Protein AF-0000000066093159 (afdb_homodimer)

Solvent-accessible surface area (backbone atoms only — not comparable to full-atom values): 24533 Å² total; per-residue (Å²): 103,56,66,52,71,70,40,64,21,16,40,75,38,43,63,70,31,40,90,59,84,56,47,62,34,70,77,19,52,54,54,19,49,53,30,40,52,53,13,51,54,26,43,74,68,66,36,53,83,54,13,52,59,28,42,52,46,18,52,49,39,37,59,37,27,32,49,61,74,30,28,20,68,64,50,94,47,46,30,28,24,30,41,22,26,34,25,46,46,36,46,76,40,54,59,59,63,86,52,30,48,83,78,82,79,82,61,83,43,48,74,65,60,65,24,39,31,42,30,29,33,24,52,72,87,30,50,36,56,26,21,31,36,46,47,28,33,26,66,39,64,48,78,40,88,53,47,45,42,59,34,83,42,77,65,24,83,76,46,16,23,31,35,38,37,30,36,33,30,95,86,66,53,54,40,40,36,32,46,26,31,2,60,72,28,86,47,77,46,70,70,66,49,60,71,40,75,44,51,54,34,34,76,38,27,38,53,39,62,30,29,22,38,39,37,39,40,45,81,63,26,32,39,72,51,38,46,41,24,75,44,39,37,15,47,36,60,37,24,39,68,70,36,62,65,87,50,42,26,38,23,75,105,54,67,52,74,71,40,63,23,16,40,76,37,43,63,69,32,40,90,60,85,56,48,62,34,71,78,22,50,55,56,20,48,54,29,40,52,54,14,51,54,28,43,75,69,66,35,53,84,54,13,51,59,28,44,53,47,18,53,50,39,37,60,37,27,31,48,62,73,32,29,19,68,64,52,95,47,46,31,28,25,31,39,20,26,34,26,46,46,36,45,76,39,53,58,60,63,87,53,29,49,80,77,82,78,81,60,86,42,48,74,65,61,65,24,42,32,44,31,29,34,24,54,73,85,31,50,37,55,26,20,30,35,45,48,28,32,28,66,40,64,48,78,39,87,52,47,46,42,58,34,84,41,77,64,23,83,75,45,16,22,32,36,39,36,32,37,32,29,94,86,64,53,55,42,41,36,31,45,26,33,3,61,73,28,85,48,76,45,70,70,67,50,61,72,41,76,42,52,54,34,35,76,38,28,37,50,40,62,29,30,22,36,37,37,38,41,46,79,64,27,32,40,72,51,38,45,42,24,74,45,39,39,17,48,36,60,35,25,39,68,70,36,62,65,88,51,43,25,37,23,76

Nearest PDB structures (foldseek):
  8x4q-assembly1_A  TM=7.074E-01  e=5.458E-06  Psilocybe cubensis
  8x4q-assembly3_E  TM=7.262E-01  e=1.870E-04  Psilocybe cubensis
  6kcw-assembly1_A  TM=1.589E-01  e=1.869E-01  Chitinophaga sp. MD30
  6u5f-assembly1_M  TM=2.096E-01  e=4.645E-01  Pseudomonas aeruginosa PAO1
  5xfm-assembly2_B  TM=2.780E-01  e=7.128E+00  Bacteroides thetaiotaomicron

Foldseek 3Di:
DDDDPPADDDPPPPDDHDDDFFDFDPVLVVVLVVLQVVLVVCVVVVVPVRNVVSNVVSVLSRQQRGDHDDDFDDDQQFFAFFFWAAFADWDWAFDDPVQQDDPVPPDHGDDRGTFIKTKGKDASNTHFFTWGRAWAFWAAKDWDDFDAAAQSDPCQVPGFTKIKIWGAHPVGDIKIKMKTHHNVWPDKAFPDHGGDTHHHLHTTTGTPHIIMMMIGADPQKDFPDDHGDTHHHNYHGGIGHNHDDDDDDDDD/DDDDPPADDDPPPPDDHDDDFFDFDPVLVVVLVVLQVVLVVCVVVVVPVPNVVSNVVSVLSRQLRGDHDDDFDDDQQFFAFFFWAAFADWDWAFDDPVQQDDPVPPDHGDDRGTFIKTKGKDASNTHFFTWGRAWAFWAAKDWDDFAAAAQSDPCQVPGFTKIKIWGAHPVGDIKIKMKTHHNVWPDKAFPDHGGDTHHHLHTTTGTPHIIMMMIGADPQKDFPDDHGDTHHHNYHGGIGHNHDDDDDDDDD

Secondary structure (DSSP, 8-state):
----TT-EEETTS-S-----PPEEPHHHHHHHHHHHHHHHHHHHTT-HHHHHHHHHHHHHHHHHTEE---EEEE-TTEEE-SS-EEEEEEEEEPPPHHHHS--SSS------S-EEEEEEEE-TTS--EEE-SS-EEEEEEEEE--B---TTSTTHHHHB-EEEEEEE-TTS-EEEEEEEE-SS---EEES--TT-EE-TT-EEEEE-SSEEEEEEPPTT--BSS-TT-EE-TTTSEEEETT-----EEEE-/----TT-EEETTS-S-----PPEE-HHHHHHHHHHHHHHHHHHHTT-HHHHHHHHHHHHHHHHHTEE---EEEE-TTEEE-SS-EEEEEEEEEPPPHHHHS--SSS------S-EEEEEEEE-TTS--EEE-SS-EEEEEEEEE--B---TTSTTHHHHB-EEEEEEE-TTS-EEEEEEEE-SS---EEES--TT-EE-TT-EEEEE-SSEEEEEEPPTT--BSS-TT-EE-TTTSEEEETT-----EEEE-

pLDDT: mean 90.72, std 9.27, range [46.81, 98.88]

Organism: Novosphingobium aromaticivorans (strain ATCC 700278 / DSM 12444 / CCUG 56034 / CIP 105152 / NBRC 16084 / F199) (NCBI:txid279238)

Sequence (504 aa):
MGRMSGEILDNRGRGTAGWSWPSIHPEGRKFGLIAAVASLGAALMAWETIAWPLAFLTLGVLAFFRDPVRVTPRDDRFVVSPADGLITLIQKVPPPRELCADDGSGVRGMNDAPVTRVSIFMSVFDVHINRSPIAGTIRRVVYIPGKFLNADLDKASEENERQHFLVERADGVQIGFTQIAGLIARRIVPFVKGGDIVAVGQRVGLIRFGSRVDVYLPAGTEPKVLMGQKVIAGETVLAEIGEAPMIEGIGQMGRMSGEILDNRGRGTAGWSWPSIHPEGRKFGLIAAVASLGAALMAWETIAWPLAFLTLGVLAFFRDPVRVTPRDDRFVVSPADGLITLIQKVPPPRELCADDGSGVRGMNDAPVTRVSIFMSVFDVHINRSPIAGTIRRVVYIPGKFLNADLDKASEENERQHFLVERADGVQIGFTQIAGLIARRIVPFVKGGDIVAVGQRVGLIRFGSRVDVYLPAGTEPKVLMGQKVIAGETVLAEIGEAPMIEGIGQ

InterPro domains:
  IPR003817 Phosphatidylserine decarboxylase-related [PF02666] (61-238)
  IPR033175 Phosphatidylserine decarboxylase, prokaryotes [MF_00664] (23-242)
  IPR033175 Phosphatidylserine decarboxylase, prokaryotes [PTHR35809] (24-241)

Structure (mmCIF, N/CA/C/O backbone):
data_AF-0000000066093159-model_v1
#
loop_
_entity.id
_entity.type
_entity.pdbx_description
1 polymer 'Phosphatidylserine decarboxylase proenzyme'
#
loop_
_atom_site.group_PDB
_atom_site.id
_atom_site.type_symbol
_atom_site.label_atom_id
_atom_site.label_alt_id
_atom_site.label_comp_id
_atom_site.label_asym_id
_atom_site.label_entity_id
_atom_site.label_seq_id
_atom_site.pdbx_PDB_ins_code
_atom_site.Cartn_x
_atom_site.Cartn_y
_atom_site.Cartn_z
_atom_site.occupancy
_atom_site.B_iso_or_equiv
_atom_site.auth_seq_id
_atom_site.auth_comp_id
_atom_site.auth_asym_id
_atom_site.auth_atom_id
_atom_site.pdbx_PDB_model_num
ATOM 1 N N . MET A 1 1 ? 0.057 -15.43 14.625 1 47.06 1 MET A N 1
ATOM 2 C CA . MET A 1 1 ? 0.142 -14.406 15.672 1 47.06 1 MET A CA 1
ATOM 3 C C . MET A 1 1 ? 0.28 -13.016 15.062 1 47.06 1 MET A C 1
ATOM 5 O O . MET A 1 1 ? 0.967 -12.844 14.055 1 47.06 1 MET A O 1
ATOM 9 N N . GLY A 1 2 ? -0.635 -12.125 15.508 1 57.69 2 GLY A N 1
ATOM 10 C CA . GLY A 1 2 ? -0.706 -10.773 14.992 1 57.69 2 GLY A CA 1
ATOM 11 C C . GLY A 1 2 ? 0.573 -9.984 15.203 1 57.69 2 GLY A C 1
ATOM 12 O O . GLY A 1 2 ? 1.464 -10.422 15.93 1 57.69 2 GLY A O 1
ATOM 13 N N . ARG A 1 3 ? 0.855 -9.016 14.555 1 65.75 3 ARG A N 1
ATOM 14 C CA . ARG A 1 3 ? 1.979 -8.102 14.711 1 65.75 3 ARG A CA 1
ATOM 15 C C . ARG A 1 3 ? 1.979 -7.461 16.094 1 65.75 3 ARG A C 1
ATOM 17 O O . ARG A 1 3 ? 0.922 -7.094 16.609 1 65.75 3 ARG A O 1
ATOM 24 N N . MET A 1 4 ? 3.227 -7.605 16.703 1 67.81 4 MET A N 1
ATOM 25 C CA . MET A 1 4 ? 3.287 -6.961 18 1 67.81 4 MET A CA 1
ATOM 26 C C . MET A 1 4 ? 4.098 -5.668 17.938 1 67.81 4 MET A C 1
ATOM 28 O O . MET A 1 4 ? 5.133 -5.617 17.266 1 67.81 4 MET A O 1
ATOM 32 N N . SER A 1 5 ? 3.652 -4.688 18.578 1 78.06 5 SER A N 1
ATOM 33 C CA . SER A 1 5 ? 4.387 -3.436 18.719 1 78.06 5 SER A CA 1
ATOM 34 C C . SER A 1 5 ? 5.734 -3.658 19.391 1 78.06 5 SER A C 1
ATOM 36 O O . SER A 1 5 ? 5.832 -4.434 20.344 1 78.06 5 SER A O 1
ATOM 38 N N . GLY A 1 6 ? 6.781 -3.064 18.797 1 84.94 6 GLY A N 1
ATOM 39 C CA . GLY A 1 6 ? 8.109 -3.123 19.391 1 84.94 6 GLY A CA 1
ATOM 40 C C . GLY A 1 6 ? 8.961 -4.254 18.828 1 84.94 6 GLY A C 1
ATOM 41 O O . GLY A 1 6 ? 10.172 -4.301 19.062 1 84.94 6 GLY A O 1
ATOM 42 N N . GLU A 1 7 ? 8.359 -5.09 18.094 1 90.19 7 GLU A N 1
ATOM 43 C CA . GLU A 1 7 ? 9.094 -6.219 17.516 1 90.19 7 GLU A CA 1
ATOM 44 C C . GLU A 1 7 ? 10.039 -5.758 16.406 1 90.19 7 GLU A C 1
ATOM 46 O O . GLU A 1 7 ? 9.68 -4.91 15.594 1 90.19 7 GLU A O 1
ATOM 51 N N . ILE A 1 8 ? 11.289 -6.301 16.484 1 93.44 8 ILE A N 1
ATOM 52 C CA . ILE A 1 8 ? 12.242 -6.047 15.414 1 93.44 8 ILE A CA 1
ATOM 53 C C . ILE A 1 8 ? 12.047 -7.074 14.305 1 93.44 8 ILE A C 1
ATOM 55 O O . ILE A 1 8 ? 12.023 -8.281 14.562 1 93.44 8 ILE A O 1
ATOM 59 N N . LEU A 1 9 ? 11.859 -6.57 13.141 1 95.75 9 LEU A N 1
ATOM 60 C CA . LEU A 1 9 ? 11.688 -7.398 11.953 1 95.75 9 LEU A CA 1
ATOM 61 C C . LEU A 1 9 ? 12.711 -7.031 10.883 1 95.75 9 LEU A C 1
ATOM 63 O O . LEU A 1 9 ? 13.312 -5.953 10.938 1 95.75 9 LEU A O 1
ATOM 67 N N . ASP A 1 10 ? 12.992 -8 9.953 1 96.38 10 ASP A N 1
ATOM 68 C CA . ASP A 1 10 ? 13.945 -7.676 8.891 1 96.38 10 ASP A CA 1
ATOM 69 C C . ASP A 1 10 ? 13.555 -8.344 7.578 1 96.38 10 ASP A C 1
ATOM 71 O O . ASP A 1 10 ? 12.453 -8.891 7.453 1 96.38 10 ASP A O 1
ATOM 75 N N . ASN A 1 11 ? 14.297 -8.141 6.531 1 97.56 11 ASN A N 1
ATOM 76 C CA . ASN A 1 11 ? 14 -8.672 5.203 1 97.56 11 ASN A CA 1
ATOM 77 C C . ASN A 1 11 ? 14.68 -10.023 4.98 1 97.56 11 ASN A C 1
ATOM 79 O O . ASN A 1 11 ? 14.938 -10.414 3.842 1 97.56 11 ASN A O 1
ATOM 83 N N . ARG A 1 12 ? 15.109 -10.703 6.125 1 96 12 ARG A N 1
ATOM 84 C CA . ARG A 1 12 ? 15.719 -12.023 6.047 1 96 12 ARG A CA 1
ATOM 85 C C . ARG A 1 12 ? 14.891 -13.055 6.816 1 96 12 ARG A C 1
ATOM 87 O O . ARG A 1 12 ? 15.383 -14.141 7.125 1 96 12 ARG A O 1
ATOM 94 N N . GLY A 1 13 ? 13.719 -12.672 7.215 1 93.75 13 GLY A N 1
ATOM 95 C CA . GLY A 1 13 ? 12.812 -13.633 7.824 1 93.75 13 GLY A CA 1
ATOM 96 C C . GLY A 1 13 ? 12.719 -13.492 9.336 1 93.75 13 GLY A C 1
ATOM 97 O O . GLY A 1 13 ? 12.055 -14.289 10 1 93.75 13 GLY A O 1
ATOM 98 N N . ARG A 1 14 ? 13.438 -12.547 9.844 1 92.81 14 ARG A N 1
ATOM 99 C CA . ARG A 1 14 ? 13.312 -12.305 11.273 1 92.81 14 ARG A CA 1
ATOM 100 C C . ARG A 1 14 ? 11.961 -11.672 11.609 1 92.81 14 ARG A C 1
ATOM 102 O O . ARG A 1 14 ? 11.539 -10.727 10.945 1 92.81 14 ARG A O 1
ATOM 109 N N . GLY A 1 15 ? 11.312 -12.25 12.656 1 89.38 15 GLY A N 1
ATOM 110 C CA . GLY A 1 15 ? 10.031 -11.734 13.117 1 89.38 15 GLY A CA 1
ATOM 111 C C . GLY A 1 15 ? 8.859 -12.602 12.711 1 89.38 15 GLY A C 1
ATOM 112 O O . GLY A 1 15 ? 9.023 -13.586 11.984 1 89.38 15 GLY A O 1
ATOM 113 N N . THR A 1 16 ? 7.77 -12.312 13.297 1 86.12 16 THR A N 1
ATOM 114 C CA . THR A 1 16 ? 6.531 -13.008 12.961 1 86.12 16 THR A CA 1
ATOM 115 C C . THR A 1 16 ? 5.48 -12.031 12.445 1 86.12 16 THR A C 1
ATOM 117 O O . THR A 1 16 ? 5.402 -10.891 12.906 1 86.12 16 THR A O 1
ATOM 120 N N . ALA A 1 17 ? 4.848 -12.5 11.367 1 89.06 17 ALA A N 1
ATOM 121 C CA . ALA A 1 17 ? 3.795 -11.656 10.805 1 89.06 17 ALA A CA 1
ATOM 122 C C . ALA A 1 17 ? 2.604 -12.492 10.352 1 89.06 17 ALA A C 1
ATOM 124 O O . ALA A 1 17 ? 2.775 -13.578 9.781 1 89.06 17 ALA A O 1
ATOM 125 N N . GLY A 1 18 ? 1.479 -12.086 10.695 1 86.69 18 GLY A N 1
ATOM 126 C CA . GLY A 1 18 ? 0.205 -12.656 10.289 1 86.69 18 GLY A CA 1
ATOM 127 C C . GLY A 1 18 ? -0.916 -11.633 10.227 1 86.69 18 GLY A C 1
ATOM 128 O O . GLY A 1 18 ? -0.813 -10.562 10.82 1 86.69 18 GLY A O 1
ATOM 129 N N . TRP A 1 19 ? -1.868 -11.969 9.469 1 84.81 19 TRP A N 1
ATOM 130 C CA . TRP A 1 19 ? -2.988 -11.039 9.336 1 84.81 19 TRP A CA 1
ATOM 131 C C . TRP A 1 19 ? -3.859 -11.062 10.586 1 84.81 19 TRP A C 1
ATOM 133 O O . TRP A 1 19 ? -4.121 -12.125 11.148 1 84.81 19 TRP A O 1
ATOM 143 N N . SER A 1 20 ? -4.188 -9.953 11.148 1 83.44 20 SER A N 1
ATOM 144 C CA . SER A 1 20 ? -5.117 -9.797 12.258 1 83.44 20 SER A CA 1
ATOM 145 C C . SER A 1 20 ? -5.984 -8.555 12.086 1 83.44 20 SER A C 1
ATOM 147 O O . SER A 1 20 ? -5.613 -7.629 11.367 1 83.44 20 SER A O 1
ATOM 149 N N . TRP A 1 21 ? -7.133 -8.57 12.688 1 83.31 21 TRP A N 1
ATOM 150 C CA . TRP A 1 21 ? -7.984 -7.383 12.672 1 83.31 21 TRP A CA 1
ATOM 151 C C . TRP A 1 21 ? -7.293 -6.207 13.344 1 83.31 21 TRP A C 1
ATOM 153 O O . TRP A 1 21 ? -6.77 -6.34 14.453 1 83.31 21 TRP A O 1
ATOM 163 N N . PRO A 1 22 ? -7.324 -5.141 12.695 1 83 22 PRO A N 1
ATOM 164 C CA . PRO A 1 22 ? -6.68 -3.977 13.312 1 83 22 PRO A CA 1
ATOM 165 C C . PRO A 1 22 ? -7.434 -3.467 14.539 1 83 22 PRO A C 1
ATOM 167 O O . PRO A 1 22 ? -8.648 -3.66 14.648 1 83 22 PRO A O 1
ATOM 170 N N . SER A 1 23 ? -6.605 -2.883 15.445 1 80.38 23 SER A N 1
ATOM 171 C CA . SER A 1 23 ? -7.242 -2.184 16.562 1 80.38 23 SER A CA 1
ATOM 172 C C . SER A 1 23 ? -7.996 -0.95 16.078 1 80.38 23 SER A C 1
ATOM 174 O O . SER A 1 23 ? -7.781 -0.484 14.953 1 80.38 23 SER A O 1
ATOM 176 N N . ILE A 1 24 ? -8.953 -0.529 16.875 1 80.12 24 ILE A N 1
ATOM 177 C CA . ILE A 1 24 ? -9.719 0.668 16.562 1 80.12 24 ILE A CA 1
ATOM 178 C C . ILE A 1 24 ? -9.258 1.829 17.438 1 80.12 24 ILE A C 1
ATOM 180 O O . ILE A 1 24 ? -9.133 1.684 18.656 1 80.12 24 ILE A O 1
ATOM 184 N N . HIS A 1 25 ? -8.977 2.908 16.828 1 82.62 25 HIS A N 1
ATOM 185 C CA . HIS A 1 25 ? -8.586 4.098 17.594 1 82.62 25 HIS A CA 1
ATOM 186 C C . HIS A 1 25 ? -9.688 4.523 18.547 1 82.62 25 HIS A C 1
ATOM 188 O O . HIS A 1 25 ? -10.875 4.414 18.234 1 82.62 25 HIS A O 1
ATOM 194 N N . PRO A 1 26 ? -9.305 5.074 19.656 1 77.12 26 PRO A N 1
ATOM 195 C CA . PRO A 1 26 ? -10.305 5.457 20.656 1 77.12 26 PRO A CA 1
ATOM 196 C C . PRO A 1 26 ? -11.344 6.434 20.109 1 77.12 26 PRO A C 1
ATOM 198 O O . PRO A 1 26 ? -12.516 6.375 20.5 1 77.12 26 PRO A O 1
ATOM 201 N N . GLU A 1 27 ? -10.945 7.328 19.25 1 72.81 27 GLU A N 1
ATOM 202 C CA . GLU A 1 27 ? -11.891 8.266 18.656 1 72.81 27 GLU A CA 1
ATOM 203 C C . GLU A 1 27 ? -13 7.539 17.891 1 72.81 27 GLU A C 1
ATOM 205 O O . GLU A 1 27 ? -14.141 8.008 17.859 1 72.81 27 GLU A O 1
ATOM 210 N N . GLY A 1 28 ? -12.68 6.441 17.359 1 75.12 28 GLY A N 1
ATOM 211 C CA . GLY A 1 28 ? -13.641 5.66 16.594 1 75.12 28 GLY A CA 1
ATOM 212 C C . GLY A 1 28 ? -14.539 4.809 17.469 1 75.12 28 GLY A C 1
ATOM 213 O O . GLY A 1 28 ? -15.68 4.523 17.094 1 75.12 28 GLY A O 1
ATOM 214 N N . ARG A 1 29 ? -14.062 4.391 18.594 1 74.38 29 ARG A N 1
ATOM 215 C CA . ARG A 1 29 ? -14.859 3.572 19.5 1 74.38 29 ARG A CA 1
ATOM 216 C C . ARG A 1 29 ? -16.094 4.332 19.984 1 74.38 29 ARG A C 1
ATOM 218 O O . ARG A 1 29 ? -17.172 3.752 20.109 1 74.38 29 ARG A O 1
ATOM 225 N N . LYS A 1 30 ? -15.844 5.637 20.125 1 73.19 30 LYS A N 1
ATOM 226 C CA . LYS A 1 30 ? -16.969 6.457 20.562 1 73.19 30 LYS A CA 1
ATOM 227 C C . LYS A 1 30 ? -18.047 6.547 19.5 1 73.19 30 LYS A C 1
ATOM 229 O O . LYS A 1 30 ? -19.219 6.281 19.766 1 73.19 30 LYS A O 1
ATOM 234 N N . PHE A 1 31 ? -17.641 6.82 18.312 1 71.69 31 PHE A N 1
ATOM 235 C CA . PHE A 1 31 ? -18.578 6.957 17.219 1 71.69 31 PHE A CA 1
ATOM 236 C C . PHE A 1 31 ? -19.219 5.617 16.875 1 71.69 31 PHE A C 1
ATOM 238 O O . PHE A 1 31 ? -20.422 5.543 16.578 1 71.69 31 PHE A O 1
ATOM 245 N N . GLY A 1 32 ? -18.422 4.586 16.938 1 74.56 32 GLY A N 1
ATOM 246 C CA . GLY A 1 32 ? -18.922 3.25 16.688 1 74.56 32 GLY A CA 1
ATOM 247 C C . GLY A 1 32 ? -19.969 2.812 17.703 1 74.56 32 GLY A C 1
ATOM 248 O O . GLY A 1 32 ? -20.984 2.217 17.328 1 74.56 32 GLY A O 1
ATOM 249 N N . LEU A 1 33 ? -19.719 3.102 18.922 1 73.69 33 LEU A N 1
ATOM 250 C CA . LEU A 1 33 ? -20.641 2.74 19.984 1 73.69 33 LEU A CA 1
ATOM 251 C C . LEU A 1 33 ? -21.984 3.457 19.797 1 73.69 33 LEU A C 1
ATOM 253 O O . LEU A 1 33 ? -23.047 2.846 19.938 1 73.69 33 LEU A O 1
ATOM 257 N N . ILE A 1 34 ? -21.906 4.699 19.469 1 75.38 34 ILE A N 1
ATOM 258 C CA . ILE A 1 34 ? -23.125 5.488 19.281 1 75.38 34 ILE A CA 1
ATOM 259 C C . ILE A 1 34 ? -23.938 4.887 18.141 1 75.38 34 ILE A C 1
ATOM 261 O O . ILE A 1 34 ? -25.156 4.684 18.281 1 75.38 34 ILE A O 1
ATOM 265 N N . ALA A 1 35 ? -23.312 4.59 17.109 1 76 35 ALA A N 1
ATOM 266 C CA . ALA A 1 35 ? -24 4.012 15.953 1 76 35 ALA A CA 1
ATOM 267 C C . ALA A 1 35 ? -24.547 2.623 16.281 1 76 35 ALA A C 1
ATOM 269 O O . ALA A 1 35 ? -25.641 2.27 15.859 1 76 35 ALA A O 1
ATOM 270 N N . ALA A 1 36 ? -23.891 1.907 16.984 1 77.06 36 ALA A N 1
ATOM 271 C CA . ALA A 1 36 ? -24.312 0.559 17.359 1 77.06 36 ALA A CA 1
ATOM 272 C C . ALA A 1 36 ? -25.547 0.595 18.25 1 77.06 36 ALA A C 1
ATOM 274 O O . ALA A 1 36 ? -26.484 -0.188 18.062 1 77.06 36 ALA A O 1
ATOM 275 N N . VAL A 1 37 ? -25.516 1.458 19.203 1 77.44 37 VAL A N 1
ATOM 276 C CA . VAL A 1 37 ? -26.656 1.591 20.109 1 77.44 37 VAL A CA 1
ATOM 277 C C . VAL A 1 37 ? -27.891 2.016 19.328 1 77.44 37 VAL A C 1
ATOM 279 O O . VAL A 1 37 ? -28.984 1.471 19.531 1 77.44 37 VAL A O 1
ATOM 282 N N . ALA A 1 38 ? -27.703 2.947 18.438 1 75.62 38 ALA A N 1
ATOM 283 C CA . ALA A 1 38 ? -28.812 3.389 17.594 1 75.62 38 ALA A CA 1
ATOM 284 C C . ALA A 1 38 ? -29.359 2.24 16.766 1 75.62 38 ALA A C 1
ATOM 286 O O . ALA A 1 38 ? -30.578 2.08 16.625 1 75.62 38 ALA A O 1
ATOM 287 N N . SER A 1 39 ? -28.531 1.476 16.219 1 76.06 39 SER A N 1
ATOM 288 C CA . SER A 1 39 ? -28.906 0.323 15.414 1 76.06 39 SER A CA 1
ATOM 289 C C . SER A 1 39 ? -29.672 -0.708 16.25 1 76.06 39 SER A C 1
ATOM 291 O O . SER A 1 39 ? -30.719 -1.202 15.828 1 76.06 39 SER A O 1
ATOM 293 N N . LEU A 1 40 ? -29.156 -1.038 17.359 1 76.38 40 LEU A N 1
ATOM 294 C CA . LEU A 1 40 ? -29.812 -1.989 18.25 1 76.38 40 LEU A CA 1
ATOM 295 C C . LEU A 1 40 ? -31.188 -1.491 18.672 1 76.38 40 LEU A C 1
ATOM 297 O O . LEU A 1 40 ? -32.156 -2.268 18.703 1 76.38 40 LEU A O 1
ATOM 301 N N . GLY A 1 41 ? -31.234 -0.166 19.016 1 76.25 41 GLY A N 1
ATOM 302 C CA . GLY A 1 41 ? -32.531 0.411 19.344 1 76.25 41 GLY A CA 1
ATOM 303 C C . GLY A 1 41 ? -33.562 0.251 18.234 1 76.25 41 GLY A C 1
ATOM 304 O O . GLY A 1 41 ? -34.688 -0.148 18.5 1 76.25 41 GLY A O 1
ATOM 305 N N . ALA A 1 42 ? -33.156 0.5 17.062 1 75 42 ALA A N 1
ATOM 306 C CA . ALA A 1 42 ? -34.031 0.344 15.906 1 75 42 ALA A CA 1
ATOM 307 C C . ALA A 1 42 ? -34.406 -1.121 15.695 1 75 42 ALA A C 1
ATOM 309 O O . ALA A 1 42 ? -35.562 -1.436 15.359 1 75 42 ALA A O 1
ATOM 310 N N . ALA A 1 43 ? -33.531 -1.966 15.844 1 73.81 43 ALA A N 1
ATOM 311 C CA . ALA A 1 43 ? -33.781 -3.395 15.688 1 73.81 43 ALA A CA 1
ATOM 312 C C . ALA A 1 43 ? -34.781 -3.889 16.719 1 73.81 43 ALA A C 1
ATOM 314 O O . ALA A 1 43 ? -35.688 -4.656 16.391 1 73.81 43 ALA A O 1
ATOM 315 N N . LEU A 1 44 ? -34.594 -3.414 17.891 1 78.12 44 LEU A N 1
ATOM 316 C CA . LEU A 1 44 ? -35.5 -3.828 18.953 1 78.12 44 LEU A CA 1
ATOM 317 C C . LEU A 1 44 ? -36.906 -3.316 18.703 1 78.12 44 LEU A C 1
ATOM 319 O O . LEU A 1 44 ? -37.906 -3.945 19.109 1 78.12 44 LEU A O 1
ATOM 323 N N . MET A 1 45 ? -37.031 -2.244 17.984 1 79 45 MET A N 1
ATOM 324 C CA . MET A 1 45 ? -38.344 -1.699 17.641 1 79 45 MET A CA 1
ATOM 325 C C . MET A 1 45 ? -38.844 -2.324 16.344 1 79 45 MET A C 1
ATOM 327 O O . MET A 1 45 ? -39.875 -1.91 15.82 1 79 45 MET A O 1
ATOM 331 N N . ALA A 1 46 ? -38.062 -3.236 15.805 1 71.19 46 ALA A N 1
ATOM 332 C CA . ALA A 1 46 ? -38.375 -3.971 14.578 1 71.19 46 ALA A CA 1
ATOM 333 C C . ALA A 1 46 ? -38.406 -3.039 13.375 1 71.19 46 ALA A C 1
ATOM 335 O O . ALA A 1 46 ? -39.219 -3.227 12.461 1 71.19 46 ALA A O 1
ATOM 336 N N . TRP A 1 47 ? -37.75 -1.947 13.57 1 76.69 47 TRP A N 1
ATOM 337 C CA . TRP A 1 47 ? -37.594 -1.053 12.438 1 76.69 47 TRP A CA 1
ATOM 338 C C . TRP A 1 47 ? -36.375 -1.473 11.586 1 76.69 47 TRP A C 1
ATOM 340 O O . TRP A 1 47 ? -35.375 -0.771 11.531 1 76.69 47 TRP A O 1
ATOM 350 N N . GLU A 1 48 ? -36.5 -2.531 10.859 1 77.5 48 GLU A N 1
ATOM 351 C CA . GLU A 1 48 ? -35.438 -3.145 10.102 1 77.5 48 GLU A CA 1
ATOM 352 C C . GLU A 1 48 ? -34.875 -2.188 9.039 1 77.5 48 GLU A C 1
ATOM 354 O O . GLU A 1 48 ? -33.688 -2.188 8.75 1 77.5 48 GLU A O 1
ATOM 359 N N . THR A 1 49 ? -35.781 -1.32 8.594 1 78 49 THR A N 1
ATOM 360 C CA . THR A 1 49 ? -35.406 -0.367 7.555 1 78 49 THR A CA 1
ATOM 361 C C . THR A 1 49 ? -34.344 0.616 8.062 1 78 49 THR A C 1
ATOM 363 O O . THR A 1 49 ? -33.531 1.089 7.293 1 78 49 THR A O 1
ATOM 366 N N . ILE A 1 50 ? -34.406 0.797 9.328 1 75.94 50 ILE A N 1
ATOM 367 C CA . ILE A 1 50 ? -33.469 1.754 9.922 1 75.94 50 ILE A CA 1
ATOM 368 C C . ILE A 1 50 ? -32.312 1.01 10.578 1 75.94 50 ILE A C 1
ATOM 370 O O . ILE A 1 50 ? -31.172 1.466 10.523 1 75.94 50 ILE A O 1
ATOM 374 N N . ALA A 1 51 ? -32.531 -0.134 11.07 1 77.75 51 ALA A N 1
ATOM 375 C CA . ALA A 1 51 ? -31.562 -0.883 11.852 1 77.75 51 ALA A CA 1
ATOM 376 C C . ALA A 1 51 ? -30.391 -1.333 10.984 1 77.75 51 ALA A C 1
ATOM 378 O O . ALA A 1 51 ? -29.219 -1.234 11.391 1 77.75 51 ALA A O 1
ATOM 379 N N . TRP A 1 52 ? -30.688 -1.756 9.844 1 82.06 52 TRP A N 1
ATOM 380 C CA . TRP A 1 52 ? -29.641 -2.316 9 1 82.06 52 TRP A CA 1
ATOM 381 C C . TRP A 1 52 ? -28.688 -1.227 8.508 1 82.06 52 TRP A C 1
ATOM 383 O O . TRP A 1 52 ? -27.469 -1.349 8.641 1 82.06 52 TRP A O 1
ATOM 393 N N . PRO A 1 53 ? -29.203 -0.117 8.023 1 80.44 53 PRO A N 1
ATOM 394 C CA . PRO A 1 53 ? -28.281 0.958 7.629 1 80.44 53 PRO A CA 1
ATOM 395 C C . PRO A 1 53 ? -27.438 1.473 8.789 1 80.44 53 PRO A C 1
ATOM 397 O O . PRO A 1 53 ? -26.266 1.797 8.602 1 80.44 53 PRO A O 1
ATOM 400 N N . LEU A 1 54 ? -27.953 1.481 9.93 1 80.38 54 LEU A N 1
ATOM 401 C CA . LEU A 1 54 ? -27.219 1.947 11.094 1 80.38 54 LEU A CA 1
ATOM 402 C C . LEU A 1 54 ? -26.125 0.953 11.477 1 80.38 54 LEU A C 1
ATOM 404 O O . LEU A 1 54 ? -25.047 1.35 11.93 1 80.38 54 LEU A O 1
ATOM 408 N N . ALA A 1 55 ? -26.469 -0.277 11.344 1 82.56 55 ALA A N 1
ATOM 409 C CA . ALA A 1 55 ? -25.453 -1.306 11.586 1 82.56 55 ALA A CA 1
ATOM 410 C C . ALA A 1 55 ? -24.297 -1.187 10.602 1 82.56 55 ALA A C 1
ATOM 412 O O . ALA A 1 55 ? -23.141 -1.286 10.992 1 82.56 55 ALA A O 1
ATOM 413 N N . PHE A 1 56 ? -24.656 -0.923 9.375 1 84.31 56 PHE A N 1
ATOM 414 C CA . PHE A 1 56 ? -23.625 -0.75 8.352 1 84.31 56 PHE A CA 1
ATOM 415 C C . PHE A 1 56 ? -22.797 0.497 8.625 1 84.31 56 PHE A C 1
ATOM 417 O O . PHE A 1 56 ? -21.578 0.492 8.43 1 84.31 56 PHE A O 1
ATOM 424 N N . LEU A 1 57 ? -23.375 1.442 9.102 1 82.25 57 LEU A N 1
ATOM 425 C CA . LEU A 1 57 ? -22.672 2.664 9.461 1 82.25 57 LEU A CA 1
ATOM 426 C C . LEU A 1 57 ? -21.703 2.408 10.609 1 82.25 57 LEU A C 1
ATOM 428 O O . LEU A 1 57 ? -20.578 2.912 10.594 1 82.25 57 LEU A O 1
ATOM 432 N N . THR A 1 58 ? -22.141 1.693 11.586 1 83.25 58 THR A N 1
ATOM 433 C CA . THR A 1 58 ? -21.281 1.343 12.711 1 83.25 58 THR A CA 1
ATOM 434 C C . THR A 1 58 ? -20.016 0.628 12.227 1 83.25 58 THR A C 1
ATOM 436 O O . THR A 1 58 ? -18.906 0.983 12.617 1 83.25 58 THR A O 1
ATOM 439 N N . LEU A 1 59 ? -20.219 -0.288 11.289 1 86.25 59 LEU A N 1
ATOM 440 C CA . LEU A 1 59 ? -19.078 -1.021 10.742 1 86.25 59 LEU A CA 1
ATOM 441 C C . LEU A 1 59 ? -18.156 -0.091 9.953 1 86.25 59 LEU A C 1
ATOM 443 O O . LEU A 1 59 ? -16.938 -0.215 10.023 1 86.25 59 LEU A O 1
ATOM 447 N N . GLY A 1 60 ? -18.719 0.802 9.266 1 86.5 60 GLY A N 1
ATOM 448 C CA . GLY A 1 60 ? -17.953 1.778 8.508 1 86.5 60 GLY A CA 1
ATOM 449 C C . GLY A 1 60 ? -17.125 2.697 9.391 1 86.5 60 GLY A C 1
ATOM 450 O O . GLY A 1 60 ? -15.961 2.979 9.078 1 86.5 60 GLY A O 1
ATOM 451 N N . VAL A 1 61 ? -17.734 3.105 10.461 1 82.81 61 VAL A N 1
ATOM 452 C CA . VAL A 1 61 ? -17.031 3.998 11.383 1 82.81 61 VAL A CA 1
ATOM 453 C C . VAL A 1 61 ? -15.859 3.264 12.031 1 82.81 61 VAL A C 1
ATOM 455 O O . VAL A 1 61 ? -14.758 3.803 12.117 1 82.81 61 VAL A O 1
ATOM 458 N N . LEU A 1 62 ? -16.109 2.09 12.477 1 86.44 62 LEU A N 1
ATOM 459 C CA . LEU A 1 62 ? -15.039 1.308 13.094 1 86.44 62 LEU A CA 1
ATOM 460 C C . LEU A 1 62 ? -13.906 1.055 12.109 1 86.44 62 LEU A C 1
ATOM 462 O O . LEU A 1 62 ? -12.727 1.145 12.469 1 86.44 62 LEU A O 1
ATOM 466 N N . ALA A 1 63 ? -14.273 0.791 10.852 1 88.94 63 ALA A N 1
ATOM 467 C CA . ALA A 1 63 ? -13.266 0.57 9.812 1 88.94 63 ALA A CA 1
ATOM 468 C C . ALA A 1 63 ? -12.484 1.848 9.539 1 88.94 63 ALA A C 1
ATOM 470 O O . ALA A 1 63 ? -11.273 1.801 9.312 1 88.94 63 ALA A O 1
ATOM 471 N N . PHE A 1 64 ? -13.133 2.967 9.57 1 87.12 64 PHE A N 1
ATOM 472 C CA . PHE A 1 64 ? -12.5 4.254 9.297 1 87.12 64 PHE A CA 1
ATOM 473 C C . PHE A 1 64 ? -11.453 4.582 10.352 1 87.12 64 PHE A C 1
ATOM 475 O O . PHE A 1 64 ? -10.391 5.121 10.039 1 87.12 64 PHE A O 1
ATOM 482 N N . PHE A 1 65 ? -11.695 4.188 11.586 1 89.31 65 PHE A N 1
ATOM 483 C CA . PHE A 1 65 ? -10.82 4.57 12.688 1 89.31 65 PHE A CA 1
ATOM 484 C C . PHE A 1 65 ? -9.875 3.434 13.047 1 89.31 65 PHE A C 1
ATOM 486 O O . PHE A 1 65 ? -9.328 3.402 14.156 1 89.31 65 PHE A O 1
ATOM 493 N N . ARG A 1 66 ? -9.734 2.488 12.133 1 92.44 66 ARG A N 1
ATOM 494 C CA . ARG A 1 66 ? -8.797 1.397 12.398 1 92.44 66 ARG A CA 1
ATOM 495 C C . ARG A 1 66 ? -7.371 1.918 12.539 1 92.44 66 ARG A C 1
ATOM 497 O O . ARG A 1 66 ? -7.004 2.91 11.906 1 92.44 66 ARG A O 1
ATOM 504 N N . ASP A 1 67 ? -6.598 1.268 13.398 1 92.88 67 ASP A N 1
ATOM 505 C CA . ASP A 1 67 ? -5.219 1.627 13.703 1 92.88 67 ASP A CA 1
ATOM 506 C C . ASP A 1 67 ? -4.305 0.406 13.633 1 92.88 67 ASP A C 1
ATOM 508 O O . ASP A 1 67 ? -3.877 -0.117 14.664 1 92.88 67 ASP A O 1
ATOM 512 N N . PRO A 1 68 ? -3.939 0.02 12.43 1 93.81 68 PRO A N 1
ATOM 513 C CA . PRO A 1 68 ? -3.119 -1.185 12.281 1 93.81 68 PRO A CA 1
ATOM 514 C C . PRO A 1 68 ? -1.676 -0.976 12.734 1 93.81 68 PRO A C 1
ATOM 516 O O . PRO A 1 68 ? -1.159 0.143 12.672 1 93.81 68 PRO A O 1
ATOM 519 N N . VAL A 1 69 ? -1.056 -2.07 13.141 1 92.88 69 VAL A N 1
ATOM 520 C CA . VAL A 1 69 ? 0.382 -2.066 13.391 1 92.88 69 VAL A CA 1
ATOM 521 C C . VAL A 1 69 ? 1.136 -2.027 12.062 1 92.88 69 VAL A C 1
ATOM 523 O O . VAL A 1 69 ? 0.773 -2.727 11.117 1 92.88 69 VAL A O 1
ATOM 526 N N . ARG A 1 70 ? 2.057 -1.166 12.055 1 96.75 70 ARG A N 1
ATOM 527 C CA . ARG A 1 70 ? 2.895 -0.997 10.875 1 96.75 70 ARG A CA 1
ATOM 528 C C . ARG A 1 70 ? 4.344 -1.37 11.172 1 96.75 70 ARG A C 1
ATOM 530 O O . ARG A 1 70 ? 4.805 -1.229 12.305 1 96.75 70 ARG A O 1
ATOM 537 N N . VAL A 1 71 ? 5.047 -1.894 10.227 1 97.44 71 VAL A N 1
ATOM 538 C CA . VAL A 1 71 ? 6.477 -2.156 10.344 1 97.44 71 VAL A CA 1
ATOM 539 C C . VAL A 1 71 ? 7.262 -1.083 9.586 1 97.44 71 VAL A C 1
ATOM 541 O O . VAL A 1 71 ? 7.242 -1.037 8.359 1 97.44 71 VAL A O 1
ATOM 544 N N . THR A 1 72 ? 7.984 -0.281 10.305 1 98.06 72 THR A N 1
ATOM 545 C CA . THR A 1 72 ? 8.695 0.87 9.75 1 98.06 72 THR A CA 1
ATOM 546 C C . THR A 1 72 ? 10.164 0.547 9.539 1 98.06 72 THR A C 1
ATOM 548 O O . THR A 1 72 ? 10.859 0.133 10.469 1 98.06 72 THR A O 1
ATOM 551 N N . PRO A 1 73 ? 10.625 0.652 8.281 1 97.69 73 PRO A N 1
ATOM 552 C CA . PRO A 1 73 ? 12.062 0.437 8.055 1 97.69 73 PRO A CA 1
ATOM 553 C C . PRO A 1 73 ? 12.93 1.457 8.781 1 97.69 73 PRO A C 1
ATOM 555 O O . PRO A 1 73 ? 12.578 2.637 8.852 1 97.69 73 PRO A O 1
ATOM 558 N N . ARG A 1 74 ? 14.062 0.91 9.258 1 94.19 74 ARG A N 1
ATOM 559 C CA . ARG A 1 74 ? 14.961 1.764 10.023 1 94.19 74 ARG A CA 1
ATOM 560 C C . ARG A 1 74 ? 16.203 2.121 9.211 1 94.19 74 ARG A C 1
ATOM 562 O O . ARG A 1 74 ? 17.016 1.249 8.891 1 94.19 74 ARG A O 1
ATOM 569 N N . ASP A 1 75 ? 16.328 3.145 8.68 1 94.19 75 ASP A N 1
ATOM 570 C CA . ASP A 1 75 ? 17.453 3.762 7.992 1 94.19 75 ASP A CA 1
ATOM 571 C C . ASP A 1 75 ? 17.359 5.285 8.047 1 94.19 75 ASP A C 1
ATOM 573 O O . ASP A 1 75 ? 16.328 5.863 7.691 1 94.19 75 ASP A O 1
ATOM 577 N N . ASP A 1 76 ? 18.422 5.902 8.5 1 94 76 ASP A N 1
ATOM 578 C CA . ASP A 1 76 ? 18.391 7.348 8.711 1 94 76 ASP A CA 1
ATOM 579 C C . ASP A 1 76 ? 18.219 8.094 7.391 1 94 76 ASP A C 1
ATOM 581 O O . ASP A 1 76 ? 17.891 9.281 7.379 1 94 76 ASP A O 1
ATOM 585 N N . ARG A 1 77 ? 18.484 7.41 6.348 1 96.5 77 ARG A N 1
ATOM 586 C CA . ARG A 1 77 ? 18.344 8.062 5.051 1 96.5 77 ARG A CA 1
ATOM 587 C C . ARG A 1 77 ? 16.891 8.062 4.59 1 96.5 77 ARG A C 1
ATOM 589 O O . ARG A 1 77 ? 16.531 8.805 3.676 1 96.5 77 ARG A O 1
ATOM 596 N N . PHE A 1 78 ? 16 7.227 5.203 1 98 78 PHE A N 1
ATOM 597 C CA . PHE A 1 78 ? 14.664 7.012 4.684 1 98 78 PHE A CA 1
ATOM 598 C C . PHE A 1 78 ? 13.711 8.102 5.176 1 98 78 PHE A C 1
ATOM 600 O O . PHE A 1 78 ? 13.758 8.492 6.344 1 98 78 PHE A O 1
ATOM 607 N N . VAL A 1 79 ? 12.938 8.609 4.25 1 98.69 79 VAL A N 1
ATOM 608 C CA . VAL A 1 79 ? 11.703 9.328 4.539 1 98.69 79 VAL A CA 1
ATOM 609 C C . VAL A 1 79 ? 10.5 8.422 4.281 1 98.69 79 VAL A C 1
ATOM 611 O O . VAL A 1 79 ? 10.242 8.039 3.137 1 98.69 79 VAL A O 1
ATOM 614 N N . VAL A 1 80 ? 9.781 8.039 5.312 1 98.75 80 VAL A N 1
ATOM 615 C CA . VAL A 1 80 ? 8.656 7.129 5.113 1 98.75 80 VAL A CA 1
ATOM 616 C C . VAL A 1 80 ? 7.371 7.934 4.918 1 98.75 80 VAL A C 1
ATOM 618 O O . VAL A 1 80 ? 7.289 9.094 5.324 1 98.75 80 VAL A O 1
ATOM 621 N N . SER A 1 81 ? 6.441 7.324 4.234 1 98.88 81 SER A N 1
ATOM 622 C CA . SER A 1 81 ? 5.168 8 4 1 98.88 81 SER A CA 1
ATOM 623 C C . SER A 1 81 ? 4.457 8.305 5.316 1 98.88 81 SER A C 1
ATOM 625 O O . SER A 1 81 ? 4.312 7.426 6.168 1 98.88 81 SER A O 1
ATOM 627 N N . PRO A 1 82 ? 3.996 9.531 5.504 1 98.75 82 PRO A N 1
ATOM 628 C CA . PRO A 1 82 ? 3.244 9.852 6.719 1 98.75 82 PRO A CA 1
ATOM 629 C C . PRO A 1 82 ? 1.775 9.445 6.629 1 98.75 82 PRO A C 1
ATOM 631 O O . PRO A 1 82 ? 1.058 9.492 7.633 1 98.75 82 PRO A O 1
ATOM 634 N N . ALA A 1 83 ? 1.318 9.078 5.5 1 98.44 83 ALA A N 1
ATOM 635 C CA . ALA A 1 83 ? -0.1 8.797 5.289 1 98.44 83 ALA A CA 1
ATOM 636 C C . ALA A 1 83 ? -0.292 7.598 4.371 1 98.44 83 ALA A C 1
ATOM 638 O O . ALA A 1 83 ? 0.575 7.293 3.549 1 98.44 83 ALA A O 1
ATOM 639 N N . ASP A 1 84 ? -1.386 6.883 4.602 1 97.88 84 ASP A N 1
ATOM 640 C CA . ASP A 1 84 ? -1.898 6.012 3.547 1 97.88 84 ASP A CA 1
ATOM 641 C C . ASP A 1 84 ? -2.486 6.828 2.398 1 97.88 84 ASP A C 1
ATOM 643 O O . ASP A 1 84 ? -3.031 7.91 2.615 1 97.88 84 ASP A O 1
ATOM 647 N N . GLY A 1 85 ? -2.389 6.289 1.16 1 97.5 85 GLY A N 1
ATOM 648 C CA . GLY A 1 85 ? -3.213 6.938 0.155 1 97.5 85 GLY A CA 1
ATOM 649 C C . GLY A 1 85 ? -2.582 6.945 -1.224 1 97.5 85 GLY A C 1
ATOM 650 O O . GLY A 1 85 ? -1.721 6.113 -1.521 1 97.5 85 GLY A O 1
ATOM 651 N N . LEU A 1 86 ? -3.135 7.84 -2.018 1 97.06 86 LEU A N 1
ATOM 652 C CA . LEU A 1 86 ? -2.777 7.973 -3.426 1 97.06 86 LEU A CA 1
ATOM 653 C C . LEU A 1 86 ? -1.921 9.211 -3.656 1 97.06 86 LEU A C 1
ATOM 655 O O . LEU A 1 86 ? -2.279 10.312 -3.217 1 97.06 86 LEU A O 1
ATOM 659 N N . ILE A 1 87 ? -0.737 8.977 -4.32 1 98 87 ILE A N 1
ATOM 660 C CA . ILE A 1 87 ? 0.047 10.141 -4.719 1 98 87 ILE A CA 1
ATOM 661 C C . ILE A 1 87 ? -0.683 10.906 -5.824 1 98 87 ILE A C 1
ATOM 663 O O . ILE A 1 87 ? -0.831 10.398 -6.938 1 98 87 ILE A O 1
ATOM 667 N N . THR A 1 88 ? -1.052 12.195 -5.594 1 96 88 THR A N 1
ATOM 668 C CA . THR A 1 88 ? -1.881 12.906 -6.562 1 96 88 THR A CA 1
ATOM 669 C C . THR A 1 88 ? -1.146 14.125 -7.113 1 96 88 THR A C 1
ATOM 671 O O . THR A 1 88 ? -1.501 14.641 -8.172 1 96 88 THR A O 1
ATOM 674 N N . LEU A 1 89 ? -0.143 14.633 -6.371 1 96.38 89 LEU A N 1
ATOM 675 C CA . LEU A 1 89 ? 0.638 15.773 -6.836 1 96.38 89 LEU A CA 1
ATOM 676 C C . LEU A 1 89 ? 2.104 15.625 -6.441 1 96.38 89 LEU A C 1
ATOM 678 O O . LEU A 1 89 ? 2.412 15.172 -5.34 1 96.38 89 LEU A O 1
ATOM 682 N N . ILE A 1 90 ? 2.938 15.875 -7.309 1 97.62 90 ILE A N 1
ATOM 683 C CA . ILE A 1 90 ? 4.367 16.078 -7.098 1 97.62 90 ILE A CA 1
ATOM 684 C C . ILE A 1 90 ? 4.812 17.359 -7.812 1 97.62 90 ILE A C 1
ATOM 686 O O . ILE A 1 90 ? 4.762 17.438 -9.039 1 97.62 90 ILE A O 1
ATOM 690 N N . GLN A 1 91 ? 5.27 18.328 -7.035 1 97.12 91 GLN A N 1
ATOM 691 C CA . GLN A 1 91 ? 5.629 19.594 -7.648 1 97.12 91 GLN A CA 1
ATOM 692 C C . GLN A 1 91 ? 6.617 20.375 -6.781 1 97.12 91 GLN A C 1
ATOM 694 O O . GLN A 1 91 ? 6.703 20.141 -5.57 1 97.12 91 GLN A O 1
ATOM 699 N N . LYS A 1 92 ? 7.336 21.297 -7.398 1 97.62 92 LYS A N 1
ATOM 700 C CA . LYS A 1 92 ? 8.219 22.203 -6.672 1 97.62 92 LYS A CA 1
ATOM 701 C C . LYS A 1 92 ? 7.457 23.422 -6.156 1 97.62 92 LYS A C 1
ATOM 703 O O . LYS A 1 92 ? 6.824 24.125 -6.934 1 97.62 92 LYS A O 1
ATOM 708 N N . VAL A 1 93 ? 7.473 23.609 -4.863 1 97.31 93 VAL A N 1
ATOM 709 C CA . VAL A 1 93 ? 6.781 24.734 -4.246 1 97.31 93 VAL A CA 1
ATOM 710 C C . VAL A 1 93 ? 7.547 25.203 -3.014 1 97.31 93 VAL A C 1
ATOM 712 O O . VAL A 1 93 ? 8.305 24.438 -2.42 1 97.31 93 VAL A O 1
ATOM 715 N N . PRO A 1 94 ? 7.414 26.469 -2.66 1 97.06 94 PRO A N 1
ATOM 716 C CA . PRO A 1 94 ? 7.914 26.828 -1.33 1 97.06 94 PRO A CA 1
ATOM 717 C C . PRO A 1 94 ? 7.137 26.156 -0.205 1 97.06 94 PRO A C 1
ATOM 719 O O . PRO A 1 94 ? 5.93 25.922 -0.333 1 97.06 94 PRO A O 1
ATOM 722 N N . PRO A 1 95 ? 7.848 25.75 0.862 1 97.44 95 PRO A N 1
ATOM 723 C CA . PRO A 1 95 ? 7.082 25.266 2.018 1 97.44 95 PRO A CA 1
ATOM 724 C C . PRO A 1 95 ? 6.137 26.328 2.574 1 97.44 95 PRO A C 1
ATOM 726 O O . PRO A 1 95 ? 6.27 27.516 2.248 1 97.44 95 PRO A O 1
ATOM 729 N N . PRO A 1 96 ? 5.18 25.891 3.361 1 96.88 96 PRO A N 1
ATOM 730 C CA . PRO A 1 96 ? 4.266 26.859 3.961 1 96.88 96 PRO A CA 1
ATOM 731 C C . PRO A 1 96 ? 4.996 27.953 4.738 1 96.88 96 PRO A C 1
ATOM 733 O O . PRO A 1 96 ? 5.988 27.672 5.418 1 96.88 96 PRO A O 1
ATOM 736 N N . ARG A 1 97 ? 4.477 29.156 4.652 1 95.94 97 ARG A N 1
ATOM 737 C CA . ARG A 1 97 ? 5.086 30.297 5.32 1 95.94 97 ARG A CA 1
ATOM 738 C C . ARG A 1 97 ? 5.215 30.047 6.82 1 95.94 97 ARG A C 1
ATOM 740 O O . ARG A 1 97 ? 6.184 30.484 7.445 1 95.94 97 ARG A O 1
ATOM 747 N N . GLU A 1 98 ? 4.199 29.391 7.359 1 95.69 98 GLU A N 1
ATOM 748 C CA . GLU A 1 98 ? 4.152 29.125 8.797 1 95.69 98 GLU A CA 1
ATOM 749 C C . GLU A 1 98 ? 5.305 28.219 9.227 1 95.69 98 GLU A C 1
ATOM 751 O O . GLU A 1 98 ? 5.68 28.203 10.398 1 95.69 98 GLU A O 1
ATOM 756 N N . LEU A 1 99 ? 5.918 27.453 8.266 1 97 99 LEU A N 1
ATOM 757 C CA . LEU A 1 99 ? 7.031 26.562 8.586 1 97 99 LEU A CA 1
ATOM 758 C C . LEU A 1 99 ? 8.367 27.25 8.344 1 97 99 LEU A C 1
ATOM 760 O O . LEU A 1 99 ? 9.414 26.766 8.781 1 97 99 LEU A O 1
ATOM 764 N N . CYS A 1 100 ? 8.352 28.344 7.691 1 96.81 100 CYS A N 1
ATOM 765 C CA . CYS A 1 100 ? 9.586 29.031 7.289 1 96.81 100 CYS A CA 1
ATOM 766 C C . CYS A 1 100 ? 9.836 30.25 8.148 1 96.81 100 CYS A C 1
ATOM 768 O O . CYS A 1 100 ? 10.977 30.531 8.539 1 96.81 100 CYS A O 1
ATOM 770 N N . ALA A 1 101 ? 8.812 30.969 8.484 1 94.75 101 ALA A N 1
ATOM 771 C CA . ALA A 1 101 ? 8.914 32.281 9.133 1 94.75 101 ALA A CA 1
ATOM 772 C C . ALA A 1 101 ? 9.43 32.125 10.562 1 94.75 101 ALA A C 1
ATOM 774 O O . ALA A 1 101 ? 9.195 31.125 11.219 1 94.75 101 ALA A O 1
ATOM 775 N N . ASP A 1 102 ? 10.156 33.156 10.945 1 93.12 102 ASP A N 1
ATOM 776 C CA . ASP A 1 102 ? 10.531 33.219 12.359 1 93.12 102 ASP A CA 1
ATOM 777 C C . ASP A 1 102 ? 9.305 33.438 13.242 1 93.12 102 ASP A C 1
ATOM 779 O O . ASP A 1 102 ? 8.555 34.406 13.062 1 93.12 102 ASP A O 1
ATOM 783 N N . ASP A 1 103 ? 9.047 32.562 14.141 1 89.06 103 ASP A N 1
ATOM 784 C CA . ASP A 1 103 ? 7.852 32.625 14.977 1 89.06 103 ASP A CA 1
ATOM 785 C C . ASP A 1 103 ? 8.203 33.094 16.391 1 89.06 103 ASP A C 1
ATOM 787 O O . ASP A 1 103 ? 7.379 33 17.297 1 89.06 103 ASP A O 1
ATOM 791 N N . GLY A 1 104 ? 9.414 33.5 16.594 1 90.56 104 GLY A N 1
ATOM 792 C CA . GLY A 1 104 ? 9.852 34.031 17.875 1 90.56 104 GLY A CA 1
ATOM 793 C C . GLY A 1 104 ? 10.227 32.938 18.875 1 90.56 104 GLY A C 1
ATOM 794 O O . GLY A 1 104 ? 10.656 33.25 20 1 90.56 104 GLY A O 1
ATOM 795 N N . SER A 1 105 ? 10.086 31.719 18.547 1 88 105 SER A N 1
ATOM 796 C CA . SER A 1 105 ? 10.336 30.609 19.453 1 88 105 SER A CA 1
ATOM 797 C C . SER A 1 105 ? 11.828 30.312 19.578 1 88 105 SER A C 1
ATOM 799 O O . SER A 1 105 ? 12.25 29.578 20.469 1 88 105 SER A O 1
ATOM 801 N N . GLY A 1 106 ? 12.68 30.875 18.641 1 88.94 106 GLY A N 1
ATOM 802 C CA . GLY A 1 106 ? 14.094 30.562 18.609 1 88.94 106 GLY A CA 1
ATOM 803 C C . GLY A 1 106 ? 14.414 29.359 17.75 1 88.94 106 GLY A C 1
ATOM 804 O O . GLY A 1 106 ? 15.586 29.062 17.5 1 88.94 106 GLY A O 1
ATOM 805 N N . VAL A 1 107 ? 13.414 28.719 17.297 1 88 107 VAL A N 1
ATOM 806 C CA . VAL A 1 107 ? 13.609 27.562 16.422 1 88 107 VAL A CA 1
ATOM 807 C C . VAL A 1 107 ? 13.695 28.016 14.969 1 88 107 VAL A C 1
ATOM 809 O O . VAL A 1 107 ? 12.828 28.75 14.492 1 88 107 VAL A O 1
ATOM 812 N N . ARG A 1 108 ? 14.773 27.547 14.375 1 91.88 108 ARG A N 1
ATOM 813 C CA . ARG A 1 108 ? 14.945 27.875 12.961 1 91.88 108 ARG A CA 1
ATOM 814 C C . ARG A 1 108 ? 13.867 27.219 12.109 1 91.88 108 ARG A C 1
ATOM 816 O O . ARG A 1 108 ? 13.594 26.031 12.266 1 91.88 108 ARG A O 1
ATOM 823 N N . GLY A 1 109 ? 13.258 28 11.227 1 94.69 109 GLY A N 1
ATOM 824 C CA . GLY A 1 109 ? 12.305 27.453 10.281 1 94.69 109 GLY A CA 1
ATOM 825 C C . GLY A 1 109 ? 12.969 26.828 9.062 1 94.69 109 GLY A C 1
ATOM 826 O O . GLY A 1 109 ? 14.195 26.844 8.945 1 94.69 109 GLY A O 1
ATOM 827 N N . MET A 1 110 ? 12.109 26.281 8.266 1 95.94 110 MET A N 1
ATOM 828 C CA . MET A 1 110 ? 12.594 25.703 7.012 1 95.94 110 MET A CA 1
ATOM 829 C C . MET A 1 110 ? 13.055 26.812 6.062 1 95.94 110 MET A C 1
ATOM 831 O O . MET A 1 110 ? 12.633 27.953 6.188 1 95.94 110 MET A O 1
ATOM 835 N N . ASN A 1 111 ? 14 26.391 5.203 1 94.56 111 ASN A N 1
ATOM 836 C CA . ASN A 1 111 ? 14.328 27.281 4.086 1 94.56 111 ASN A CA 1
ATOM 837 C C . ASN A 1 111 ? 13.109 27.531 3.199 1 94.56 111 ASN A C 1
ATOM 839 O O . ASN A 1 111 ? 12.32 26.609 2.943 1 94.56 111 ASN A O 1
ATOM 843 N N . ASP A 1 112 ? 12.945 28.781 2.688 1 95.75 112 ASP A N 1
ATOM 844 C CA . ASP A 1 112 ? 11.734 29.125 1.945 1 95.75 112 ASP A CA 1
ATOM 845 C C . ASP A 1 112 ? 11.922 28.891 0.449 1 95.75 112 ASP A C 1
ATOM 847 O O . ASP A 1 112 ? 11.016 29.141 -0.345 1 95.75 112 ASP A O 1
ATOM 851 N N . ALA A 1 113 ? 13.086 28.391 -0.001 1 97.12 113 ALA A N 1
ATOM 852 C CA . ALA A 1 113 ? 13.281 28.031 -1.4 1 97.12 113 ALA A CA 1
ATOM 853 C C . ALA A 1 113 ? 12.359 26.875 -1.796 1 97.12 113 ALA A C 1
ATOM 855 O O . ALA A 1 113 ? 12.031 26.016 -0.967 1 97.12 113 ALA A O 1
ATOM 856 N N . PRO A 1 114 ? 11.945 26.859 -3.033 1 97.94 114 PRO A N 1
ATOM 857 C CA . PRO A 1 114 ? 11.086 25.766 -3.482 1 97.94 114 PRO A CA 1
ATOM 858 C C . PRO A 1 114 ? 11.719 24.391 -3.264 1 97.94 114 PRO A C 1
ATOM 860 O O . PRO A 1 114 ? 12.914 24.219 -3.49 1 97.94 114 PRO A O 1
ATOM 863 N N . VAL A 1 115 ? 10.93 23.5 -2.771 1 98 115 VAL A N 1
ATOM 864 C CA . VAL A 1 115 ? 11.305 22.109 -2.598 1 98 115 VAL A CA 1
ATOM 865 C C . VAL A 1 115 ? 10.219 21.203 -3.188 1 98 115 VAL A C 1
ATOM 867 O O . VAL A 1 115 ? 9.141 21.672 -3.559 1 98 115 VAL A O 1
ATOM 870 N N . THR A 1 116 ? 10.539 19.938 -3.336 1 98.44 116 THR A N 1
ATOM 871 C CA . THR A 1 116 ? 9.547 19 -3.855 1 98.44 116 THR A CA 1
ATOM 872 C C . THR A 1 116 ? 8.477 18.719 -2.811 1 98.44 116 THR A C 1
ATOM 874 O O . THR A 1 116 ? 8.781 18.297 -1.693 1 98.44 116 THR A O 1
ATOM 877 N N . ARG A 1 117 ? 7.25 18.984 -3.141 1 98.5 117 ARG A N 1
ATOM 878 C CA . ARG A 1 117 ? 6.094 18.609 -2.34 1 98.5 117 ARG A CA 1
ATOM 879 C C . ARG A 1 117 ? 5.426 17.359 -2.904 1 98.5 117 ARG A C 1
ATOM 881 O O . ARG A 1 117 ? 5.117 17.297 -4.098 1 98.5 117 ARG A O 1
ATOM 888 N N . VAL A 1 118 ? 5.281 16.375 -2.113 1 98.62 118 VAL A N 1
ATOM 889 C CA . VAL A 1 118 ? 4.512 15.18 -2.457 1 98.62 118 VAL A CA 1
ATOM 890 C C . VAL A 1 118 ? 3.166 15.203 -1.736 1 98.62 118 VAL A C 1
ATOM 892 O O . VAL A 1 118 ? 3.117 15.266 -0.505 1 98.62 118 VAL A O 1
ATOM 895 N N . SER A 1 119 ? 2.064 15.148 -2.488 1 98.06 119 SER A N 1
ATOM 896 C CA . SER A 1 119 ? 0.724 15.164 -1.914 1 98.06 119 SER A CA 1
ATOM 897 C C . SER A 1 119 ? 0.088 13.781 -1.945 1 98.06 119 SER A C 1
ATOM 899 O O . SER A 1 119 ? 0.009 13.148 -3.002 1 98.06 119 SER A O 1
ATOM 901 N N . ILE A 1 120 ? -0.352 13.352 -0.827 1 97.94 120 ILE A N 1
ATOM 902 C CA . ILE A 1 120 ? -0.961 12.031 -0.666 1 97.94 120 ILE A CA 1
ATOM 903 C C . ILE A 1 120 ? -2.436 12.188 -0.299 1 97.94 120 ILE A C 1
ATOM 905 O O . ILE A 1 120 ? -2.764 12.633 0.804 1 97.94 120 ILE A O 1
ATOM 909 N N . PHE A 1 121 ? -3.266 11.836 -1.179 1 95.62 121 PHE A N 1
ATOM 910 C CA . PHE A 1 121 ? -4.703 11.906 -0.929 1 95.62 121 PHE A CA 1
ATOM 911 C C . PHE A 1 121 ? -5.191 10.648 -0.226 1 95.62 121 PHE A C 1
ATOM 913 O O . PHE A 1 121 ? -4.918 9.531 -0.675 1 95.62 121 PHE A O 1
ATOM 920 N N . MET A 1 122 ? -5.875 10.797 0.887 1 94.88 122 MET A N 1
ATOM 921 C CA . MET A 1 122 ? -6.469 9.688 1.623 1 94.88 122 MET A CA 1
ATOM 922 C C . MET A 1 122 ? -7.953 9.547 1.297 1 94.88 122 MET A C 1
ATOM 924 O O . MET A 1 122 ? -8.734 10.461 1.556 1 94.88 122 MET A O 1
ATOM 928 N N . SER A 1 123 ? -8.352 8.445 0.774 1 91.06 123 SER A N 1
ATOM 929 C CA . SER A 1 123 ? -9.766 8.172 0.583 1 91.06 123 SER A CA 1
ATOM 930 C C . SER A 1 123 ? -10.422 7.719 1.883 1 91.06 123 SER A C 1
ATOM 932 O O . SER A 1 123 ? -9.742 7.48 2.881 1 91.06 123 SER A O 1
ATOM 934 N N . VAL A 1 124 ? -11.727 7.543 1.868 1 88.44 124 VAL A N 1
ATOM 935 C CA . VAL A 1 124 ? -12.469 7.137 3.057 1 88.44 124 VAL A CA 1
ATOM 936 C C . VAL A 1 124 ? -12.07 5.715 3.457 1 88.44 124 VAL A C 1
ATOM 938 O O . VAL A 1 124 ? -12.336 5.285 4.582 1 88.44 124 VAL A O 1
ATOM 941 N N . PHE A 1 125 ? -11.375 4.969 2.596 1 90.75 125 PHE A N 1
ATOM 942 C CA . PHE A 1 125 ? -11.023 3.58 2.867 1 90.75 125 PHE A CA 1
ATOM 943 C C . PHE A 1 125 ? -9.609 3.477 3.43 1 90.75 125 PHE A C 1
ATOM 945 O O . PHE A 1 125 ? -9.18 2.4 3.854 1 90.75 125 PHE A O 1
ATOM 952 N N . ASP A 1 126 ? -8.867 4.562 3.408 1 94.38 126 ASP A N 1
ATOM 953 C CA . ASP A 1 126 ? -7.5 4.562 3.91 1 94.38 126 ASP A CA 1
ATOM 954 C C . ASP A 1 126 ? -7.469 4.785 5.418 1 94.38 126 ASP A C 1
ATOM 956 O O . ASP A 1 126 ? -8.445 5.27 6 1 94.38 126 ASP A O 1
ATOM 960 N N . VAL A 1 127 ? -6.383 4.324 6.047 1 94.5 127 VAL A N 1
ATOM 961 C CA . VAL A 1 127 ? -6.168 4.625 7.457 1 94.5 127 VAL A CA 1
ATOM 962 C C . VAL A 1 127 ? -5.891 6.113 7.629 1 94.5 127 VAL A C 1
ATOM 964 O O . VAL A 1 127 ? -5.02 6.672 6.957 1 94.5 127 VAL A O 1
ATOM 967 N N . HIS A 1 128 ? -6.562 6.734 8.562 1 94 128 HIS A N 1
ATOM 968 C CA . HIS A 1 128 ? -6.488 8.188 8.68 1 94 128 HIS A CA 1
ATOM 969 C C . HIS A 1 128 ? -5.59 8.602 9.836 1 94 128 HIS A C 1
ATOM 971 O O . HIS A 1 128 ? -5.637 9.75 10.281 1 94 128 HIS A O 1
ATOM 977 N N . ILE A 1 129 ? -4.844 7.676 10.375 1 94.56 129 ILE A N 1
ATOM 978 C CA . ILE A 1 129 ? -3.775 7.984 11.32 1 94.56 129 ILE A CA 1
ATOM 979 C C . ILE A 1 129 ? -2.496 8.328 10.562 1 94.56 129 ILE A C 1
ATOM 981 O O . ILE A 1 129 ? -2.066 7.578 9.68 1 94.56 129 ILE A O 1
ATOM 985 N N . ASN A 1 130 ? -1.939 9.453 10.852 1 97.5 130 ASN A N 1
ATOM 986 C CA . ASN A 1 130 ? -0.716 9.898 10.195 1 97.5 130 ASN A CA 1
ATOM 987 C C . ASN A 1 130 ? 0.513 9.641 11.062 1 97.5 130 ASN A C 1
ATOM 989 O O . ASN A 1 130 ? 0.403 9.523 12.281 1 97.5 130 ASN A O 1
ATOM 993 N N . ARG A 1 131 ? 1.637 9.516 10.414 1 98.44 131 ARG A N 1
ATOM 994 C CA . ARG A 1 131 ? 2.863 9.094 11.078 1 98.44 131 ARG A CA 1
ATOM 995 C C . ARG A 1 131 ? 4.027 10.008 10.727 1 98.44 131 ARG A C 1
ATOM 997 O O . ARG A 1 131 ? 4.031 10.633 9.656 1 98.44 131 ARG A O 1
ATOM 1004 N N . SER A 1 132 ? 5.012 10.086 11.609 1 98.75 132 SER A N 1
ATOM 1005 C CA . SER A 1 132 ? 6.164 10.938 11.336 1 98.75 132 SER A CA 1
ATOM 1006 C C . SER A 1 132 ? 7.008 10.375 10.203 1 98.75 132 SER A C 1
ATOM 1008 O O . SER A 1 132 ? 7.383 9.195 10.227 1 98.75 132 SER A O 1
ATOM 1010 N N . PRO A 1 133 ? 7.367 11.219 9.273 1 98.75 133 PRO A N 1
ATOM 1011 C CA . PRO A 1 133 ? 8.141 10.711 8.141 1 98.75 133 PRO A CA 1
ATOM 1012 C C . PRO A 1 133 ? 9.594 10.414 8.508 1 98.75 133 PRO A C 1
ATOM 1014 O O . PRO A 1 133 ? 10.266 9.648 7.812 1 98.75 133 PRO A O 1
ATOM 1017 N N . ILE A 1 134 ? 10.086 11.07 9.516 1 98.62 134 ILE A N 1
ATOM 1018 C CA . ILE A 1 134 ? 11.438 10.836 10.016 1 98.62 134 ILE A CA 1
ATOM 1019 C C . ILE A 1 134 ? 11.438 10.883 11.539 1 98.62 134 ILE A C 1
ATOM 1021 O O . ILE A 1 134 ? 10.445 11.305 12.156 1 98.62 134 ILE A O 1
ATOM 1025 N N . ALA A 1 135 ? 12.562 10.398 12.062 1 98.38 135 ALA A N 1
ATOM 1026 C CA . ALA A 1 135 ? 12.773 10.594 13.492 1 98.38 135 ALA A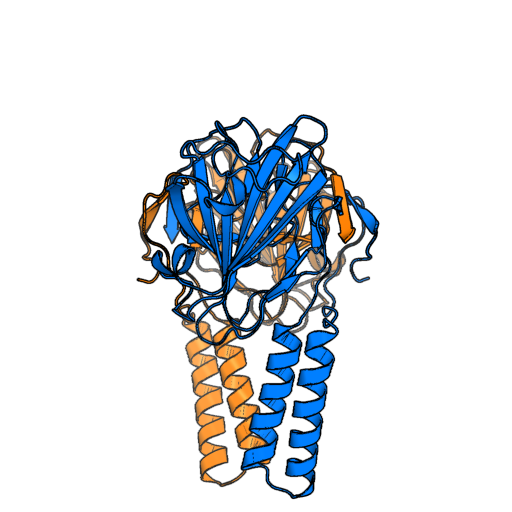 CA 1
ATOM 1027 C C . ALA A 1 135 ? 13.281 12.008 13.789 1 98.38 135 ALA A C 1
ATOM 1029 O O . ALA A 1 135 ? 13.883 12.641 12.922 1 98.38 135 ALA A O 1
ATOM 1030 N N . GLY A 1 136 ? 13 12.469 15.008 1 98.38 136 GLY A N 1
ATOM 1031 C CA . GLY A 1 136 ? 13.516 13.766 15.406 1 98.38 136 GLY A CA 1
ATOM 1032 C C . GLY A 1 136 ? 12.664 14.453 16.453 1 98.38 136 GLY A C 1
ATOM 1033 O O . GLY A 1 136 ? 11.898 13.797 17.172 1 98.38 136 GLY A O 1
ATOM 1034 N N .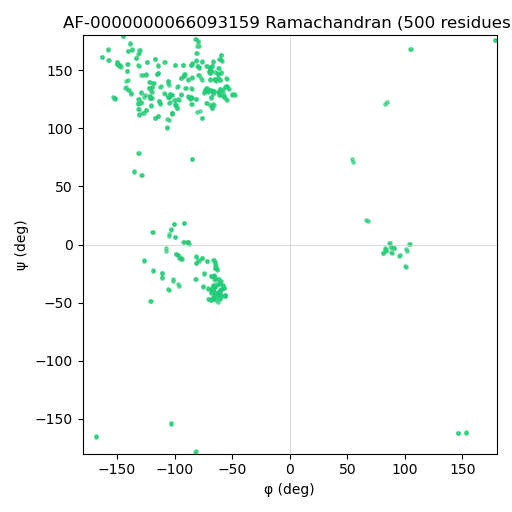 THR A 1 137 ? 12.945 15.727 16.5 1 98.44 137 THR A N 1
ATOM 1035 C CA . THR A 1 137 ? 12.18 16.562 17.406 1 98.44 137 THR A CA 1
ATOM 1036 C C . THR A 1 137 ? 11.117 17.359 16.656 1 98.44 137 THR A C 1
ATOM 1038 O O . THR A 1 137 ? 11.414 17.984 15.641 1 98.44 137 THR A O 1
ATOM 1041 N N . ILE A 1 138 ? 9.898 17.266 17.156 1 98.5 138 ILE A N 1
ATOM 1042 C CA . ILE A 1 138 ? 8.867 18.141 16.625 1 98.5 138 ILE A CA 1
ATOM 1043 C C . ILE A 1 138 ? 9.18 19.594 17 1 98.5 138 ILE A C 1
ATOM 1045 O O . ILE A 1 138 ? 9.211 19.938 18.188 1 98.5 138 ILE A O 1
ATOM 1049 N N . ARG A 1 139 ? 9.391 20.375 16.031 1 97.75 139 ARG A N 1
ATOM 1050 C CA . ARG A 1 139 ? 9.758 21.766 16.297 1 97.75 139 ARG A CA 1
ATOM 1051 C C . ARG A 1 139 ? 8.539 22.672 16.234 1 97.75 139 ARG A C 1
ATOM 1053 O O . ARG A 1 139 ? 8.453 23.656 16.969 1 97.75 139 ARG A O 1
ATOM 1060 N N . ARG A 1 140 ? 7.664 22.344 15.352 1 97.31 140 ARG A N 1
ATOM 1061 C CA . ARG A 1 140 ? 6.461 23.156 15.203 1 97.31 140 ARG A CA 1
ATOM 1062 C C . ARG A 1 140 ? 5.238 22.281 14.953 1 97.31 140 ARG A C 1
ATOM 1064 O O . ARG A 1 140 ? 5.324 21.266 14.258 1 97.31 140 ARG A O 1
ATOM 1071 N N . VAL A 1 141 ? 4.18 22.641 15.5 1 97 141 VAL A N 1
ATOM 1072 C CA . VAL A 1 141 ? 2.818 22.219 15.172 1 97 141 VAL A CA 1
ATOM 1073 C C . VAL A 1 141 ? 1.918 23.438 15.047 1 97 141 VAL A C 1
ATOM 1075 O O . VAL A 1 141 ? 1.668 24.141 16.031 1 97 141 VAL A O 1
ATOM 1078 N N . VAL A 1 142 ? 1.479 23.719 13.844 1 95.94 142 VAL A N 1
ATOM 1079 C CA . VAL A 1 142 ? 0.734 24.953 13.602 1 95.94 142 VAL A CA 1
ATOM 1080 C C . VAL A 1 142 ? -0.616 24.625 12.969 1 95.94 142 VAL A C 1
ATOM 1082 O O . VAL A 1 142 ? -0.675 24.125 11.844 1 95.94 142 VAL A O 1
ATOM 1085 N N . TYR A 1 143 ? -1.614 24.938 13.688 1 94.44 143 TYR A N 1
ATOM 1086 C CA . TYR A 1 143 ? -2.973 24.734 13.188 1 94.44 143 TYR A CA 1
ATOM 1087 C C . TYR A 1 143 ? -3.469 25.984 12.469 1 94.44 143 TYR A C 1
ATOM 1089 O O . TYR A 1 143 ? -3.293 27.109 12.953 1 94.44 143 TYR A O 1
ATOM 1097 N N . ILE A 1 144 ? -4.07 25.828 11.32 1 93.88 144 ILE A N 1
ATOM 1098 C CA . ILE A 1 144 ? -4.66 26.906 10.555 1 93.88 144 ILE A CA 1
ATOM 1099 C C . ILE A 1 144 ? -6.109 26.578 10.211 1 93.88 144 ILE A C 1
ATOM 1101 O O . ILE A 1 144 ? -6.371 25.672 9.422 1 93.88 144 ILE A O 1
ATOM 1105 N N . PRO A 1 145 ? -7.039 27.359 10.797 1 91.44 145 PRO A N 1
ATOM 1106 C CA . PRO A 1 145 ? -8.414 27.156 10.359 1 91.44 145 PRO A CA 1
ATOM 1107 C C . PRO A 1 145 ? -8.617 27.453 8.875 1 91.44 145 PRO A C 1
ATOM 1109 O O . PRO A 1 145 ? -7.844 28.219 8.289 1 91.44 145 PRO A O 1
ATOM 1112 N N . GLY A 1 146 ? -9.609 26.766 8.297 1 90.5 146 GLY A N 1
ATOM 1113 C CA . GLY A 1 146 ? -9.852 27.016 6.879 1 90.5 146 GLY A CA 1
ATOM 1114 C C . GLY A 1 146 ? -11.148 26.422 6.379 1 90.5 146 GLY A C 1
ATOM 1115 O O . GLY A 1 146 ? -12.062 26.141 7.164 1 90.5 146 GLY A O 1
ATOM 1116 N N . LYS A 1 147 ? -11.203 26.391 5.07 1 89 147 LYS A N 1
ATOM 1117 C CA . LYS A 1 147 ? -12.391 25.891 4.391 1 89 147 LYS A CA 1
ATOM 1118 C C . LYS A 1 147 ? -12.398 24.359 4.332 1 89 147 LYS A C 1
ATOM 1120 O O . LYS A 1 147 ? -11.539 23.703 4.934 1 89 147 LYS A O 1
ATOM 1125 N N . PHE A 1 148 ? -13.414 23.781 3.697 1 86.38 148 PHE A N 1
ATOM 1126 C CA . PHE A 1 148 ? -13.562 22.344 3.545 1 86.38 148 PHE A CA 1
ATOM 1127 C C . PHE A 1 148 ? -13.812 21.984 2.088 1 86.38 148 PHE A C 1
ATOM 1129 O O . PHE A 1 148 ? -14.82 21.359 1.762 1 86.38 148 PHE A O 1
ATOM 1136 N N . LEU A 1 149 ? -12.891 22.328 1.304 1 83.88 149 LEU A N 1
ATOM 1137 C CA . LEU A 1 149 ? -12.953 21.938 -0.103 1 83.88 149 LEU A CA 1
ATOM 1138 C C . LEU A 1 149 ? -12.469 20.5 -0.295 1 83.88 149 LEU A C 1
ATOM 1140 O O . LEU A 1 149 ? -11.891 19.906 0.617 1 83.88 149 LEU A O 1
ATOM 1144 N N . ASN A 1 150 ? -12.781 19.938 -1.489 1 84.81 150 ASN A N 1
ATOM 1145 C CA . ASN A 1 150 ? -12.227 18.625 -1.815 1 84.81 150 ASN A CA 1
ATOM 1146 C C . ASN A 1 150 ? -10.703 18.625 -1.704 1 84.81 150 ASN A C 1
ATOM 1148 O O . ASN A 1 150 ? -10.023 19.391 -2.379 1 84.81 150 ASN A O 1
ATOM 1152 N N . ALA A 1 151 ? -10.203 17.703 -0.917 1 84.12 151 ALA A N 1
ATOM 1153 C CA . ALA A 1 151 ? -8.781 17.688 -0.579 1 84.12 151 ALA A CA 1
ATOM 1154 C C . ALA A 1 151 ? -7.938 17.25 -1.774 1 84.12 151 ALA A C 1
ATOM 1156 O O . ALA A 1 151 ? -6.715 17.422 -1.773 1 84.12 151 ALA A O 1
ATOM 1157 N N . ASP A 1 152 ? -8.531 16.688 -2.789 1 83.06 152 ASP A N 1
ATOM 1158 C CA . ASP A 1 152 ? -7.805 16.25 -3.979 1 83.06 152 ASP A CA 1
ATOM 1159 C C . ASP A 1 152 ? -7.441 17.438 -4.867 1 83.06 152 ASP A C 1
ATOM 1161 O O . ASP A 1 152 ? -6.602 17.328 -5.766 1 83.06 152 ASP A O 1
ATOM 1165 N N . LEU A 1 153 ? -7.996 18.547 -4.594 1 83.69 153 LEU A N 1
ATOM 1166 C CA . LEU A 1 153 ? -7.738 19.75 -5.379 1 83.69 153 LEU A CA 1
ATOM 1167 C C . LEU A 1 153 ? -6.477 20.453 -4.887 1 83.69 153 LEU A C 1
ATOM 1169 O O . LEU A 1 153 ? -6.223 20.516 -3.684 1 83.69 153 LEU A O 1
ATOM 1173 N N . ASP A 1 154 ? -5.73 21.016 -5.785 1 83.44 154 ASP A N 1
ATOM 1174 C CA . ASP A 1 154 ? -4.492 21.703 -5.438 1 83.44 154 ASP A CA 1
ATOM 1175 C C . ASP A 1 154 ? -4.754 22.859 -4.469 1 83.44 154 ASP A C 1
ATOM 1177 O O . ASP A 1 154 ? -3.996 23.062 -3.52 1 83.44 154 ASP A O 1
ATOM 1181 N N . LYS A 1 155 ? -5.84 23.547 -4.668 1 87.62 155 LYS A N 1
ATOM 1182 C CA . LYS A 1 155 ? -6.16 24.719 -3.854 1 87.62 155 LYS A CA 1
ATOM 1183 C C . LYS A 1 155 ? -6.402 24.312 -2.398 1 87.62 155 LYS A C 1
ATOM 1185 O O . LYS A 1 155 ? -6.391 25.172 -1.509 1 87.62 155 LYS A O 1
ATOM 1190 N N . ALA A 1 156 ? -6.594 23.094 -2.178 1 87.69 156 ALA A N 1
ATOM 1191 C CA . ALA A 1 156 ? -6.867 22.625 -0.818 1 87.69 156 ALA A CA 1
ATOM 1192 C C . ALA A 1 156 ? -5.66 22.859 0.09 1 87.69 156 ALA A C 1
ATOM 1194 O O . ALA A 1 156 ? -5.816 23.094 1.29 1 87.69 156 ALA A O 1
ATOM 1195 N N . SER A 1 157 ? -4.469 22.828 -0.426 1 89.31 157 SER A N 1
ATOM 1196 C CA . SER A 1 157 ? -3.256 23.016 0.363 1 89.31 157 SER A CA 1
ATOM 1197 C C . SER A 1 157 ? -3.188 24.422 0.953 1 89.31 157 SER A C 1
ATOM 1199 O O . SER A 1 157 ? -2.52 24.641 1.966 1 89.31 157 SER A O 1
ATOM 1201 N N . GLU A 1 158 ? -3.941 25.312 0.351 1 90.12 158 GLU A N 1
ATOM 1202 C CA . GLU A 1 158 ? -3.842 26.703 0.777 1 90.12 158 GLU A CA 1
ATOM 1203 C C . GLU A 1 158 ? -5.117 27.156 1.487 1 90.12 158 GLU A C 1
ATOM 1205 O O . GLU A 1 158 ? -5.074 28.047 2.352 1 90.12 158 GLU A O 1
ATOM 1210 N N . GLU A 1 159 ? -6.207 26.484 1.18 1 91.19 159 GLU A N 1
ATOM 1211 C CA . GLU A 1 159 ? -7.477 27.062 1.605 1 91.19 159 GLU A CA 1
ATOM 1212 C C . GLU A 1 159 ? -8.125 26.234 2.699 1 91.19 159 GLU A C 1
ATOM 1214 O O . GLU A 1 159 ? -8.898 26.75 3.512 1 91.19 159 GLU A O 1
ATOM 1219 N N . ASN A 1 160 ? -7.84 24.984 2.68 1 92.12 160 ASN A N 1
ATOM 1220 C CA . ASN A 1 160 ? -8.531 24.109 3.621 1 92.12 160 ASN A CA 1
ATOM 1221 C C . ASN A 1 160 ? -7.961 24.25 5.031 1 92.12 160 ASN A C 1
ATOM 1223 O O . ASN A 1 160 ? -6.852 24.75 5.211 1 92.12 160 ASN A O 1
ATOM 1227 N N . GLU A 1 161 ? -8.805 23.875 6.066 1 92.31 161 GLU A N 1
ATOM 1228 C CA . GLU A 1 161 ? -8.266 23.625 7.398 1 92.31 161 GLU A CA 1
ATOM 1229 C C . GLU A 1 161 ? -7.031 22.719 7.336 1 92.31 161 GLU A C 1
ATOM 1231 O O . GLU A 1 161 ? -7.043 21.688 6.66 1 92.31 161 GLU A O 1
ATOM 1236 N N . ARG A 1 162 ? -6 23.188 7.977 1 94.19 162 ARG A N 1
ATOM 1237 C CA . ARG A 1 162 ? -4.766 22.422 7.867 1 94.19 162 ARG A CA 1
ATOM 1238 C C . ARG A 1 162 ? -3.914 22.562 9.125 1 94.19 162 ARG A C 1
ATOM 1240 O O . ARG A 1 162 ? -4.102 23.5 9.898 1 94.19 162 ARG A O 1
ATOM 1247 N N . GLN A 1 163 ? -3.113 21.594 9.344 1 95.62 163 GLN A N 1
ATOM 1248 C CA . GLN A 1 163 ? -2.146 21.547 10.438 1 95.62 163 GLN A CA 1
ATOM 1249 C C . GLN A 1 163 ? -0.754 21.203 9.922 1 95.62 163 GLN A C 1
ATOM 1251 O O . GLN A 1 163 ? -0.563 20.156 9.305 1 95.62 163 GLN A O 1
ATOM 1256 N N . HIS A 1 164 ? 0.207 22.109 10.195 1 97.19 164 HIS A N 1
ATOM 1257 C CA . HIS A 1 164 ? 1.589 21.906 9.773 1 97.19 164 HIS A CA 1
ATOM 1258 C C . HIS A 1 164 ? 2.414 21.266 10.883 1 97.19 164 HIS A C 1
ATOM 1260 O O . HIS A 1 164 ? 2.223 21.578 12.062 1 97.19 164 HIS A O 1
ATOM 1266 N N . PHE A 1 165 ? 3.311 20.406 10.492 1 98 165 PHE A N 1
ATOM 1267 C CA . PHE A 1 165 ? 4.34 19.859 11.359 1 98 165 PHE A CA 1
ATOM 1268 C C . PHE A 1 165 ? 5.73 20.156 10.812 1 98 165 PHE A C 1
ATOM 1270 O O . PHE A 1 165 ? 5.957 20.094 9.602 1 98 165 PHE A O 1
ATOM 1277 N N . LEU A 1 166 ? 6.621 20.484 11.688 1 98.38 166 LEU A N 1
ATOM 1278 C CA . LEU A 1 166 ? 8.047 20.516 11.375 1 98.38 166 LEU A CA 1
ATOM 1279 C C . LEU A 1 166 ? 8.828 19.562 12.273 1 98.38 166 LEU A C 1
ATOM 1281 O O . LEU A 1 166 ? 8.797 19.688 13.5 1 98.38 166 LEU A O 1
ATOM 1285 N N . VAL A 1 167 ? 9.477 18.625 11.672 1 98.31 167 VAL A N 1
ATOM 1286 C CA . VAL A 1 167 ? 10.328 17.703 12.414 1 98.31 167 VAL A CA 1
ATOM 1287 C C . VAL A 1 167 ? 11.789 17.938 12.047 1 98.31 167 VAL A C 1
ATOM 1289 O O . VAL A 1 167 ? 12.117 18.109 10.867 1 98.31 167 VAL A O 1
ATOM 1292 N N . GLU A 1 168 ? 12.594 17.969 13.023 1 97.94 168 GLU A N 1
ATOM 1293 C CA . GLU A 1 168 ? 14.016 18.219 12.812 1 97.94 168 GLU A CA 1
ATOM 1294 C C . GLU A 1 168 ? 14.867 17.109 13.438 1 97.94 168 GLU A C 1
ATOM 1296 O O . GLU A 1 168 ? 14.703 16.781 14.617 1 97.94 168 GLU A O 1
ATOM 1301 N N . ARG A 1 169 ? 15.719 16.625 12.609 1 97.12 169 ARG A N 1
ATOM 1302 C CA . ARG A 1 169 ? 16.672 15.625 13.086 1 97.12 169 ARG A CA 1
ATOM 1303 C C . ARG A 1 169 ? 17.844 16.297 13.812 1 97.12 169 ARG A C 1
ATOM 1305 O O . ARG A 1 169 ? 18.047 17.5 13.68 1 97.12 169 ARG A O 1
ATOM 1312 N N . ALA A 1 170 ? 18.703 15.461 14.469 1 94.81 170 ALA A N 1
ATOM 1313 C CA . ALA A 1 170 ? 19.844 15.969 15.219 1 94.81 170 ALA A CA 1
ATOM 1314 C C . ALA A 1 170 ? 20.891 16.562 14.281 1 94.81 170 ALA A C 1
ATOM 1316 O O . ALA A 1 170 ? 21.641 17.484 14.672 1 94.81 170 ALA A O 1
ATOM 1317 N N . ASP A 1 171 ? 20.906 16.078 13.117 1 95.44 171 ASP A N 1
ATOM 1318 C CA . ASP A 1 171 ? 21.922 16.547 12.172 1 95.44 171 ASP A CA 1
ATOM 1319 C C . ASP A 1 171 ? 21.438 17.766 11.406 1 95.44 171 ASP A C 1
ATOM 1321 O O . ASP A 1 171 ? 22.094 18.203 10.453 1 95.44 171 ASP A O 1
ATOM 1325 N N . GLY A 1 172 ? 20.281 18.25 11.68 1 94.25 172 GLY A N 1
ATOM 1326 C CA . GLY A 1 172 ? 19.812 19.5 11.109 1 94.25 172 GLY A CA 1
ATOM 1327 C C . GLY A 1 172 ? 18.859 19.312 9.953 1 94.25 172 GLY A C 1
ATOM 1328 O O . GLY A 1 172 ? 18.281 20.281 9.445 1 94.25 172 GLY A O 1
ATOM 1329 N N . VAL A 1 173 ? 18.641 18.094 9.555 1 96 173 VAL A N 1
ATOM 1330 C CA . VAL A 1 173 ? 17.672 17.812 8.5 1 96 173 VAL A CA 1
ATOM 1331 C C . VAL A 1 173 ? 16.266 18.141 8.992 1 96 173 VAL A C 1
ATOM 1333 O O . VAL A 1 173 ? 15.875 17.75 10.094 1 96 173 VAL A O 1
ATOM 1336 N N . GLN A 1 174 ? 15.562 18.922 8.148 1 97.62 174 GLN A N 1
ATOM 1337 C CA . GLN A 1 174 ? 14.188 19.266 8.461 1 97.62 174 GLN A CA 1
ATOM 1338 C C . GLN A 1 174 ? 13.227 18.734 7.402 1 97.62 174 GLN A C 1
ATOM 1340 O O . GLN A 1 174 ? 13.516 18.797 6.207 1 97.62 174 GLN A O 1
ATOM 1345 N N . ILE A 1 175 ? 12.133 18.234 7.852 1 98.31 175 ILE A N 1
ATOM 1346 C CA . ILE A 1 175 ? 11.047 17.875 6.953 1 98.31 175 ILE A CA 1
ATOM 1347 C C . ILE A 1 175 ? 9.727 18.438 7.477 1 98.31 175 ILE A C 1
ATOM 1349 O O . ILE A 1 175 ? 9.383 18.25 8.641 1 98.31 175 ILE A O 1
ATOM 1353 N N . GLY A 1 176 ? 9.094 19.25 6.672 1 98.44 176 GLY A N 1
ATOM 1354 C CA . GLY A 1 176 ? 7.742 19.688 6.941 1 98.44 176 GLY A CA 1
ATOM 1355 C C . GLY A 1 176 ? 6.68 18.812 6.297 1 98.44 176 GLY A C 1
ATOM 1356 O O . GLY A 1 176 ? 6.883 18.297 5.199 1 98.44 176 GLY A O 1
ATOM 1357 N N . PHE A 1 177 ? 5.586 18.656 6.973 1 98.56 177 PHE A N 1
ATOM 1358 C CA . PHE A 1 177 ? 4.43 18 6.367 1 98.56 177 PHE A CA 1
ATOM 1359 C C . PHE A 1 177 ? 3.133 18.578 6.922 1 98.56 177 PHE A C 1
ATOM 1361 O O . PHE A 1 177 ? 3.117 19.156 8.016 1 98.56 177 PHE A O 1
ATOM 1368 N N . THR A 1 178 ? 2.064 18.484 6.137 1 97.25 178 THR A N 1
ATOM 1369 C CA . THR A 1 178 ? 0.819 19.188 6.438 1 97.25 178 THR A CA 1
ATOM 1370 C C . THR A 1 178 ? -0.372 18.234 6.32 1 97.25 178 THR A C 1
ATOM 1372 O O . THR A 1 178 ? -0.552 17.594 5.293 1 97.25 178 THR A O 1
ATOM 1375 N N . GLN A 1 179 ? -1.147 18.141 7.371 1 96.31 179 GLN A N 1
ATOM 1376 C CA . GLN A 1 179 ? -2.467 17.516 7.32 1 96.31 179 GLN A CA 1
ATOM 1377 C C . GLN A 1 179 ? -3.512 18.484 6.773 1 96.31 179 GLN A C 1
ATOM 1379 O O . GLN A 1 179 ? -3.668 19.594 7.285 1 96.31 179 GLN A O 1
ATOM 1384 N N . ILE A 1 180 ? -4.18 18.094 5.789 1 94.75 180 ILE A N 1
ATOM 1385 C CA . ILE A 1 180 ? -5.191 18.938 5.16 1 94.75 180 ILE A CA 1
ATOM 1386 C C . ILE A 1 180 ? -6.551 18.25 5.234 1 94.75 180 ILE A C 1
ATOM 1388 O O . ILE A 1 180 ? -6.711 17.109 4.766 1 94.75 180 ILE A O 1
ATOM 1392 N N . ALA A 1 181 ? -7.496 18.938 5.75 1 90 181 ALA A N 1
ATOM 1393 C CA . ALA A 1 181 ? -8.836 18.391 5.898 1 90 181 ALA A CA 1
ATOM 1394 C C . ALA A 1 181 ? -9.602 18.438 4.574 1 90 181 ALA A C 1
ATOM 1396 O O . ALA A 1 181 ? -9.305 19.266 3.711 1 90 181 ALA A O 1
ATOM 1397 N N . GLY A 1 182 ? -10.508 17.531 4.445 1 86.62 182 GLY A N 1
ATOM 1398 C CA . GLY A 1 182 ? -11.328 17.484 3.246 1 86.62 182 GLY A CA 1
ATOM 1399 C C . GLY A 1 182 ? -12.719 18.031 3.453 1 86.62 182 GLY A C 1
ATOM 1400 O O . GLY A 1 182 ? -12.922 18.938 4.277 1 86.62 182 GLY A O 1
ATOM 1401 N N . LEU A 1 183 ? -13.68 17.562 2.625 1 78.31 183 LEU A N 1
ATOM 1402 C CA . LEU A 1 183 ? -15.023 18.109 2.475 1 78.31 183 LEU A CA 1
ATOM 1403 C C . LEU A 1 183 ? -15.828 17.938 3.76 1 78.31 183 LEU A C 1
ATOM 1405 O O . LEU A 1 183 ? -16.625 18.797 4.117 1 78.31 183 LEU A O 1
ATOM 1409 N N . ILE A 1 184 ? -15.633 16.844 4.43 1 68.5 184 ILE A N 1
ATOM 1410 C CA . ILE A 1 184 ? -16.516 16.531 5.551 1 68.5 184 ILE A CA 1
ATOM 1411 C C . ILE A 1 184 ? -15.773 16.719 6.867 1 68.5 184 ILE A C 1
ATOM 1413 O O . ILE A 1 184 ? -16.375 16.734 7.938 1 68.5 184 ILE A O 1
ATOM 1417 N N . ALA A 1 185 ? -14.328 17.109 6.711 1 60.59 185 ALA A N 1
ATOM 1418 C CA . ALA A 1 185 ? -13.469 17.016 7.887 1 60.59 185 ALA A CA 1
ATOM 1419 C C . ALA A 1 185 ? -13.648 18.219 8.805 1 60.59 185 ALA A C 1
ATOM 1421 O O . ALA A 1 185 ? -13.586 19.359 8.352 1 60.59 185 ALA A O 1
ATOM 1422 N N . ARG A 1 186 ? -14.203 17.812 10.016 1 63.28 186 ARG A N 1
ATOM 1423 C CA . ARG A 1 186 ? -14.328 18.906 10.977 1 63.28 186 ARG A CA 1
ATOM 1424 C C . ARG A 1 186 ? -13.125 18.953 11.914 1 63.28 186 ARG A C 1
ATOM 1426 O O . ARG A 1 186 ? -12.875 19.969 12.547 1 63.28 186 ARG A O 1
ATOM 1433 N N . ARG A 1 187 ? -12.328 17.75 11.789 1 78.12 187 ARG A N 1
ATOM 1434 C CA . ARG A 1 187 ? -11.398 17.891 12.906 1 78.12 187 ARG A CA 1
ATOM 1435 C C . ARG A 1 187 ? -10.078 17.172 12.617 1 78.12 187 ARG A C 1
ATOM 1437 O O . ARG A 1 187 ? -10.078 16.047 12.133 1 78.12 187 ARG A O 1
ATOM 1444 N N . ILE A 1 188 ? -8.984 17.891 12.719 1 87.62 188 ILE A N 1
ATOM 1445 C CA . ILE A 1 188 ? -7.617 17.391 12.781 1 87.62 188 ILE A CA 1
ATOM 1446 C C . ILE A 1 188 ? -7.172 17.297 14.242 1 87.62 188 ILE A C 1
ATOM 1448 O O . ILE A 1 188 ? -7.273 18.266 14.992 1 87.62 188 ILE A O 1
ATOM 1452 N N . VAL A 1 189 ? -6.734 16.109 14.641 1 87.38 189 VAL A N 1
ATOM 1453 C CA . VAL A 1 189 ? -6.34 15.883 16.031 1 87.38 189 VAL A CA 1
ATOM 1454 C C . VAL A 1 189 ? -4.855 15.531 16.094 1 87.38 189 VAL A C 1
ATOM 1456 O O . VAL A 1 189 ? -4.453 14.438 15.703 1 87.38 189 VAL A O 1
ATOM 1459 N N . PRO A 1 190 ? -4.035 16.453 16.609 1 92.62 190 PRO A N 1
ATOM 1460 C CA . PRO A 1 190 ? -2.621 16.109 16.797 1 92.62 190 PRO A CA 1
ATOM 1461 C C . PRO A 1 190 ? -2.387 15.227 18.016 1 92.62 190 PRO A C 1
ATOM 1463 O O . PRO A 1 190 ? -3.057 15.383 19.031 1 92.62 190 PRO A O 1
ATOM 1466 N N . PHE A 1 191 ? -1.452 14.289 17.891 1 96.12 191 PHE A N 1
ATOM 1467 C CA . PHE A 1 191 ? -1.062 13.445 19 1 96.12 191 PHE A CA 1
ATOM 1468 C C . PHE A 1 191 ? 0.219 13.961 19.656 1 96.12 191 PHE A C 1
ATOM 1470 O O . PHE A 1 191 ? 0.652 13.438 20.688 1 96.12 191 PHE A O 1
ATOM 1477 N N . VAL A 1 192 ? 0.857 15 18.984 1 97.62 192 VAL A N 1
ATOM 1478 C CA . VAL A 1 192 ? 2.156 15.492 19.422 1 97.62 192 VAL A CA 1
ATOM 1479 C C . VAL A 1 192 ? 2.127 17.016 19.5 1 97.62 192 VAL A C 1
ATOM 1481 O O . VAL A 1 192 ? 1.216 17.656 18.969 1 97.62 192 VAL A O 1
ATOM 1484 N N . LYS A 1 193 ? 3.098 17.562 20.172 1 96.75 193 LYS A N 1
ATOM 1485 C CA . LYS A 1 193 ? 3.289 19 20.297 1 96.75 193 LYS A CA 1
ATOM 1486 C C . LYS A 1 193 ? 4.758 19.375 20.125 1 96.75 193 LYS A C 1
ATOM 1488 O O . LYS A 1 193 ? 5.629 18.5 20.094 1 96.75 193 LYS A O 1
ATOM 1493 N N . GLY A 1 194 ? 4.93 20.719 19.969 1 96.25 194 GLY A N 1
ATOM 1494 C CA . GLY A 1 194 ? 6.305 21.188 19.891 1 96.25 194 GLY A CA 1
ATOM 1495 C C . GLY A 1 194 ? 7.16 20.719 21.062 1 96.25 194 GLY A C 1
ATOM 1496 O O . GLY A 1 194 ? 6.723 20.781 22.203 1 96.25 194 GLY A O 1
ATOM 1497 N N . GLY A 1 195 ? 8.383 20.234 20.719 1 97 195 GLY A N 1
ATOM 1498 C CA . GLY A 1 195 ? 9.312 19.781 21.75 1 97 195 GLY A CA 1
ATOM 1499 C C . GLY A 1 195 ? 9.328 18.266 21.906 1 97 195 GLY A C 1
ATOM 1500 O O . GLY A 1 195 ? 10.273 17.719 22.469 1 97 195 GLY A O 1
ATOM 1501 N N . ASP A 1 196 ? 8.312 17.578 21.422 1 98.38 196 ASP A N 1
ATOM 1502 C CA . ASP A 1 196 ? 8.258 16.125 21.531 1 98.38 196 ASP A CA 1
ATOM 1503 C C . ASP A 1 196 ? 9.312 15.461 20.656 1 98.38 196 ASP A C 1
ATOM 1505 O O . ASP A 1 196 ? 9.586 15.93 19.547 1 98.38 196 ASP A O 1
ATOM 1509 N N . ILE A 1 197 ? 9.898 14.398 21.172 1 98.5 197 ILE A N 1
ATOM 1510 C CA . ILE A 1 197 ? 10.781 13.547 20.375 1 98.5 197 ILE A CA 1
ATOM 1511 C C . ILE A 1 197 ? 9.984 12.383 19.797 1 98.5 197 ILE A C 1
ATOM 1513 O O . ILE A 1 197 ? 9.25 11.711 20.516 1 98.5 197 ILE A O 1
ATOM 1517 N N . VAL A 1 198 ? 10.117 12.188 18.5 1 98.19 198 VAL A N 1
ATOM 1518 C CA . VAL A 1 198 ? 9.352 11.133 17.844 1 98.19 198 VAL A CA 1
ATOM 1519 C C . VAL A 1 198 ? 10.289 10.203 17.094 1 98.19 198 VAL A C 1
ATOM 1521 O O . VAL A 1 198 ? 11.32 10.641 16.578 1 98.19 198 VAL A O 1
ATOM 1524 N N . ALA A 1 199 ? 9.93 8.898 17.047 1 97.38 199 ALA A N 1
ATOM 1525 C CA . ALA A 1 199 ? 10.586 7.938 16.156 1 97.38 199 ALA A CA 1
ATOM 1526 C C . ALA A 1 199 ? 10.023 8.023 14.75 1 97.38 199 ALA A C 1
ATOM 1528 O O . ALA A 1 199 ? 8.938 8.57 14.539 1 97.38 199 ALA A O 1
ATOM 1529 N N . VAL A 1 200 ? 10.789 7.566 13.828 1 97.88 200 VAL A N 1
ATOM 1530 C CA . VAL A 1 200 ? 10.25 7.434 12.477 1 97.88 200 VAL A CA 1
ATOM 1531 C C . VAL A 1 200 ? 9.062 6.48 12.477 1 97.88 200 VAL A C 1
ATOM 1533 O O . VAL A 1 200 ? 9.094 5.438 13.141 1 97.88 200 VAL A O 1
ATOM 1536 N N . GLY A 1 201 ? 7.938 6.902 11.789 1 97.88 201 GLY A N 1
ATOM 1537 C CA . GLY A 1 201 ? 6.754 6.062 11.711 1 97.88 201 GLY A CA 1
ATOM 1538 C C . GLY A 1 201 ? 5.848 6.184 12.922 1 97.88 201 GLY A C 1
ATOM 1539 O O . GLY A 1 201 ? 4.773 5.586 12.961 1 97.88 201 GLY A O 1
ATOM 1540 N N . GLN A 1 202 ? 6.273 6.918 13.906 1 97.56 202 GLN A N 1
ATOM 1541 C CA . GLN A 1 202 ? 5.434 7.105 15.078 1 97.56 202 GLN A CA 1
ATOM 1542 C C . GLN A 1 202 ? 4.156 7.863 14.727 1 97.56 202 GLN A C 1
ATOM 1544 O O . GLN A 1 202 ? 4.188 8.82 13.961 1 97.56 202 GLN A O 1
ATOM 1549 N N . ARG A 1 203 ? 3.004 7.477 15.328 1 97.5 203 ARG A N 1
ATOM 1550 C CA . ARG A 1 203 ? 1.725 8.148 15.133 1 97.5 203 ARG A CA 1
ATOM 1551 C C . ARG A 1 203 ? 1.784 9.594 15.617 1 97.5 203 ARG A C 1
ATOM 1553 O O . ARG A 1 203 ? 2.225 9.859 16.734 1 97.5 203 ARG A O 1
ATOM 1560 N N . VAL A 1 204 ? 1.293 10.516 14.742 1 97.56 204 VAL A N 1
ATOM 1561 C CA . VAL A 1 204 ? 1.44 11.914 15.141 1 97.56 204 VAL A CA 1
ATOM 1562 C C . VAL A 1 204 ? 0.083 12.609 15.094 1 97.56 204 VAL A C 1
ATOM 1564 O O . VAL A 1 204 ? -0.069 13.727 15.594 1 97.56 204 VAL A O 1
ATOM 1567 N N . GLY A 1 205 ? -0.876 11.953 14.453 1 94.12 205 GLY A N 1
ATOM 1568 C CA . GLY A 1 205 ? -2.172 12.609 14.398 1 94.12 205 GLY A CA 1
ATOM 1569 C C . GLY A 1 205 ? -3.207 11.82 13.617 1 94.12 205 GLY A C 1
ATOM 1570 O O . GLY A 1 205 ? -2.9 10.773 13.055 1 94.12 205 GLY A O 1
ATOM 1571 N N . LEU A 1 206 ? -4.395 12.383 13.648 1 91.62 206 LEU A N 1
ATOM 1572 C CA . LEU A 1 206 ? -5.551 11.805 12.977 1 91.62 206 LEU A CA 1
ATOM 1573 C C . LEU A 1 206 ? -6.371 12.875 12.273 1 91.62 206 LEU A C 1
ATOM 1575 O O . LEU A 1 206 ? -6.574 13.969 12.812 1 91.62 206 LEU A O 1
ATOM 1579 N N . ILE A 1 207 ? -6.656 12.594 11.008 1 88.56 207 ILE A N 1
ATOM 1580 C CA . ILE A 1 207 ? -7.551 13.477 10.273 1 88.56 207 ILE A CA 1
ATOM 1581 C C . ILE A 1 207 ? -8.898 12.789 10.055 1 88.56 207 ILE A C 1
ATOM 1583 O O . ILE A 1 207 ? -8.953 11.68 9.516 1 88.56 207 ILE A O 1
ATOM 1587 N N . ARG A 1 208 ? -9.922 13.375 10.344 1 78.31 208 ARG A N 1
ATOM 1588 C CA . ARG A 1 208 ? -11.227 12.75 10.148 1 78.31 208 ARG A CA 1
ATOM 1589 C C . ARG A 1 208 ? -11.758 13.016 8.75 1 78.31 208 ARG A C 1
ATOM 1591 O O . ARG A 1 208 ? -11.586 14.117 8.211 1 78.31 208 ARG A O 1
ATOM 1598 N N . PHE A 1 209 ? -12.414 12.07 8.109 1 70.25 209 PHE A N 1
ATOM 1599 C CA . PHE A 1 209 ? -13.297 11.984 6.949 1 70.25 209 PHE A CA 1
ATOM 1600 C C . PHE A 1 209 ? -12.648 12.609 5.723 1 70.25 209 PHE A C 1
ATOM 1602 O O . PHE A 1 209 ? -13.172 13.57 5.156 1 70.25 209 PHE A O 1
ATOM 1609 N N . GLY A 1 210 ? -11.719 12.156 5.035 1 64.31 210 GLY A N 1
ATOM 1610 C CA . 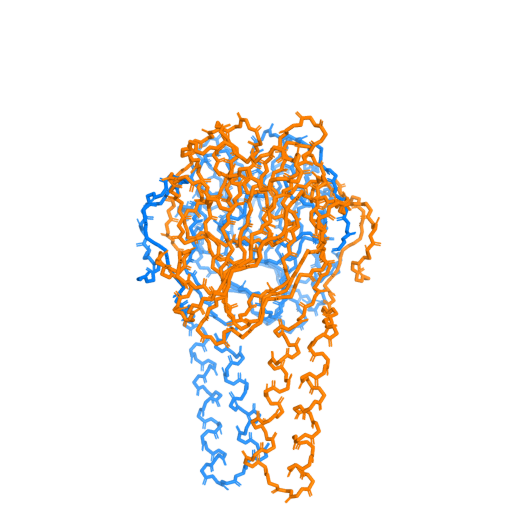GLY A 1 210 ? -11.094 12.484 3.766 1 64.31 210 GLY A CA 1
ATOM 1611 C C . GLY A 1 210 ? -10.062 13.594 3.879 1 64.31 210 GLY A C 1
ATOM 1612 O O . GLY A 1 210 ? -10.367 14.695 4.328 1 64.31 210 GLY A O 1
ATOM 1613 N N . SER A 1 211 ? -8.891 13.25 3.496 1 87.94 211 SER A N 1
ATOM 1614 C CA . SER A 1 211 ? -7.832 14.227 3.744 1 87.94 211 SER A CA 1
ATOM 1615 C C . SER A 1 211 ? -6.645 14 2.812 1 87.94 211 SER A C 1
ATOM 1617 O O . SER A 1 211 ? -6.688 13.125 1.944 1 87.94 211 SER A O 1
ATOM 1619 N N . ARG A 1 212 ? -5.922 14.977 2.918 1 94.19 212 ARG A N 1
ATOM 1620 C CA . ARG A 1 212 ? -4.648 14.953 2.205 1 94.19 212 ARG A CA 1
ATOM 1621 C C . ARG A 1 212 ? -3.494 15.312 3.137 1 94.19 212 ARG A C 1
ATOM 1623 O O . ARG A 1 212 ? -3.67 16.078 4.09 1 94.19 212 ARG A O 1
ATOM 1630 N N . VAL A 1 213 ? -2.355 14.68 2.877 1 97.5 213 VAL A N 1
ATOM 1631 C CA . VAL A 1 213 ? -1.132 15.062 3.574 1 97.5 213 VAL A CA 1
ATOM 1632 C C . VAL A 1 213 ? -0.068 15.477 2.561 1 97.5 213 VAL A C 1
ATOM 1634 O O . VAL A 1 213 ? 0.217 14.734 1.613 1 97.5 213 VAL A O 1
ATOM 1637 N N . ASP A 1 214 ? 0.463 16.641 2.744 1 98.19 214 ASP A N 1
ATOM 1638 C CA . ASP A 1 214 ? 1.591 17.141 1.956 1 98.19 214 ASP A CA 1
ATOM 1639 C C . ASP A 1 214 ? 2.91 16.938 2.699 1 98.19 214 ASP A C 1
ATOM 1641 O O . ASP A 1 214 ? 3.006 17.219 3.895 1 98.19 214 ASP A O 1
ATOM 1645 N N . VAL A 1 215 ? 3.895 16.469 1.975 1 98.81 215 VAL A N 1
ATOM 1646 C CA . VAL A 1 215 ? 5.238 16.312 2.521 1 98.81 215 VAL A CA 1
ATOM 1647 C C . VAL A 1 215 ? 6.219 17.172 1.73 1 98.81 215 VAL A C 1
ATOM 1649 O O . VAL A 1 215 ? 6.238 17.125 0.498 1 98.81 215 VAL A O 1
ATOM 1652 N N . TYR A 1 216 ? 7.012 17.922 2.391 1 98.75 216 TYR A N 1
ATOM 1653 C CA . TYR A 1 216 ? 8.023 18.766 1.766 1 98.75 216 TYR A CA 1
ATOM 1654 C C . TYR A 1 216 ? 9.414 18.172 1.947 1 98.75 216 TYR A C 1
ATOM 1656 O O . TYR A 1 216 ? 9.992 18.234 3.035 1 98.75 216 TYR A O 1
ATOM 1664 N N . LEU A 1 217 ? 9.969 17.641 0.885 1 98.44 217 LEU A N 1
ATOM 1665 C CA . LEU A 1 217 ? 11.25 16.953 0.94 1 98.44 217 LEU A CA 1
ATOM 1666 C C . LEU A 1 217 ? 12.406 17.953 0.968 1 98.44 217 LEU A C 1
ATOM 1668 O O . LEU A 1 217 ? 12.336 19 0.344 1 98.44 217 LEU A O 1
ATOM 1672 N N . PRO A 1 218 ? 13.484 17.594 1.688 1 96.62 218 PRO A N 1
ATOM 1673 C CA . PRO A 1 218 ? 14.641 18.5 1.699 1 96.62 218 PRO A CA 1
ATOM 1674 C C . PRO A 1 218 ? 15.234 18.719 0.31 1 96.62 218 PRO A C 1
ATOM 1676 O O . PRO A 1 218 ? 15.062 17.875 -0.577 1 96.62 218 PRO A O 1
ATOM 1679 N N . ALA A 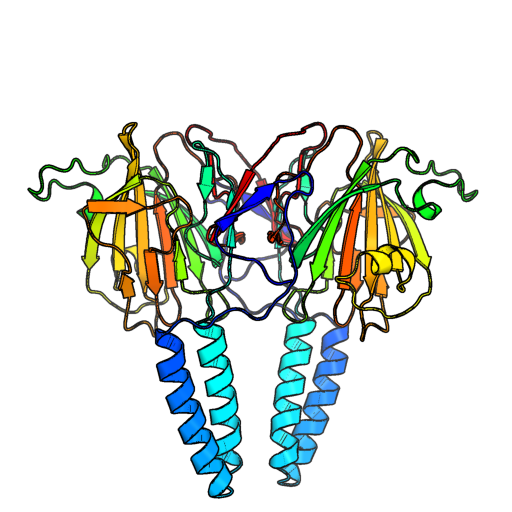1 219 ? 15.961 19.812 0.221 1 95.94 219 ALA A N 1
ATOM 1680 C CA . ALA A 1 219 ? 16.625 20.125 -1.043 1 95.94 219 ALA A CA 1
ATOM 1681 C C . ALA A 1 219 ? 17.516 18.953 -1.479 1 95.94 219 ALA A C 1
ATOM 1683 O O . ALA A 1 219 ? 18.203 18.344 -0.654 1 95.94 219 ALA A O 1
ATOM 1684 N N . GLY A 1 220 ? 17.438 18.625 -2.789 1 96.5 220 GLY A N 1
ATOM 1685 C CA . GLY A 1 220 ? 18.281 17.578 -3.336 1 96.5 220 GLY A CA 1
ATOM 1686 C C . GLY A 1 220 ? 17.688 16.188 -3.197 1 96.5 220 GLY A C 1
ATOM 1687 O O . GLY A 1 220 ? 18.297 15.203 -3.6 1 96.5 220 GLY A O 1
ATOM 1688 N N . THR A 1 221 ? 16.5 16.094 -2.641 1 98.12 221 THR A N 1
ATOM 1689 C CA . THR A 1 221 ? 15.82 14.828 -2.418 1 98.12 221 THR A CA 1
ATOM 1690 C C . THR A 1 221 ? 14.578 14.719 -3.295 1 98.12 221 THR A C 1
ATOM 1692 O O . THR A 1 221 ? 13.711 15.602 -3.264 1 98.12 221 THR A O 1
ATOM 1695 N N . GLU A 1 222 ? 14.531 13.711 -4.121 1 98.38 222 GLU A N 1
ATOM 1696 C CA . GLU A 1 222 ? 13.352 13.477 -4.953 1 98.38 222 GLU A CA 1
ATOM 1697 C C . GLU A 1 222 ? 12.656 12.18 -4.566 1 98.38 222 GLU A C 1
ATOM 1699 O O . GLU A 1 222 ? 13.281 11.273 -4.008 1 98.38 222 GLU A O 1
ATOM 1704 N N . PRO A 1 223 ? 11.375 12.109 -4.82 1 98.56 223 PRO A N 1
ATOM 1705 C CA . PRO A 1 223 ? 10.625 10.938 -4.367 1 98.56 223 PRO A CA 1
ATOM 1706 C C . PRO A 1 223 ? 11.023 9.656 -5.098 1 98.56 223 PRO A C 1
ATOM 1708 O O . PRO A 1 223 ? 11.438 9.711 -6.258 1 98.56 223 PRO A O 1
ATOM 1711 N N . LYS A 1 224 ? 10.828 8.547 -4.406 1 97.88 224 LYS A N 1
ATOM 1712 C CA . LYS A 1 224 ? 11.016 7.207 -4.969 1 97.88 224 LYS A CA 1
ATOM 1713 C C . LYS A 1 224 ? 9.68 6.586 -5.371 1 97.88 224 LYS A C 1
ATOM 1715 O O . LYS A 1 224 ? 9.617 5.402 -5.703 1 97.88 224 LYS A O 1
ATOM 1720 N N . VAL A 1 225 ? 8.617 7.34 -5.301 1 97.94 225 VAL A N 1
ATOM 1721 C CA . VAL A 1 225 ? 7.27 6.93 -5.691 1 97.94 225 VAL A CA 1
ATOM 1722 C C . VAL A 1 225 ? 6.785 7.793 -6.852 1 97.94 225 VAL A C 1
ATOM 1724 O O . VAL A 1 225 ? 7.242 8.922 -7.031 1 97.94 225 VAL A O 1
ATOM 1727 N N . LEU A 1 226 ? 5.816 7.281 -7.555 1 97.81 226 LEU A N 1
ATOM 1728 C CA . LEU A 1 226 ? 5.328 7.934 -8.766 1 97.81 226 LEU A CA 1
ATOM 1729 C C . LEU A 1 226 ? 3.941 8.531 -8.539 1 97.81 226 LEU A C 1
ATOM 1731 O O . LEU A 1 226 ? 3.18 8.039 -7.703 1 97.81 226 LEU A O 1
ATOM 1735 N N . MET A 1 227 ? 3.705 9.516 -9.422 1 96.5 227 MET A N 1
ATOM 1736 C CA . MET A 1 227 ? 2.32 9.953 -9.562 1 96.5 227 MET A CA 1
ATOM 1737 C C . MET A 1 227 ? 1.392 8.766 -9.781 1 96.5 227 MET A C 1
ATOM 1739 O O . MET A 1 227 ? 1.693 7.875 -10.578 1 96.5 227 MET A O 1
ATOM 1743 N N . GLY A 1 228 ? 0.298 8.734 -8.938 1 96.56 228 GLY A N 1
ATOM 1744 C CA . GLY A 1 228 ? -0.72 7.719 -9.172 1 96.56 228 GLY A CA 1
ATOM 1745 C C . GLY A 1 228 ? -0.466 6.43 -8.414 1 96.56 228 GLY A C 1
ATOM 1746 O O . GLY A 1 228 ? -1.28 5.508 -8.461 1 96.56 228 GLY A O 1
ATOM 1747 N N . GLN A 1 229 ? 0.625 6.359 -7.707 1 98 229 GLN A N 1
ATOM 1748 C CA . GLN A 1 229 ? 0.889 5.172 -6.902 1 98 229 GLN A CA 1
ATOM 1749 C C . GLN A 1 229 ? 0.232 5.277 -5.531 1 98 229 GLN A C 1
ATOM 1751 O O . GLN A 1 229 ? -0.001 6.383 -5.031 1 98 229 GLN A O 1
ATOM 1756 N N . LYS A 1 230 ? -0.037 4.129 -4.961 1 98 230 LYS A N 1
ATOM 1757 C CA . LYS A 1 230 ? -0.491 4.055 -3.572 1 98 230 LYS A CA 1
ATOM 1758 C C . LYS A 1 230 ? 0.687 3.887 -2.617 1 98 230 LYS A C 1
ATOM 1760 O O . LYS A 1 230 ? 1.673 3.225 -2.949 1 98 230 LYS A O 1
ATOM 1765 N N . VAL A 1 231 ? 0.528 4.473 -1.435 1 98.56 231 VAL A N 1
ATOM 1766 C CA . VAL A 1 231 ? 1.562 4.359 -0.412 1 98.56 231 VAL A CA 1
ATOM 1767 C C . VAL A 1 231 ? 0.926 4.008 0.93 1 98.56 231 VAL A C 1
ATOM 1769 O O . VAL A 1 231 ? -0.283 4.168 1.112 1 98.56 231 VAL A O 1
ATOM 1772 N N . ILE A 1 232 ? 1.747 3.488 1.844 1 98.5 232 ILE A N 1
ATOM 1773 C CA . ILE A 1 232 ? 1.316 3.027 3.16 1 98.5 232 ILE A CA 1
ATOM 1774 C C . ILE A 1 232 ? 2.08 3.781 4.246 1 98.5 232 ILE A C 1
ATOM 1776 O O . ILE A 1 232 ? 3.314 3.795 4.25 1 98.5 232 ILE A O 1
ATOM 1780 N N . ALA A 1 233 ? 1.327 4.344 5.168 1 98.62 233 ALA A N 1
ATOM 1781 C CA . ALA A 1 233 ? 1.917 5.164 6.227 1 98.62 233 ALA A CA 1
ATOM 1782 C C . ALA A 1 233 ? 2.891 4.348 7.07 1 98.62 233 ALA A C 1
ATOM 1784 O O . ALA A 1 233 ? 2.564 3.242 7.512 1 98.62 233 ALA A O 1
ATOM 1785 N N . GLY A 1 234 ? 4.082 4.891 7.227 1 98.5 234 GLY A N 1
ATOM 1786 C CA . GLY A 1 234 ? 5.07 4.285 8.102 1 98.5 234 GLY A CA 1
ATOM 1787 C C . GLY A 1 234 ? 5.82 3.137 7.461 1 98.5 234 GLY A C 1
ATOM 1788 O O . GLY A 1 234 ? 6.77 2.605 8.039 1 98.5 234 GLY A O 1
ATOM 1789 N N . GLU A 1 235 ? 5.398 2.742 6.293 1 98.62 235 GLU A N 1
ATOM 1790 C CA . GLU A 1 235 ? 6.035 1.572 5.691 1 98.62 235 GLU A CA 1
ATOM 1791 C C . GLU A 1 235 ? 6.656 1.915 4.34 1 98.62 235 GLU A C 1
ATOM 1793 O O . GLU A 1 235 ? 7.801 1.54 4.066 1 98.62 235 GLU A O 1
ATOM 1798 N N . THR A 1 236 ? 5.961 2.596 3.395 1 98.62 236 THR A N 1
ATOM 1799 C CA . THR A 1 236 ? 6.492 2.945 2.082 1 98.62 236 THR A CA 1
ATOM 1800 C C . THR A 1 236 ? 7.602 3.986 2.207 1 98.62 236 THR A C 1
ATOM 1802 O O . THR A 1 236 ? 7.418 5.023 2.85 1 98.62 236 THR A O 1
ATOM 1805 N N . VAL A 1 237 ? 8.734 3.709 1.649 1 98.44 237 VAL A N 1
ATOM 1806 C CA . VAL A 1 237 ? 9.805 4.695 1.576 1 98.44 237 VAL A CA 1
ATOM 1807 C C . VAL A 1 237 ? 9.5 5.715 0.483 1 98.44 237 VAL A C 1
ATOM 1809 O O . VAL A 1 237 ? 9.594 5.406 -0.708 1 98.44 237 VAL A O 1
ATOM 1812 N N . LEU A 1 238 ? 9.188 6.891 0.913 1 98.56 238 LEU A N 1
ATOM 1813 C CA . LEU A 1 238 ? 8.805 7.961 0.001 1 98.56 238 LEU A CA 1
ATOM 1814 C C . LEU A 1 238 ? 10.023 8.523 -0.72 1 98.56 238 LEU A C 1
ATOM 1816 O O . LEU A 1 238 ? 9.93 8.953 -1.872 1 98.56 238 LEU A O 1
ATOM 1820 N N . ALA A 1 239 ? 11.117 8.578 -0.014 1 98.69 239 ALA A N 1
ATOM 1821 C CA . ALA A 1 239 ? 12.352 9.148 -0.538 1 98.69 239 ALA A CA 1
ATOM 1822 C C . ALA A 1 239 ? 13.555 8.727 0.302 1 98.69 239 ALA A C 1
ATOM 1824 O O . ALA A 1 239 ? 13.391 8.203 1.41 1 98.69 239 ALA A O 1
ATOM 1825 N N . GLU A 1 240 ? 14.695 8.867 -0.288 1 98.06 240 GLU A N 1
ATOM 1826 C CA . GLU A 1 240 ? 15.977 8.789 0.412 1 98.06 240 GLU A CA 1
ATOM 1827 C C . GLU A 1 240 ? 16.688 10.141 0.407 1 98.06 240 GLU A C 1
ATOM 1829 O O . GLU A 1 240 ? 16.938 10.711 -0.656 1 98.06 240 GLU A O 1
ATOM 1834 N N . ILE A 1 241 ? 16.984 10.586 1.599 1 98.12 241 ILE A N 1
ATOM 1835 C CA . ILE A 1 241 ? 17.547 11.922 1.759 1 98.12 241 ILE A CA 1
ATOM 1836 C C . ILE A 1 241 ? 18.828 12.055 0.936 1 98.12 241 ILE A C 1
ATOM 1838 O O . ILE A 1 241 ? 19.719 11.211 1.035 1 98.12 241 ILE A O 1
ATOM 1842 N N . GLY A 1 242 ? 18.891 13.031 0.133 1 97.38 242 GLY A N 1
ATOM 1843 C CA . GLY A 1 242 ? 20.078 13.328 -0.664 1 97.38 242 GLY A CA 1
ATOM 1844 C C . GLY A 1 242 ? 20.094 12.602 -1.995 1 97.38 242 GLY A C 1
ATOM 1845 O O . GLY A 1 242 ? 21.031 12.758 -2.779 1 97.38 242 GLY A O 1
ATOM 1846 N N . GLU A 1 243 ? 19.078 11.758 -2.287 1 97.19 243 GLU A N 1
ATOM 1847 C CA . GLU A 1 243 ? 18.969 11.062 -3.564 1 97.19 243 GLU A CA 1
ATOM 1848 C C . GLU A 1 243 ? 17.875 11.672 -4.438 1 97.19 243 GLU A C 1
ATOM 1850 O O . GLU A 1 243 ? 16.812 12.047 -3.934 1 97.19 243 GLU A O 1
ATOM 1855 N N . ALA A 1 244 ? 18.219 11.727 -5.73 1 96.88 244 ALA A N 1
ATOM 1856 C CA . ALA A 1 244 ? 17.25 12.328 -6.652 1 96.88 244 ALA A CA 1
ATOM 1857 C C . ALA A 1 244 ? 17.109 11.492 -7.918 1 96.88 244 ALA A C 1
ATOM 1859 O O . ALA A 1 244 ? 17.328 11.984 -9.031 1 96.88 244 ALA A O 1
ATOM 1860 N N . PRO A 1 245 ? 16.641 10.289 -7.719 1 93.75 245 PRO A N 1
ATOM 1861 C CA . PRO A 1 245 ? 16.469 9.461 -8.914 1 93.75 245 PRO A CA 1
ATOM 1862 C C . PRO A 1 245 ? 15.352 9.961 -9.828 1 93.75 245 PRO A C 1
ATOM 1864 O O . PRO A 1 245 ? 14.406 10.586 -9.352 1 93.75 245 PRO A O 1
ATOM 1867 N N . MET A 1 246 ? 15.516 9.734 -11.125 1 95.44 246 MET A N 1
ATOM 1868 C CA . MET A 1 246 ? 14.414 9.898 -12.062 1 95.44 246 MET A CA 1
ATOM 1869 C C . MET A 1 246 ? 13.758 8.562 -12.375 1 95.44 246 MET A C 1
ATOM 1871 O O . MET A 1 246 ? 14.422 7.637 -12.852 1 95.44 246 MET A O 1
ATOM 1875 N N . ILE A 1 247 ? 12.531 8.469 -12.016 1 96 247 ILE A N 1
ATOM 1876 C CA . ILE A 1 247 ? 11.82 7.207 -12.203 1 96 247 ILE A CA 1
ATOM 1877 C C . ILE A 1 247 ? 10.586 7.434 -13.07 1 96 247 ILE A C 1
ATOM 1879 O O . ILE A 1 247 ? 9.844 8.398 -12.875 1 96 247 ILE A O 1
ATOM 1883 N N . GLU A 1 248 ? 10.359 6.574 -14.047 1 96.69 248 GLU A N 1
ATOM 1884 C CA . GLU A 1 248 ? 9.164 6.586 -14.883 1 96.69 248 GLU A CA 1
ATOM 1885 C C . GLU A 1 248 ? 8.32 5.332 -14.656 1 96.69 248 GLU A C 1
ATOM 1887 O O . GLU A 1 248 ? 8.844 4.297 -14.227 1 96.69 248 GLU A O 1
ATOM 1892 N N . GLY A 1 249 ? 7.043 5.508 -14.781 1 96.5 249 GLY A N 1
ATOM 1893 C CA . GLY A 1 249 ? 6.125 4.383 -14.703 1 96.5 249 GLY A CA 1
ATOM 1894 C C . GLY A 1 249 ? 5.016 4.449 -15.734 1 96.5 249 GLY A C 1
ATOM 1895 O O . GLY A 1 249 ? 4.922 5.418 -16.5 1 96.5 249 GLY A O 1
ATOM 1896 N N . ILE A 1 250 ? 4.258 3.383 -15.805 1 95.25 250 ILE A N 1
ATOM 1897 C CA . ILE A 1 250 ? 3.154 3.291 -16.75 1 95.25 250 ILE A CA 1
ATOM 1898 C C . ILE A 1 250 ? 1.88 2.875 -16.031 1 95.25 250 ILE A C 1
ATOM 1900 O O . ILE A 1 250 ? 1.911 1.99 -15.164 1 95.25 250 ILE A O 1
ATOM 1904 N N . GLY A 1 251 ? 0.825 3.619 -16.297 1 93.94 251 GLY A N 1
ATOM 1905 C CA . GLY A 1 251 ? -0.48 3.203 -15.805 1 93.94 251 GLY A CA 1
ATOM 1906 C C . GLY A 1 251 ? -1.023 1.979 -16.516 1 93.94 251 GLY A C 1
ATOM 1907 O O . GLY A 1 251 ? -1.021 1.919 -17.75 1 93.94 251 GLY A O 1
ATOM 1908 N N . GLN A 1 252 ? -1.515 0.96 -15.758 1 91.88 252 GLN A N 1
ATOM 1909 C CA . GLN A 1 252 ? -2.037 -0.239 -16.406 1 91.88 252 GLN A CA 1
ATOM 1910 C C . GLN A 1 252 ? -2.943 -1.023 -15.461 1 91.88 252 GLN A C 1
ATOM 1912 O O . GLN A 1 252 ? -2.85 -0.879 -14.242 1 91.88 252 GLN A O 1
ATOM 1917 N N . MET B 1 1 ? -9.547 13.734 -12.656 1 46.81 1 MET B N 1
ATOM 1918 C CA . MET B 1 1 ? -9.617 12.719 -13.703 1 46.81 1 MET B CA 1
ATOM 1919 C C . MET B 1 1 ? -8.898 11.445 -13.273 1 46.81 1 MET B C 1
ATOM 1921 O O . MET B 1 1 ? -7.848 11.5 -12.641 1 46.81 1 MET B O 1
ATOM 1925 N N . GLY B 1 2 ? -9.672 10.328 -13.344 1 58.06 2 GLY B N 1
ATOM 1926 C CA . GLY B 1 2 ? -9.188 9.031 -12.922 1 58.06 2 GLY B CA 1
ATOM 1927 C C . GLY B 1 2 ? -7.945 8.578 -13.672 1 58.06 2 GLY B C 1
ATOM 1928 O O . GLY B 1 2 ? -7.57 9.18 -14.68 1 58.06 2 GLY B O 1
ATOM 1929 N N . ARG B 1 3 ? -7.18 7.75 -13.242 1 64.62 3 ARG B N 1
ATOM 1930 C CA . ARG B 1 3 ? -6.016 7.137 -13.875 1 64.62 3 ARG B CA 1
ATOM 1931 C C . ARG B 1 3 ? -6.398 6.461 -15.188 1 64.62 3 ARG B C 1
ATOM 1933 O O . ARG B 1 3 ? -7.453 5.828 -15.281 1 64.62 3 ARG B O 1
ATOM 1940 N N . MET B 1 4 ? -5.562 6.891 -16.234 1 68 4 MET B N 1
ATOM 1941 C CA . MET B 1 4 ? -5.855 6.211 -17.484 1 68 4 MET B CA 1
ATOM 1942 C C . MET B 1 4 ? -4.793 5.164 -17.797 1 68 4 MET B C 1
ATOM 1944 O O . MET B 1 4 ? -3.6 5.406 -17.609 1 68 4 MET B O 1
ATOM 1948 N N . SER B 1 5 ? -5.188 4.055 -18.234 1 78.19 5 SER B N 1
ATOM 1949 C CA . SER B 1 5 ? -4.285 3.01 -18.719 1 78.19 5 SER B CA 1
ATOM 1950 C C . SER B 1 5 ? -3.414 3.512 -19.859 1 78.19 5 SER B C 1
ATOM 1952 O O . SER B 1 5 ? -3.891 4.23 -20.75 1 78.19 5 SER B O 1
ATOM 1954 N N . GLY B 1 6 ? -2.102 3.246 -19.75 1 85.19 6 GLY B N 1
ATOM 1955 C CA . GLY B 1 6 ? -1.165 3.598 -20.797 1 85.19 6 GLY B CA 1
ATOM 1956 C C . GLY B 1 6 ? -0.479 4.93 -20.562 1 85.19 6 GLY B C 1
ATOM 1957 O O . GLY B 1 6 ? 0.489 5.262 -21.25 1 85.19 6 GLY B O 1
ATOM 1958 N N . GLU B 1 7 ? -0.921 5.629 -19.609 1 90.44 7 GLU B N 1
ATOM 1959 C CA . GLU B 1 7 ? -0.328 6.934 -19.328 1 90.44 7 GLU B CA 1
ATOM 1960 C C . GLU B 1 7 ? 1.057 6.781 -18.703 1 90.44 7 GLU B C 1
ATOM 1962 O O . GLU B 1 7 ? 1.267 5.922 -17.844 1 90.44 7 GLU B O 1
ATOM 1967 N N . ILE B 1 8 ? 2.002 7.605 -19.234 1 93.56 8 ILE B N 1
ATOM 1968 C CA . ILE B 1 8 ? 3.332 7.648 -18.641 1 93.56 8 ILE B CA 1
ATOM 1969 C C . ILE B 1 8 ? 3.348 8.656 -17.5 1 93.56 8 ILE B C 1
ATOM 1971 O O . ILE B 1 8 ? 2.922 9.797 -17.656 1 93.56 8 ILE B O 1
ATOM 1975 N N . LEU B 1 9 ? 3.758 8.188 -16.375 1 95.88 9 LEU B N 1
ATOM 1976 C CA . LEU B 1 9 ? 3.869 9.008 -15.188 1 95.88 9 LEU B CA 1
ATOM 1977 C C . LEU B 1 9 ? 5.285 8.961 -14.617 1 95.88 9 LEU B C 1
ATOM 1979 O O . LEU B 1 9 ? 6.062 8.062 -14.961 1 95.88 9 LEU B O 1
ATOM 1983 N N . ASP B 1 10 ? 5.645 10.023 -13.828 1 96.31 10 ASP B N 1
ATOM 1984 C CA . ASP B 1 10 ? 6.988 10 -13.25 1 96.31 10 ASP B CA 1
ATOM 1985 C C . ASP B 1 10 ? 6.996 10.617 -11.852 1 96.31 10 ASP B C 1
ATOM 1987 O O . ASP B 1 10 ? 5.941 10.875 -11.273 1 96.31 10 ASP B O 1
ATOM 1991 N N . ASN B 1 11 ? 8.125 10.648 -11.203 1 97.62 11 ASN B N 1
ATOM 1992 C CA . ASN B 1 11 ? 8.258 11.164 -9.844 1 97.62 11 ASN B CA 1
ATOM 1993 C C . ASN B 1 11 ? 8.617 12.648 -9.844 1 97.62 11 ASN B C 1
ATOM 1995 O O . ASN B 1 11 ? 9.211 13.148 -8.883 1 97.62 11 ASN B O 1
ATOM 1999 N N . ARG B 1 12 ? 8.367 13.352 -11.023 1 96 12 ARG B N 1
ATOM 2000 C CA . ARG B 1 12 ? 8.617 14.789 -11.125 1 96 12 ARG B CA 1
ATOM 2001 C C . ARG B 1 12 ? 7.332 15.539 -11.453 1 96 12 ARG B C 1
ATOM 2003 O O . ARG B 1 12 ? 7.375 16.703 -11.875 1 96 12 ARG B O 1
ATOM 2010 N N . GLY B 1 13 ? 6.23 14.852 -11.367 1 93.88 13 GLY B N 1
ATOM 2011 C CA . GLY B 1 13 ? 4.953 15.531 -11.523 1 93.88 13 GLY B CA 1
ATOM 2012 C C . GLY B 1 13 ? 4.309 15.297 -12.875 1 93.88 13 GLY B C 1
ATOM 2013 O O . GLY B 1 13 ? 3.258 15.867 -13.172 1 93.88 13 GLY B O 1
ATOM 2014 N N . ARG B 1 14 ? 4.973 14.523 -13.68 1 92.94 14 ARG B N 1
ATOM 2015 C CA . ARG B 1 14 ? 4.352 14.188 -14.953 1 92.94 14 ARG B CA 1
ATOM 2016 C C . ARG B 1 14 ? 3.184 13.227 -14.758 1 92.94 14 ARG B C 1
ATOM 2018 O O . ARG B 1 14 ? 3.295 12.25 -14.016 1 92.94 14 ARG B O 1
ATOM 2025 N N . GLY B 1 15 ? 2.047 13.57 -15.445 1 89.56 15 GLY B N 1
ATOM 2026 C CA . GLY B 1 15 ? 0.859 12.727 -15.391 1 89.56 15 GLY B CA 1
ATOM 2027 C C . GLY B 1 15 ? -0.231 13.297 -14.5 1 89.56 15 GLY B C 1
ATOM 2028 O O . GLY B 1 15 ? -0.035 14.32 -13.844 1 89.56 15 GLY B O 1
ATOM 2029 N N . THR B 1 16 ? -1.349 12.711 -14.633 1 86.38 16 THR B N 1
ATOM 2030 C CA . THR B 1 16 ? -2.482 13.102 -13.797 1 86.38 16 THR B CA 1
ATOM 2031 C C . THR B 1 16 ? -2.963 11.914 -12.961 1 86.38 16 THR B C 1
ATOM 2033 O O . THR B 1 16 ? -2.92 10.773 -13.406 1 86.38 16 THR B O 1
ATOM 2036 N N . ALA B 1 17 ? -3.207 12.273 -11.688 1 89.12 17 ALA B N 1
ATOM 2037 C CA . ALA B 1 17 ? -3.705 11.227 -10.805 1 89.12 17 ALA B CA 1
ATOM 2038 C C . ALA B 1 17 ? -4.789 11.766 -9.875 1 89.12 17 ALA B C 1
ATOM 2040 O O . ALA B 1 17 ? -4.68 12.875 -9.367 1 89.12 17 ALA B O 1
ATOM 2041 N N . GLY B 1 18 ? -5.828 11.07 -9.766 1 86.88 18 GLY B N 1
ATOM 2042 C CA . GLY B 1 18 ? -6.938 11.336 -8.867 1 86.88 18 GLY B CA 1
ATOM 2043 C C . GLY B 1 18 ? -7.648 10.07 -8.414 1 86.88 18 GLY B C 1
ATOM 2044 O O . GLY B 1 18 ? -7.531 9.023 -9.055 1 86.88 18 GLY B O 1
ATOM 2045 N N . TRP B 1 19 ? -8.281 10.195 -7.324 1 85.19 19 TRP B N 1
ATOM 2046 C CA . TRP B 1 19 ? -8.992 9.031 -6.801 1 85.19 19 TRP B CA 1
ATOM 2047 C C . TRP B 1 19 ? -10.258 8.773 -7.602 1 85.19 19 TRP B C 1
ATOM 2049 O O . TRP B 1 19 ? -10.977 9.703 -7.961 1 85.19 19 TRP B O 1
ATOM 2059 N N . SER B 1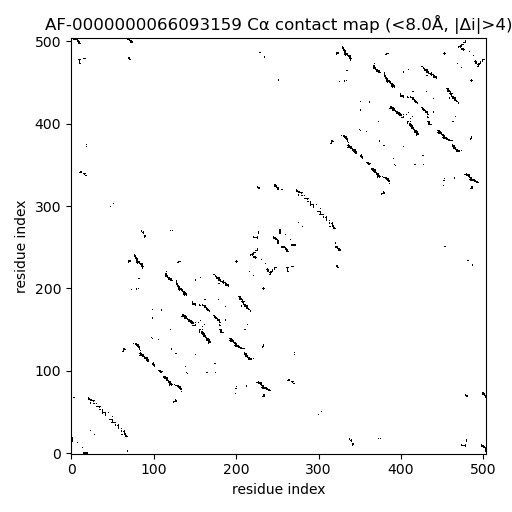 20 ? -10.516 7.59 -8.039 1 83.81 20 SER B N 1
ATOM 2060 C CA . SER B 1 20 ? -11.734 7.152 -8.695 1 83.81 20 SER B CA 1
ATOM 2061 C C . SER B 1 20 ? -12.133 5.746 -8.258 1 83.81 20 SER B C 1
ATOM 2063 O O . SER B 1 20 ? -11.289 4.977 -7.793 1 83.81 20 SER B O 1
ATOM 2065 N N . TRP B 1 21 ? -13.391 5.441 -8.359 1 83.69 21 TRP B N 1
ATOM 2066 C CA . TRP B 1 21 ? -13.844 4.086 -8.07 1 83.69 21 TRP B CA 1
ATOM 2067 C C . TRP B 1 21 ? -13.203 3.084 -9.031 1 83.69 21 TRP B C 1
ATOM 2069 O O . TRP B 1 21 ? -13.211 3.289 -10.242 1 83.69 21 TRP B O 1
ATOM 2079 N N . PRO B 1 22 ? -12.711 2.076 -8.477 1 83.62 22 PRO B N 1
ATOM 2080 C CA . PRO B 1 22 ? -12.102 1.08 -9.359 1 83.62 22 PRO B CA 1
ATOM 2081 C C . PRO B 1 22 ? -13.125 0.336 -10.219 1 83.62 22 PRO B C 1
ATOM 2083 O O . PRO B 1 22 ? -14.289 0.218 -9.828 1 83.62 22 PRO B O 1
ATOM 2086 N N . SER B 1 23 ? -12.594 -0.074 -11.414 1 81.19 23 SER B N 1
ATOM 2087 C CA . SER B 1 23 ? -13.422 -0.966 -12.211 1 81.19 23 SER B CA 1
ATOM 2088 C C . SER B 1 23 ? -13.594 -2.32 -11.539 1 81.19 23 SER B C 1
ATOM 2090 O O . SER B 1 23 ? -12.852 -2.658 -10.617 1 81.19 23 SER B O 1
ATOM 2092 N N . ILE B 1 24 ? -14.656 -2.996 -11.93 1 80.62 24 ILE B N 1
ATOM 2093 C CA . ILE B 1 24 ? -14.922 -4.328 -11.398 1 80.62 24 ILE B CA 1
ATOM 2094 C C . ILE B 1 24 ? -14.57 -5.383 -12.445 1 80.62 24 ILE B C 1
ATOM 2096 O O . ILE B 1 24 ? -14.977 -5.273 -13.609 1 80.62 24 ILE B O 1
ATOM 2100 N N . HIS B 1 25 ? -13.82 -6.324 -12.055 1 83.12 25 HIS B N 1
ATOM 2101 C CA . HIS B 1 25 ? -13.484 -7.422 -12.961 1 83.12 25 HIS B CA 1
ATOM 2102 C C . HIS B 1 25 ? -14.734 -8.156 -13.43 1 83.12 25 HIS B C 1
ATOM 2104 O O . HIS B 1 25 ? -15.68 -8.328 -12.656 1 83.12 25 HIS B O 1
ATOM 2110 N N . PRO B 1 26 ? -14.703 -8.648 -14.617 1 77.69 26 PRO B N 1
ATOM 2111 C CA . PRO B 1 26 ? -15.891 -9.312 -15.164 1 77.69 26 PRO B CA 1
ATOM 2112 C C . PRO B 1 26 ? -16.344 -10.492 -14.305 1 77.69 26 PRO B C 1
ATOM 2114 O O . PRO B 1 26 ? -17.547 -10.742 -14.195 1 77.69 26 PRO B O 1
ATOM 2117 N N . GLU B 1 27 ? -15.438 -11.203 -13.703 1 73.19 27 GLU B N 1
ATOM 2118 C CA . GLU B 1 27 ? -15.797 -12.32 -12.836 1 73.19 27 GLU B CA 1
ATOM 2119 C C . GLU B 1 27 ? -16.656 -11.852 -11.672 1 73.19 27 GLU B C 1
ATOM 2121 O O . GLU B 1 27 ? -17.531 -12.586 -11.203 1 73.19 27 GLU B O 1
ATOM 2126 N N . GLY B 1 28 ? -16.438 -10.688 -11.242 1 75.44 28 GLY B N 1
ATOM 2127 C CA . GLY B 1 28 ? -17.188 -10.125 -10.125 1 75.44 28 GLY B CA 1
ATOM 2128 C C . GLY B 1 28 ? -18.531 -9.578 -10.531 1 75.44 28 GLY B C 1
ATOM 2129 O O . GLY B 1 28 ? -19.469 -9.562 -9.727 1 75.44 28 GLY B O 1
ATOM 2130 N N . ARG B 1 29 ? -18.656 -9.117 -11.727 1 74.31 29 ARG B N 1
ATOM 2131 C CA . ARG B 1 29 ? -19.922 -8.57 -12.195 1 74.31 29 ARG B CA 1
ATOM 2132 C C . ARG B 1 29 ? -21.016 -9.633 -12.188 1 74.31 29 ARG B C 1
ATOM 2134 O O . ARG B 1 29 ? -22.156 -9.344 -11.844 1 74.31 29 ARG B O 1
ATOM 2141 N N . LYS B 1 30 ? -20.531 -10.844 -12.484 1 73.56 30 LYS B N 1
ATOM 2142 C CA . LYS B 1 30 ? -21.5 -11.938 -12.492 1 73.56 30 LYS B CA 1
ATOM 2143 C C . LYS B 1 30 ? -22.016 -12.234 -11.086 1 73.56 30 LYS B C 1
ATOM 2145 O O . LYS B 1 30 ? -23.219 -12.281 -10.852 1 73.56 30 LYS B O 1
ATOM 2150 N N . PHE B 1 31 ? -21.125 -12.336 -10.18 1 71.81 31 PHE B N 1
ATOM 2151 C CA . PHE B 1 31 ? -21.484 -12.648 -8.805 1 71.81 31 PHE B CA 1
ATOM 2152 C C . PHE B 1 31 ? -22.234 -11.484 -8.172 1 71.81 31 PHE B C 1
ATOM 2154 O O . PHE B 1 31 ? -23.203 -11.695 -7.43 1 71.81 31 PHE B O 1
ATOM 2161 N N . GLY B 1 32 ? -21.812 -10.297 -8.5 1 74.75 32 GLY B N 1
ATOM 2162 C CA . GLY B 1 32 ? -22.484 -9.109 -7.992 1 74.75 32 GLY B CA 1
ATOM 2163 C C . GLY B 1 32 ? -23.922 -8.992 -8.484 1 74.75 32 GLY B C 1
ATOM 2164 O O . GLY B 1 32 ? -24.812 -8.648 -7.719 1 74.75 32 GLY B O 1
ATOM 2165 N N . LEU B 1 33 ? -24.109 -9.273 -9.727 1 74.44 33 LEU B N 1
ATOM 2166 C CA . LEU B 1 33 ? -25.438 -9.203 -10.312 1 74.44 33 LEU B CA 1
ATOM 2167 C C . LEU B 1 33 ? -26.375 -10.219 -9.656 1 74.44 33 LEU B C 1
ATOM 2169 O O . LEU B 1 33 ? -27.516 -9.891 -9.336 1 74.44 33 LEU B O 1
ATOM 2173 N N . ILE B 1 34 ? -25.875 -11.383 -9.453 1 75.88 34 ILE B N 1
ATOM 2174 C CA . ILE B 1 34 ? -26.672 -12.43 -8.828 1 75.88 34 ILE B CA 1
ATOM 2175 C C . ILE B 1 34 ? -27.094 -11.992 -7.43 1 75.88 34 ILE B C 1
ATOM 2177 O O . ILE B 1 34 ? -28.266 -12.102 -7.07 1 75.88 34 ILE B O 1
ATOM 2181 N N . ALA B 1 35 ? -26.203 -11.5 -6.715 1 76.25 35 ALA B N 1
ATOM 2182 C CA . ALA B 1 35 ? -26.5 -11.047 -5.355 1 76.25 35 ALA B CA 1
ATOM 2183 C C . ALA B 1 35 ? -27.453 -9.859 -5.367 1 76.25 35 ALA B C 1
ATOM 2185 O O . ALA B 1 35 ? -28.344 -9.766 -4.527 1 76.25 35 ALA B O 1
ATOM 2186 N N . ALA B 1 36 ? -27.328 -9.039 -6.227 1 77.25 36 ALA B N 1
ATOM 2187 C CA . ALA B 1 36 ? -28.172 -7.852 -6.34 1 77.25 36 ALA B CA 1
ATOM 2188 C C . ALA B 1 36 ? -29.609 -8.234 -6.668 1 77.25 36 ALA B C 1
ATOM 2190 O O . ALA B 1 36 ? -30.547 -7.699 -6.082 1 77.25 36 ALA B O 1
ATOM 2191 N N . VAL B 1 37 ? -29.75 -9.117 -7.602 1 77.69 37 VAL B N 1
ATOM 2192 C CA . VAL B 1 37 ? -31.078 -9.57 -7.996 1 77.69 37 VAL B CA 1
ATOM 2193 C C . VAL B 1 37 ? -31.766 -10.25 -6.812 1 77.69 37 VAL B C 1
ATOM 2195 O O . VAL B 1 37 ? -32.938 -10 -6.547 1 77.69 37 VAL B O 1
ATOM 2198 N N . ALA B 1 38 ? -31.016 -11.062 -6.129 1 76.5 38 ALA B N 1
ATOM 2199 C CA . ALA B 1 38 ? -31.562 -11.719 -4.945 1 76.5 38 ALA B CA 1
ATOM 2200 C C . ALA B 1 38 ? -31.984 -10.695 -3.898 1 76.5 38 ALA B C 1
ATOM 2202 O O . ALA B 1 38 ? -33.062 -10.836 -3.291 1 76.5 38 ALA B O 1
ATOM 2203 N N . SER B 1 39 ? -31.234 -9.727 -3.693 1 76.38 39 SER B N 1
ATOM 2204 C CA . SER B 1 39 ? -31.547 -8.664 -2.738 1 76.38 39 SER B CA 1
ATOM 2205 C C . SER B 1 39 ? -32.781 -7.895 -3.148 1 76.38 39 SER B C 1
ATOM 2207 O O . SER B 1 39 ? -33.688 -7.656 -2.326 1 76.38 39 SER B O 1
ATOM 2209 N N . LEU B 1 40 ? -32.844 -7.512 -4.355 1 77.62 40 LEU B N 1
ATOM 2210 C CA . LEU B 1 40 ? -34 -6.793 -4.871 1 77.62 40 LEU B CA 1
ATOM 2211 C C . LEU B 1 40 ? -35.281 -7.637 -4.734 1 77.62 40 LEU B C 1
ATOM 2213 O O . LEU B 1 40 ? -36.344 -7.121 -4.355 1 77.62 40 LEU B O 1
ATOM 2217 N N . GLY B 1 41 ? -35.156 -8.945 -5.109 1 77.06 41 GLY B N 1
ATOM 2218 C CA . GLY B 1 41 ? -36.281 -9.836 -4.934 1 77.06 41 GLY B CA 1
ATOM 2219 C C . GLY B 1 41 ? -36.781 -9.883 -3.506 1 77.06 41 GLY B C 1
ATOM 2220 O O . GLY B 1 41 ? -38 -9.781 -3.268 1 77.06 41 GLY B O 1
ATOM 2221 N N . ALA B 1 42 ? -35.906 -9.969 -2.58 1 75.25 42 ALA B N 1
ATOM 2222 C CA . ALA B 1 42 ? -36.281 -9.984 -1.168 1 75.25 42 ALA B CA 1
ATOM 2223 C C . ALA B 1 42 ? -36.875 -8.648 -0.748 1 75.25 42 ALA B C 1
ATOM 2225 O O . ALA B 1 42 ? -37.844 -8.609 0.026 1 75.25 42 ALA B O 1
ATOM 2226 N N . ALA B 1 43 ? -36.344 -7.609 -1.194 1 74 43 ALA B N 1
ATOM 2227 C CA . ALA B 1 43 ? -36.875 -6.277 -0.872 1 74 43 ALA B CA 1
ATOM 2228 C C . ALA B 1 43 ? -38.281 -6.102 -1.394 1 74 43 ALA B C 1
ATOM 2230 O O . ALA B 1 43 ? -39.156 -5.566 -0.692 1 74 43 ALA B O 1
ATOM 2231 N N . LEU B 1 44 ? -38.469 -6.574 -2.562 1 78.69 44 LEU B N 1
ATOM 2232 C CA . LEU B 1 44 ? -39.781 -6.445 -3.166 1 78.69 44 LEU B CA 1
ATOM 2233 C C . LEU B 1 44 ? -40.812 -7.277 -2.406 1 78.69 44 LEU B C 1
ATOM 2235 O O . LEU B 1 44 ? -42 -6.926 -2.369 1 78.69 44 LEU B O 1
ATOM 2239 N N . MET B 1 45 ? -40.375 -8.305 -1.772 1 79.5 45 MET B N 1
ATOM 2240 C CA . MET B 1 45 ? -41.25 -9.141 -0.963 1 79.5 45 MET B CA 1
ATOM 2241 C C . MET B 1 45 ? -41.344 -8.602 0.46 1 79.5 45 MET B C 1
ATOM 2243 O O . MET B 1 45 ? -41.969 -9.227 1.323 1 79.5 45 MET B O 1
ATOM 2247 N N . ALA B 1 46 ? -40.656 -7.504 0.701 1 71.81 46 ALA B N 1
ATOM 2248 C CA . ALA B 1 46 ? -40.656 -6.809 1.986 1 71.81 46 ALA B CA 1
ATOM 2249 C C . ALA B 1 46 ? -39.969 -7.66 3.057 1 71.81 46 ALA B C 1
ATOM 2251 O O . ALA B 1 46 ? -40.375 -7.629 4.227 1 71.81 46 ALA B O 1
ATOM 2252 N N . TRP B 1 47 ? -39.188 -8.562 2.545 1 76.94 47 TRP B N 1
ATOM 2253 C CA . TRP B 1 47 ? -38.375 -9.328 3.475 1 76.94 47 TRP B CA 1
ATOM 2254 C C . TRP B 1 47 ? -37.062 -8.578 3.812 1 76.94 47 TRP B C 1
ATOM 2256 O O . TRP B 1 47 ? -36 -8.992 3.416 1 76.94 47 TRP B O 1
ATOM 2266 N N . GLU B 1 48 ? -37.156 -7.562 4.59 1 77.62 48 GLU B N 1
ATOM 2267 C CA . GLU B 1 48 ? -36.062 -6.66 4.895 1 77.62 48 GLU B CA 1
ATOM 2268 C C . GLU B 1 48 ? -34.906 -7.398 5.602 1 77.62 48 GLU B C 1
ATOM 2270 O O . GLU B 1 48 ? -33.75 -7.082 5.398 1 77.62 48 GLU B O 1
ATOM 2275 N N . THR B 1 49 ? -35.312 -8.438 6.324 1 78.19 49 THR B N 1
ATOM 2276 C CA . THR B 1 49 ? -34.344 -9.211 7.086 1 78.19 49 THR B CA 1
ATOM 2277 C C . THR B 1 49 ? -33.375 -9.93 6.152 1 78.19 49 THR B C 1
ATOM 2279 O O . THR B 1 49 ? -32.188 -10.141 6.496 1 78.19 49 THR B O 1
ATOM 2282 N N . ILE B 1 50 ? -33.875 -10.188 5 1 76.25 50 ILE B N 1
ATOM 2283 C CA . ILE B 1 50 ? -33.031 -10.906 4.035 1 76.25 50 ILE B CA 1
ATOM 2284 C C . ILE B 1 50 ? -32.469 -9.93 3.018 1 76.25 50 ILE B C 1
ATOM 2286 O O . ILE B 1 50 ? -31.312 -10.086 2.588 1 76.25 50 ILE B O 1
ATOM 2290 N N . ALA B 1 51 ? -33.125 -8.906 2.715 1 78 51 ALA B N 1
ATOM 2291 C CA . ALA B 1 51 ? -32.75 -7.973 1.651 1 78 51 ALA B CA 1
ATOM 2292 C C . ALA B 1 51 ? -31.484 -7.203 2.012 1 78 51 ALA B C 1
ATOM 2294 O O . ALA B 1 51 ? -30.594 -7.027 1.172 1 78 51 ALA B O 1
ATOM 2295 N N . TRP B 1 52 ? -31.406 -6.82 3.193 1 82.19 52 TRP B N 1
ATOM 2296 C CA . TRP B 1 52 ? -30.297 -5.977 3.584 1 82.19 52 TRP B CA 1
ATOM 2297 C C . TRP B 1 52 ? -28.984 -6.77 3.602 1 82.19 52 TRP B C 1
ATOM 2299 O O . TRP B 1 52 ? -28 -6.355 3.006 1 82.19 52 TRP B O 1
ATOM 2309 N N . PRO B 1 53 ? -28.984 -7.945 4.188 1 80.56 53 PRO B N 1
ATOM 2310 C CA . PRO B 1 53 ? -27.75 -8.742 4.137 1 80.56 53 PRO B CA 1
ATOM 2311 C C . PRO B 1 53 ? -27.328 -9.086 2.709 1 80.56 53 PRO B C 1
ATOM 2313 O O . PRO B 1 53 ? -26.141 -9.094 2.4 1 80.56 53 PRO B O 1
ATOM 2316 N N . LEU B 1 54 ? -28.234 -9.281 1.861 1 80.38 54 LEU B N 1
ATOM 2317 C CA . LEU B 1 54 ? -27.922 -9.602 0.474 1 80.38 54 LEU B CA 1
ATOM 2318 C C . LEU B 1 54 ? -27.359 -8.391 -0.254 1 80.38 54 LEU B C 1
ATOM 2320 O O . LEU B 1 54 ? -26.484 -8.531 -1.117 1 80.38 54 LEU B O 1
ATOM 2324 N N . ALA B 1 55 ? -27.906 -7.281 0.072 1 82.62 55 ALA B N 1
ATOM 2325 C CA . ALA B 1 55 ? -27.375 -6.047 -0.497 1 82.62 55 ALA B CA 1
ATOM 2326 C C . ALA B 1 55 ? -25.922 -5.824 -0.059 1 82.62 55 ALA B C 1
ATOM 2328 O O . ALA B 1 55 ? -25.078 -5.457 -0.871 1 82.62 55 ALA B O 1
ATOM 2329 N N . PHE B 1 56 ? -25.688 -6.102 1.194 1 84.31 56 PHE B N 1
ATOM 2330 C CA . PHE B 1 56 ? -24.344 -5.961 1.718 1 84.31 56 PHE B CA 1
ATOM 2331 C C . PHE B 1 56 ? -23.406 -6.977 1.072 1 84.31 56 PHE B C 1
ATOM 2333 O O . PHE B 1 56 ? -22.25 -6.656 0.77 1 84.31 56 PHE B O 1
ATOM 2340 N N . LEU B 1 57 ? -23.875 -8.062 0.828 1 82.31 57 LEU B N 1
ATOM 2341 C CA . LEU B 1 57 ? -23.094 -9.094 0.152 1 82.31 57 LEU B CA 1
ATOM 2342 C C . LEU B 1 57 ? -22.75 -8.664 -1.271 1 82.31 57 LEU B C 1
ATOM 2344 O O . LEU B 1 57 ? -21.625 -8.867 -1.73 1 82.31 57 LEU B O 1
ATOM 2348 N N . THR B 1 58 ? -23.703 -8.133 -1.956 1 83.25 58 THR B N 1
ATOM 2349 C CA . THR B 1 58 ? -23.469 -7.633 -3.309 1 83.25 58 THR B CA 1
ATOM 2350 C C . THR B 1 58 ? -22.344 -6.605 -3.322 1 83.25 58 THR B C 1
ATOM 2352 O O . THR B 1 58 ? -21.422 -6.695 -4.141 1 83.25 58 THR B O 1
ATOM 2355 N N . LEU B 1 59 ? -22.359 -5.715 -2.348 1 86.25 59 LEU B N 1
ATOM 2356 C CA . LEU B 1 59 ? -21.328 -4.699 -2.252 1 86.25 59 LEU B CA 1
ATOM 2357 C C . LEU B 1 59 ? -19.969 -5.332 -1.942 1 86.25 59 LEU B C 1
ATOM 2359 O O . LEU B 1 59 ? -18.938 -4.918 -2.486 1 86.25 59 LEU B O 1
ATOM 2363 N N . GLY B 1 60 ? -19.969 -6.301 -1.141 1 86.38 60 GLY B N 1
ATOM 2364 C CA . GLY B 1 60 ? -18.75 -7.016 -0.801 1 86.38 60 GLY B CA 1
ATOM 2365 C C . GLY B 1 60 ? -18.141 -7.746 -1.98 1 86.38 60 GLY B C 1
ATOM 2366 O O . GLY B 1 60 ? -16.922 -7.715 -2.174 1 86.38 60 GLY B O 1
ATOM 2367 N N . VAL B 1 61 ? -19 -8.344 -2.74 1 82.81 61 VAL B N 1
ATOM 2368 C CA . VAL B 1 61 ? -18.531 -9.086 -3.908 1 82.81 61 VAL B CA 1
ATOM 2369 C C . VAL B 1 61 ? -17.922 -8.117 -4.926 1 82.81 61 VAL B C 1
ATOM 2371 O O . VAL B 1 61 ? -16.844 -8.367 -5.469 1 82.81 61 VAL B O 1
ATOM 2374 N N . LEU B 1 62 ? -18.594 -7.074 -5.188 1 86.25 62 LEU B N 1
ATOM 2375 C CA . LEU B 1 62 ? -18.094 -6.086 -6.133 1 86.25 62 LEU B CA 1
ATOM 2376 C C . LEU B 1 62 ? -16.766 -5.508 -5.66 1 86.25 62 LEU B C 1
ATOM 2378 O O . LEU B 1 62 ? -15.844 -5.32 -6.457 1 86.25 62 LEU B O 1
ATOM 2382 N N . ALA B 1 63 ? -16.656 -5.277 -4.344 1 88.94 63 ALA B N 1
ATOM 2383 C CA . ALA B 1 63 ? -15.422 -4.762 -3.781 1 88.94 63 ALA B CA 1
ATOM 2384 C C . ALA B 1 63 ? -14.297 -5.789 -3.898 1 88.94 63 ALA B C 1
ATOM 2386 O O . ALA B 1 63 ? -13.148 -5.434 -4.168 1 88.94 63 ALA B O 1
ATOM 2387 N N . PHE B 1 64 ? -14.609 -7.035 -3.725 1 87.19 64 PHE B N 1
ATOM 2388 C CA . PHE B 1 64 ? -13.633 -8.117 -3.789 1 87.19 64 PHE B CA 1
ATOM 2389 C C . PHE B 1 64 ? -13.039 -8.227 -5.191 1 87.19 64 PHE B C 1
ATOM 2391 O O . PHE B 1 64 ? -11.844 -8.469 -5.348 1 87.19 64 PHE B O 1
ATOM 2398 N N . PHE B 1 65 ? -13.844 -7.969 -6.211 1 89.31 65 PHE B N 1
ATOM 2399 C CA . PHE B 1 65 ? -13.414 -8.18 -7.586 1 89.31 65 PHE B CA 1
ATOM 2400 C C . PHE B 1 65 ? -13 -6.863 -8.234 1 89.31 65 PHE B C 1
ATOM 2402 O O . PHE B 1 65 ? -12.961 -6.754 -9.461 1 89.31 65 PHE B O 1
ATOM 2409 N N . ARG B 1 66 ? -12.742 -5.871 -7.41 1 92.44 66 ARG B N 1
ATOM 2410 C CA . ARG B 1 66 ? -12.289 -4.598 -7.961 1 92.44 66 ARG B CA 1
ATOM 2411 C C . ARG B 1 66 ? -10.953 -4.758 -8.68 1 92.44 66 ARG B C 1
ATOM 2413 O O . ARG B 1 66 ? -10.133 -5.594 -8.297 1 92.44 66 ARG B O 1
ATOM 2420 N N . ASP B 1 67 ? -10.766 -3.977 -9.734 1 92.88 67 ASP B N 1
ATOM 2421 C CA . ASP B 1 67 ? -9.57 -4.004 -10.578 1 92.88 67 ASP B CA 1
ATOM 2422 C C . ASP B 1 67 ? -9.031 -2.592 -10.812 1 92.88 67 ASP B C 1
ATOM 2424 O O . ASP B 1 67 ? -9.18 -2.037 -11.906 1 92.88 67 ASP B O 1
ATOM 2428 N N . PRO B 1 68 ? -8.336 -2.061 -9.836 1 93.81 68 PRO B N 1
ATOM 2429 C CA . PRO B 1 68 ? -7.848 -0.685 -9.961 1 93.81 68 PRO B CA 1
ATOM 2430 C C . PRO B 1 68 ? -6.699 -0.555 -10.961 1 93.81 68 PRO B C 1
ATOM 2432 O O . PRO B 1 68 ? -5.941 -1.507 -11.156 1 93.81 68 PRO B O 1
ATOM 2435 N N . VAL B 1 69 ? -6.578 0.637 -11.523 1 92.94 69 VAL B N 1
ATOM 2436 C CA . VAL B 1 69 ? -5.402 0.974 -12.32 1 92.94 69 VAL B CA 1
ATOM 2437 C C . VAL B 1 69 ? -4.203 1.194 -11.406 1 92.94 69 VAL B C 1
ATOM 2439 O O . VAL B 1 69 ? -4.32 1.834 -10.359 1 92.94 69 VAL B O 1
ATOM 2442 N N . ARG B 1 70 ? -3.168 0.582 -11.805 1 96.75 70 ARG B N 1
ATOM 2443 C CA . ARG B 1 70 ? -1.918 0.689 -11.062 1 96.75 70 ARG B CA 1
ATOM 2444 C C . ARG B 1 70 ? -0.847 1.393 -11.891 1 96.75 70 ARG B C 1
ATOM 2446 O O . ARG B 1 70 ? -0.855 1.316 -13.117 1 96.75 70 ARG B O 1
ATOM 2453 N N . VAL B 1 71 ? 0.013 2.129 -11.266 1 97.5 71 VAL B N 1
ATOM 2454 C CA . VAL B 1 71 ? 1.169 2.729 -11.922 1 97.5 71 VAL B CA 1
ATOM 2455 C C . VAL B 1 71 ? 2.424 1.922 -11.602 1 97.5 71 VAL B C 1
ATOM 2457 O O . VAL B 1 71 ? 2.904 1.936 -10.469 1 97.5 71 VAL B O 1
ATOM 2460 N N . THR B 1 72 ? 2.98 1.283 -12.594 1 98.12 72 THR B N 1
ATOM 2461 C CA . THR B 1 72 ? 4.105 0.371 -12.43 1 98.12 72 THR B CA 1
ATOM 2462 C C . THR B 1 72 ? 5.418 1.059 -12.797 1 98.12 72 THR B C 1
ATOM 2464 O O . THR B 1 72 ? 5.559 1.583 -13.906 1 98.12 72 THR B O 1
ATOM 2467 N N . PRO B 1 73 ? 6.352 1.133 -11.828 1 97.69 73 PRO B N 1
ATOM 2468 C CA . PRO B 1 73 ? 7.656 1.705 -12.172 1 97.69 73 PRO B CA 1
ATOM 2469 C C . PRO B 1 73 ? 8.391 0.895 -13.242 1 97.69 73 PRO B C 1
ATOM 2471 O O . PRO B 1 73 ? 8.336 -0.338 -13.227 1 97.69 73 PRO B O 1
ATOM 2474 N N . ARG B 1 74 ? 9.07 1.688 -14.094 1 94.19 74 ARG B N 1
ATOM 2475 C CA . ARG B 1 74 ? 9.773 1.043 -15.195 1 94.19 74 ARG B CA 1
ATOM 2476 C C . ARG B 1 74 ? 11.281 1.045 -14.969 1 94.19 74 ARG B C 1
ATOM 2478 O O . ARG B 1 74 ? 11.914 2.105 -14.938 1 94.19 74 ARG B O 1
ATOM 2485 N N . ASP B 1 75 ? 11.859 0.114 -14.57 1 94.12 75 ASP B N 1
ATOM 2486 C CA . ASP B 1 75 ? 13.281 -0.167 -14.414 1 94.12 75 ASP B CA 1
ATOM 2487 C C . ASP B 1 75 ? 13.555 -1.666 -14.5 1 94.12 75 ASP B C 1
ATOM 2489 O O . ASP B 1 75 ? 12.93 -2.459 -13.797 1 94.12 75 ASP B O 1
ATOM 2493 N N . ASP B 1 76 ? 14.453 -2.035 -15.367 1 93.94 76 ASP B N 1
ATOM 2494 C CA . ASP B 1 76 ? 14.711 -3.449 -15.625 1 93.94 76 ASP B CA 1
ATOM 2495 C C . ASP B 1 76 ? 15.266 -4.137 -14.375 1 93.94 76 ASP B C 1
ATOM 2497 O O . ASP B 1 76 ? 15.266 -5.367 -14.289 1 93.94 76 ASP B O 1
ATOM 2501 N N . ARG B 1 77 ? 15.742 -3.357 -13.5 1 96.5 77 ARG B N 1
ATOM 2502 C CA . ARG B 1 77 ? 16.297 -3.951 -12.289 1 96.5 77 ARG B CA 1
ATOM 2503 C C . ARG B 1 77 ? 15.188 -4.289 -11.289 1 96.5 77 ARG B C 1
ATOM 2505 O O . ARG B 1 77 ? 15.406 -5.051 -10.344 1 96.5 77 ARG B O 1
ATOM 2512 N N . PHE B 1 78 ? 13.945 -3.74 -11.461 1 98 78 PHE B N 1
ATOM 2513 C CA . PHE B 1 78 ? 12.914 -3.84 -10.445 1 98 78 PHE B CA 1
ATOM 2514 C C . PHE B 1 78 ? 12.141 -5.148 -10.578 1 98 78 PHE B C 1
ATOM 2516 O O . PHE B 1 78 ? 11.828 -5.578 -11.688 1 98 78 PHE B O 1
ATOM 2523 N N . VAL B 1 79 ? 11.945 -5.785 -9.445 1 98.69 79 VAL B N 1
ATOM 2524 C CA . VAL B 1 79 ? 10.914 -6.801 -9.266 1 98.69 79 VAL B CA 1
ATOM 2525 C C . VAL B 1 79 ? 9.734 -6.203 -8.508 1 98.69 79 VAL B C 1
ATOM 2527 O O . VAL B 1 79 ? 9.852 -5.84 -7.336 1 98.69 79 VAL B O 1
ATOM 2530 N N . VAL B 1 80 ? 8.594 -6.066 -9.148 1 98.81 80 VAL B N 1
ATOM 2531 C CA . VAL B 1 80 ? 7.453 -5.457 -8.477 1 98.81 80 VAL B CA 1
ATOM 2532 C C . VAL B 1 80 ? 6.594 -6.539 -7.828 1 98.81 80 VAL B C 1
ATOM 2534 O O . VAL B 1 80 ? 6.648 -7.703 -8.227 1 98.81 80 VAL B O 1
ATOM 2537 N N . SER B 1 81 ? 5.887 -6.148 -6.809 1 98.88 81 SER B N 1
ATOM 2538 C CA . SER B 1 81 ? 5.023 -7.105 -6.129 1 98.88 81 SER B CA 1
ATOM 2539 C C . SER B 1 81 ? 3.951 -7.645 -7.066 1 98.88 81 SER B C 1
ATOM 2541 O O . SER B 1 81 ? 3.268 -6.875 -7.746 1 98.88 81 SER B O 1
ATOM 2543 N N . PRO B 1 82 ? 3.768 -8.945 -7.117 1 98.75 82 PRO B N 1
ATOM 2544 C CA . PRO B 1 82 ? 2.703 -9.508 -7.949 1 98.75 82 PRO B CA 1
ATOM 2545 C C . PRO B 1 82 ? 1.337 -9.469 -7.27 1 98.75 82 PRO B C 1
ATOM 2547 O O . PRO B 1 82 ? 0.316 -9.742 -7.906 1 98.75 82 PRO B O 1
ATOM 2550 N N . ALA B 1 83 ? 1.288 -9.164 -6.027 1 98.44 83 ALA B N 1
ATOM 2551 C CA . ALA B 1 83 ? 0.048 -9.234 -5.258 1 98.44 83 ALA B CA 1
ATOM 2552 C C . ALA B 1 83 ? -0.056 -8.07 -4.277 1 98.44 83 ALA B C 1
ATOM 2554 O O . ALA B 1 83 ? 0.96 -7.523 -3.846 1 98.44 83 ALA B O 1
ATOM 2555 N N . ASP B 1 84 ? -1.28 -7.664 -4.027 1 97.88 84 ASP B N 1
ATOM 2556 C CA . ASP B 1 84 ? -1.532 -6.895 -2.812 1 97.88 84 ASP B CA 1
ATOM 2557 C C . ASP B 1 84 ? -1.397 -7.773 -1.57 1 97.88 84 ASP B C 1
ATOM 2559 O O . ASP B 1 84 ? -1.694 -8.969 -1.612 1 97.88 84 ASP B O 1
ATOM 2563 N N . GLY B 1 85 ? -0.963 -7.152 -0.447 1 97.5 85 GLY B N 1
ATOM 2564 C CA . GLY B 1 85 ? -1.137 -7.934 0.766 1 97.5 85 GLY B CA 1
ATOM 2565 C C . GLY B 1 85 ? -0.033 -7.711 1.783 1 97.5 85 GLY B C 1
ATOM 2566 O O . GLY B 1 85 ? 0.64 -6.68 1.76 1 97.5 85 GLY B O 1
ATOM 2567 N N . LEU B 1 86 ? 0.007 -8.68 2.682 1 97.06 86 LEU B N 1
ATOM 2568 C CA . LEU B 1 86 ? 0.91 -8.648 3.826 1 97.06 86 LEU B CA 1
ATOM 2569 C C . LEU B 1 86 ? 2.064 -9.625 3.637 1 97.06 86 LEU B C 1
ATOM 2571 O O . LEU B 1 86 ? 1.844 -10.797 3.316 1 97.06 86 LEU B O 1
ATOM 2575 N N . ILE B 1 87 ? 3.314 -9.07 3.797 1 97.94 87 ILE B N 1
ATOM 2576 C CA . ILE B 1 87 ? 4.449 -9.984 3.793 1 97.94 87 ILE B CA 1
ATOM 2577 C C . ILE B 1 87 ? 4.426 -10.844 5.055 1 97.94 87 ILE B C 1
ATOM 2579 O O . ILE B 1 87 ? 4.602 -10.336 6.164 1 97.94 87 ILE B O 1
ATOM 2583 N N . THR B 1 88 ? 4.34 -12.195 4.926 1 96 88 THR B N 1
ATOM 2584 C CA . THR B 1 88 ? 4.164 -13.039 6.102 1 96 88 THR B CA 1
ATOM 2585 C C . THR B 1 88 ? 5.336 -14.008 6.254 1 96 88 THR B C 1
ATOM 2587 O O . THR B 1 88 ? 5.57 -14.547 7.34 1 96 88 THR B O 1
ATOM 2590 N N . LEU B 1 89 ? 6.055 -14.297 5.152 1 96.31 89 LEU B N 1
ATOM 2591 C CA . LEU B 1 89 ? 7.211 -15.188 5.211 1 96.31 89 LEU B CA 1
ATOM 2592 C C . LEU B 1 89 ? 8.312 -14.695 4.281 1 96.31 89 LEU B C 1
ATOM 2594 O O . LEU B 1 89 ? 8.039 -14.242 3.168 1 96.31 89 LEU B O 1
ATOM 2598 N N . ILE B 1 90 ? 9.461 -14.695 4.723 1 97.62 90 ILE B N 1
ATOM 2599 C CA . ILE B 1 90 ? 10.688 -14.547 3.953 1 97.62 90 ILE B CA 1
ATOM 2600 C C . ILE B 1 90 ? 11.68 -15.633 4.363 1 97.62 90 ILE B C 1
ATOM 2602 O O . ILE B 1 90 ? 12.148 -15.664 5.504 1 97.62 90 ILE B O 1
ATOM 2606 N N . GLN B 1 91 ? 12.023 -16.5 3.416 1 97.06 91 GLN B N 1
ATOM 2607 C CA . GLN B 1 91 ? 12.898 -17.609 3.771 1 97.06 91 GLN B CA 1
ATOM 2608 C C . GLN B 1 91 ? 13.625 -18.156 2.543 1 97.06 91 GLN B C 1
ATOM 2610 O O . GLN B 1 91 ? 13.164 -17.969 1.412 1 97.06 91 GLN B O 1
ATOM 2615 N N . LYS B 1 92 ? 14.734 -18.844 2.785 1 97.56 92 LYS B N 1
ATOM 2616 C CA . LYS B 1 92 ? 15.453 -19.531 1.722 1 97.56 92 LYS B CA 1
ATOM 2617 C C . LYS B 1 92 ? 14.883 -20.922 1.488 1 97.56 92 LYS B C 1
ATOM 2619 O O . LYS B 1 92 ? 14.812 -21.734 2.414 1 97.56 92 LYS B O 1
ATOM 2624 N N . VAL B 1 93 ? 14.422 -21.188 0.294 1 97.25 93 VAL B N 1
ATOM 2625 C CA . VAL B 1 93 ? 13.852 -22.484 -0.056 1 97.25 93 VAL B CA 1
ATOM 2626 C C . VAL B 1 93 ? 14.156 -22.797 -1.517 1 97.25 93 VAL B C 1
ATOM 2628 O O . VAL B 1 93 ? 14.398 -21.906 -2.32 1 97.25 93 VAL B O 1
ATOM 2631 N N . PRO B 1 94 ? 14.195 -24.062 -1.857 1 97.06 94 PRO B N 1
ATOM 2632 C CA . PRO B 1 94 ? 14.203 -24.359 -3.293 1 97.06 94 PRO B CA 1
ATOM 2633 C C . PRO B 1 94 ? 12.898 -23.953 -3.98 1 97.06 94 PRO B C 1
ATOM 2635 O O . PRO B 1 94 ? 11.828 -24.016 -3.373 1 97.06 94 PRO B O 1
ATOM 2638 N N . PRO B 1 95 ? 13.008 -23.438 -5.223 1 97.38 95 PRO B N 1
ATOM 2639 C CA . PRO B 1 95 ? 11.75 -23.234 -5.953 1 97.38 95 PRO B CA 1
ATOM 2640 C C . PRO B 1 95 ? 10.961 -24.531 -6.145 1 97.38 95 PRO B C 1
ATOM 2642 O O . PRO B 1 95 ? 11.5 -25.625 -5.957 1 97.38 95 PRO B O 1
ATOM 2645 N N . PRO B 1 96 ? 9.703 -24.375 -6.469 1 96.88 96 PRO B N 1
ATOM 2646 C CA . PRO B 1 96 ? 8.898 -25.578 -6.707 1 96.88 96 PRO B CA 1
ATOM 2647 C C . PRO B 1 96 ? 9.508 -26.5 -7.766 1 96.88 96 PRO B C 1
ATOM 2649 O O . PRO B 1 96 ? 10.047 -26.016 -8.766 1 96.88 96 PRO B O 1
ATOM 2652 N N . ARG B 1 97 ? 9.375 -27.766 -7.547 1 95.94 97 ARG B N 1
ATOM 2653 C CA . ARG B 1 97 ? 9.938 -28.766 -8.461 1 95.94 97 ARG B CA 1
ATOM 2654 C C . ARG B 1 97 ? 9.398 -28.578 -9.875 1 95.94 97 ARG B C 1
ATOM 2656 O O . ARG B 1 97 ? 10.117 -28.781 -10.852 1 95.94 97 ARG B O 1
ATOM 2663 N N . GLU B 1 98 ? 8.117 -28.219 -9.922 1 95.69 98 GLU B N 1
ATOM 2664 C CA . GLU B 1 98 ? 7.441 -28.047 -11.211 1 95.69 98 GLU B CA 1
ATOM 2665 C C . GLU B 1 98 ? 8.07 -26.922 -12.016 1 95.69 98 GLU B C 1
ATOM 2667 O O . GLU B 1 98 ? 7.934 -26.875 -13.242 1 95.69 98 GLU B O 1
ATOM 2672 N N . LEU B 1 99 ? 8.797 -25.969 -11.336 1 97 99 LEU B N 1
ATOM 2673 C CA . LEU B 1 99 ? 9.438 -24.844 -12.023 1 97 99 LEU B CA 1
ATOM 2674 C C . LEU B 1 99 ? 10.883 -25.172 -12.359 1 97 99 LEU B C 1
ATOM 2676 O O . LEU B 1 99 ? 11.516 -24.453 -13.141 1 97 99 LEU B O 1
ATOM 2680 N N . CYS B 1 100 ? 11.398 -26.188 -11.82 1 96.81 100 CYS B N 1
ATOM 2681 C CA . CYS B 1 100 ? 12.812 -26.516 -11.977 1 96.81 100 CYS B CA 1
ATOM 2682 C C . CYS B 1 100 ? 13.008 -27.688 -12.93 1 96.81 100 CYS B C 1
ATOM 2684 O O . CYS B 1 100 ? 13.93 -27.688 -13.742 1 96.81 100 CYS B O 1
ATOM 2686 N N . ALA B 1 101 ? 12.141 -28.656 -12.859 1 94.69 101 ALA B N 1
ATOM 2687 C CA . ALA B 1 101 ? 12.305 -29.922 -13.562 1 94.69 101 ALA B CA 1
ATOM 2688 C C . ALA B 1 101 ? 12.164 -29.75 -15.07 1 94.69 101 ALA B C 1
ATOM 2690 O O . ALA B 1 101 ? 11.445 -28.844 -15.531 1 94.69 101 ALA B O 1
ATOM 2691 N N . ASP B 1 102 ? 12.891 -30.562 -15.773 1 93.12 102 ASP B N 1
ATOM 2692 C CA . ASP B 1 102 ? 12.688 -30.625 -17.219 1 93.12 102 ASP B CA 1
ATOM 2693 C C . ASP B 1 102 ? 11.305 -31.172 -17.547 1 93.12 102 ASP B C 1
ATOM 2695 O O . ASP B 1 102 ? 10.945 -32.281 -17.125 1 93.12 102 ASP B O 1
ATOM 2699 N N . ASP B 1 103 ? 10.5 -30.422 -18.219 1 88.94 103 ASP B N 1
ATOM 2700 C CA . ASP B 1 103 ? 9.133 -30.844 -18.516 1 88.94 103 ASP B CA 1
ATOM 2701 C C . ASP B 1 103 ? 8.984 -31.281 -19.969 1 88.94 103 ASP B C 1
ATOM 2703 O O . ASP B 1 103 ? 7.871 -31.422 -20.469 1 88.94 103 ASP B O 1
ATOM 2707 N N . GLY B 1 104 ? 10.078 -31.391 -20.672 1 90.5 104 GLY B N 1
ATOM 2708 C CA . GLY B 1 104 ? 10.086 -31.875 -22.047 1 90.5 104 GLY B CA 1
ATOM 2709 C C . GLY B 1 104 ? 9.766 -30.781 -23.047 1 90.5 104 GLY B C 1
ATOM 2710 O O . GLY B 1 104 ? 9.781 -31.016 -24.266 1 90.5 104 GLY B O 1
ATOM 2711 N N . SER B 1 105 ? 9.461 -29.609 -22.641 1 88 105 SER B N 1
ATOM 2712 C CA . SER B 1 105 ? 9.047 -28.516 -23.516 1 88 105 SER B CA 1
ATOM 2713 C C . SER B 1 105 ? 10.242 -27.859 -24.188 1 88 105 SER B C 1
ATOM 2715 O O . SER B 1 105 ? 10.086 -27.094 -25.141 1 88 105 SER B O 1
ATOM 2717 N N . GLY B 1 106 ? 11.508 -28.156 -23.703 1 88.94 106 GLY B N 1
ATOM 2718 C CA . GLY B 1 106 ? 12.703 -27.5 -24.219 1 88.94 106 GLY B CA 1
ATOM 2719 C C . GLY B 1 106 ? 13.023 -26.203 -23.484 1 88.94 106 GLY B C 1
ATOM 2720 O O . GLY B 1 106 ? 14.078 -25.609 -23.703 1 88.94 106 GLY B O 1
ATOM 2721 N N . VAL B 1 107 ? 12.164 -25.812 -22.641 1 88.06 107 VAL B N 1
ATOM 2722 C CA . VAL B 1 107 ? 12.391 -24.594 -21.859 1 88.06 107 VAL B CA 1
ATOM 2723 C C . VAL B 1 107 ? 13.156 -24.922 -20.578 1 88.06 107 VAL B C 1
ATOM 2725 O O . VAL B 1 107 ? 12.766 -25.828 -19.844 1 88.06 107 VAL B O 1
ATOM 2728 N N . ARG B 1 108 ? 14.234 -24.172 -20.438 1 91.94 108 ARG B N 1
ATOM 2729 C CA . ARG B 1 108 ? 15.031 -24.375 -19.234 1 91.94 108 ARG B CA 1
ATOM 2730 C C . ARG B 1 108 ? 14.258 -23.953 -17.984 1 91.94 108 ARG B C 1
ATOM 2732 O O . ARG B 1 108 ? 13.656 -22.875 -17.953 1 91.94 108 ARG B O 1
ATOM 2739 N N . GLY B 1 109 ? 14.258 -24.828 -16.969 1 94.69 109 GLY B N 1
ATOM 2740 C CA . GLY B 1 109 ? 13.656 -24.484 -15.695 1 94.69 109 GLY B CA 1
ATOM 2741 C C . GLY B 1 109 ? 14.57 -23.641 -14.812 1 94.69 109 GLY B C 1
ATOM 2742 O O . GLY B 1 109 ? 15.703 -23.359 -15.188 1 94.69 109 GLY B O 1
ATOM 2743 N N . MET B 1 110 ? 13.992 -23.297 -13.719 1 95.94 110 MET B N 1
ATOM 2744 C CA . MET B 1 110 ? 14.773 -22.562 -12.727 1 95.94 110 MET B CA 1
ATOM 2745 C C . MET B 1 110 ? 15.836 -23.453 -12.094 1 95.94 110 MET B C 1
ATOM 2747 O O . MET B 1 110 ? 15.695 -24.688 -12.102 1 95.94 110 MET B O 1
ATOM 2751 N N . ASN B 1 111 ? 16.906 -22.766 -11.664 1 94.62 111 ASN B N 1
ATOM 2752 C CA . ASN B 1 111 ? 17.859 -23.484 -10.812 1 94.62 111 ASN B CA 1
ATOM 2753 C C . ASN B 1 111 ? 17.188 -23.984 -9.531 1 94.62 111 ASN B C 1
ATOM 2755 O O . ASN B 1 111 ? 16.375 -23.281 -8.938 1 94.62 111 ASN B O 1
ATOM 2759 N N . ASP B 1 112 ? 17.562 -25.219 -9.07 1 95.75 112 ASP B N 1
ATOM 2760 C CA . ASP B 1 112 ? 16.859 -25.797 -7.922 1 95.75 112 ASP B CA 1
ATOM 2761 C C . ASP B 1 112 ? 17.562 -25.453 -6.613 1 95.75 112 ASP B C 1
ATOM 2763 O O . ASP B 1 112 ? 17.141 -25.875 -5.539 1 95.75 112 ASP B O 1
ATOM 2767 N N . ALA B 1 113 ? 18.656 -24.672 -6.633 1 97.12 113 ALA B N 1
ATOM 2768 C CA . ALA B 1 113 ? 19.281 -24.188 -5.406 1 97.12 113 ALA B CA 1
ATOM 2769 C C . ALA B 1 113 ? 18.344 -23.281 -4.621 1 97.12 113 ALA B C 1
ATOM 2771 O O . ALA B 1 113 ? 17.516 -22.578 -5.203 1 97.12 113 ALA B O 1
ATOM 2772 N N . PRO B 1 114 ? 18.469 -23.312 -3.328 1 97.94 114 PRO B N 1
ATOM 2773 C CA . PRO B 1 114 ? 17.609 -22.438 -2.52 1 97.94 114 PRO B CA 1
ATOM 2774 C C . PRO B 1 114 ? 17.734 -20.969 -2.896 1 97.94 114 PRO B C 1
ATOM 2776 O O . PRO B 1 114 ? 18.844 -20.484 -3.15 1 97.94 114 PRO B O 1
ATOM 2779 N N . VAL B 1 115 ? 16.625 -20.328 -2.994 1 97.94 115 VAL B N 1
ATOM 2780 C CA . VAL B 1 115 ? 16.547 -18.891 -3.227 1 97.94 115 VAL B CA 1
ATOM 2781 C C . VAL B 1 115 ? 15.586 -18.25 -2.213 1 97.94 115 VAL B C 1
ATOM 2783 O O . VAL B 1 115 ? 14.898 -18.953 -1.475 1 97.94 115 VAL B O 1
ATOM 2786 N N . THR B 1 116 ? 15.617 -16.938 -2.129 1 98.44 116 THR B N 1
ATOM 2787 C CA . THR B 1 116 ? 14.711 -16.25 -1.212 1 98.44 116 THR B CA 1
ATOM 2788 C C . THR B 1 116 ? 13.281 -16.297 -1.73 1 98.44 116 THR B C 1
ATOM 2790 O O . THR B 1 116 ? 13.008 -15.875 -2.855 1 98.44 116 THR B O 1
ATOM 2793 N N . ARG B 1 117 ? 12.398 -16.844 -0.967 1 98.44 117 ARG B N 1
ATOM 2794 C CA . ARG B 1 117 ? 10.961 -16.812 -1.223 1 98.44 117 ARG B CA 1
ATOM 2795 C C . ARG B 1 117 ? 10.289 -15.734 -0.377 1 98.44 117 ARG B C 1
ATOM 2797 O O . ARG B 1 117 ? 10.469 -15.688 0.841 1 98.44 117 ARG B O 1
ATOM 2804 N N . VAL B 1 118 ? 9.609 -14.859 -0.989 1 98.56 118 VAL B N 1
ATOM 2805 C CA . VAL B 1 118 ? 8.766 -13.883 -0.309 1 98.56 118 VAL B CA 1
ATOM 2806 C C . VAL B 1 118 ? 7.297 -14.273 -0.441 1 98.56 118 VAL B C 1
ATOM 2808 O O . VAL B 1 118 ? 6.785 -14.414 -1.553 1 98.56 118 VAL B O 1
ATOM 2811 N N . SER B 1 119 ? 6.602 -14.453 0.688 1 98 119 SER B N 1
ATOM 2812 C CA . SER B 1 119 ? 5.191 -14.836 0.69 1 98 119 SER B CA 1
ATOM 2813 C C . SER B 1 119 ? 4.297 -13.648 1.041 1 98 119 SER B C 1
ATOM 2815 O O . SER B 1 119 ? 4.492 -13 2.074 1 98 119 SER B O 1
ATOM 2817 N N . ILE B 1 120 ? 3.361 -13.398 0.215 1 97.94 120 ILE B N 1
ATOM 2818 C CA . ILE B 1 120 ? 2.434 -12.281 0.374 1 97.94 120 ILE B CA 1
ATOM 2819 C C . ILE B 1 120 ? 1.022 -12.812 0.611 1 97.94 120 ILE B C 1
ATOM 2821 O O . ILE B 1 120 ? 0.406 -13.383 -0.295 1 97.94 120 ILE B O 1
ATOM 2825 N N . PHE B 1 121 ? 0.538 -12.633 1.766 1 95.62 121 PHE B N 1
ATOM 2826 C CA . PHE B 1 121 ? -0.813 -13.062 2.1 1 95.62 121 PHE B CA 1
ATOM 2827 C C . PHE B 1 121 ? -1.834 -12 1.716 1 95.62 121 PHE B C 1
ATOM 2829 O O . PHE B 1 121 ? -1.685 -10.828 2.074 1 95.62 121 PHE B O 1
ATOM 2836 N N . MET B 1 122 ? -2.836 -12.367 0.963 1 94.88 122 MET B N 1
ATOM 2837 C CA . MET B 1 122 ? -3.926 -11.477 0.581 1 94.88 122 MET B CA 1
ATOM 2838 C C . MET B 1 122 ? -5.145 -11.695 1.474 1 94.88 122 MET B C 1
ATOM 2840 O O . MET B 1 122 ? -5.715 -12.781 1.501 1 94.88 122 MET B O 1
ATOM 2844 N N . SER B 1 123 ? -5.555 -10.695 2.162 1 91 123 SER B N 1
ATOM 2845 C CA . SER B 1 123 ? -6.805 -10.766 2.914 1 91 123 SER B CA 1
ATOM 2846 C C . SER B 1 123 ? -8.008 -10.555 2.004 1 91 123 SER B C 1
ATOM 2848 O O . SER B 1 123 ? -7.855 -10.211 0.829 1 91 123 SER B O 1
ATOM 2850 N N . VAL B 1 124 ? -9.211 -10.711 2.541 1 88.38 124 VAL B N 1
ATOM 2851 C CA . VAL B 1 124 ? -10.438 -10.562 1.765 1 88.38 124 VAL B CA 1
ATOM 2852 C C . VAL B 1 124 ? -10.586 -9.109 1.312 1 88.38 124 VAL B C 1
ATOM 2854 O O . VAL B 1 124 ? -11.367 -8.812 0.403 1 88.38 124 VAL B O 1
ATOM 2857 N N . PHE B 1 125 ? -9.805 -8.172 1.859 1 90.75 125 PHE B N 1
ATOM 2858 C CA . PHE B 1 125 ? -9.945 -6.754 1.542 1 90.75 125 PHE B CA 1
ATOM 2859 C C . PHE B 1 125 ? -8.938 -6.336 0.477 1 90.75 125 PHE B C 1
ATOM 2861 O O . PHE B 1 125 ? -8.984 -5.211 -0.024 1 90.75 125 PHE B O 1
ATOM 2868 N N . ASP B 1 126 ? -8.008 -7.211 0.144 1 94.31 126 ASP B N 1
ATOM 2869 C CA . ASP B 1 126 ? -6.996 -6.902 -0.856 1 94.31 126 ASP B CA 1
ATOM 2870 C C . ASP B 1 126 ? -7.504 -7.191 -2.266 1 94.31 126 ASP B C 1
ATOM 2872 O O . ASP B 1 126 ? -8.477 -7.934 -2.441 1 94.31 126 ASP B O 1
ATOM 2876 N N . VAL B 1 127 ? -6.91 -6.492 -3.242 1 94.5 127 VAL B N 1
ATOM 2877 C CA . VAL B 1 127 ? -7.203 -6.801 -4.637 1 94.5 127 VAL B CA 1
ATOM 2878 C C . VAL B 1 127 ? -6.66 -8.188 -4.984 1 94.5 127 VAL B C 1
ATOM 2880 O O . VAL B 1 127 ? -5.484 -8.477 -4.738 1 94.5 127 VAL B O 1
ATOM 2883 N N . HIS B 1 128 ? -7.469 -9 -5.605 1 94 128 HIS B N 1
ATOM 2884 C CA . HIS B 1 128 ? -7.098 -10.398 -5.816 1 94 128 HIS B CA 1
ATOM 2885 C C . HIS B 1 128 ? -6.66 -10.641 -7.258 1 94 128 HIS B C 1
ATOM 2887 O O . HIS B 1 128 ? -6.598 -11.781 -7.711 1 94 128 HIS B O 1
ATOM 2893 N N . ILE B 1 129 ? -6.426 -9.594 -7.992 1 94.62 129 ILE B N 1
ATOM 2894 C CA . ILE B 1 129 ? -5.781 -9.672 -9.297 1 94.62 129 ILE B CA 1
ATOM 2895 C C . ILE B 1 129 ? -4.266 -9.656 -9.125 1 94.62 129 ILE B C 1
ATOM 2897 O O . ILE B 1 129 ? -3.723 -8.773 -8.453 1 94.62 129 ILE B O 1
ATOM 2901 N N . ASN B 1 130 ? -3.609 -10.625 -9.68 1 97.5 130 ASN B N 1
ATOM 2902 C CA . ASN B 1 130 ? -2.158 -10.719 -9.586 1 97.5 130 ASN B CA 1
ATOM 2903 C C . ASN B 1 130 ? -1.476 -10.203 -10.852 1 97.5 130 ASN B C 1
ATOM 2905 O O . ASN B 1 130 ? -2.084 -10.188 -11.922 1 97.5 130 ASN B O 1
ATOM 2909 N N . ARG B 1 131 ? -0.255 -9.766 -10.688 1 98.44 131 ARG B N 1
ATOM 2910 C CA . ARG B 1 131 ? 0.461 -9.086 -11.766 1 98.44 131 ARG B CA 1
ATOM 2911 C C . ARG B 1 131 ? 1.859 -9.672 -11.945 1 98.44 131 ARG B C 1
ATOM 2913 O O . ARG B 1 131 ? 2.439 -10.211 -11 1 98.44 131 ARG B O 1
ATOM 2920 N N . SER B 1 132 ? 2.391 -9.555 -13.148 1 98.75 132 SER B N 1
ATOM 2921 C CA . SER B 1 132 ? 3.73 -10.078 -13.398 1 98.75 132 SER B CA 1
ATOM 2922 C C . SER B 1 132 ? 4.789 -9.258 -12.656 1 98.75 132 SER B C 1
ATOM 2924 O O . SER B 1 132 ? 4.82 -8.031 -12.766 1 98.75 132 SER B O 1
ATOM 2926 N N . PRO B 1 133 ? 5.676 -9.953 -11.992 1 98.75 133 PRO B N 1
ATOM 2927 C CA . PRO B 1 133 ? 6.684 -9.211 -11.234 1 98.75 133 PRO B CA 1
ATOM 2928 C C . PRO B 1 133 ? 7.75 -8.586 -12.125 1 98.75 133 PRO B C 1
ATOM 2930 O O . PRO B 1 133 ? 8.422 -7.633 -11.719 1 98.75 133 PRO B O 1
ATOM 2933 N N . ILE B 1 134 ? 7.953 -9.133 -13.281 1 98.62 134 ILE B N 1
ATOM 2934 C CA . ILE B 1 134 ? 8.891 -8.609 -14.258 1 98.62 134 ILE B CA 1
ATOM 2935 C C . ILE B 1 134 ? 8.305 -8.734 -15.664 1 98.62 134 ILE B C 1
ATOM 2937 O O . ILE B 1 134 ? 7.293 -9.406 -15.859 1 98.62 134 ILE B O 1
ATOM 2941 N N . ALA B 1 135 ? 8.977 -8.023 -16.562 1 98.38 135 ALA B N 1
ATOM 2942 C CA . ALA B 1 135 ? 8.648 -8.227 -17.969 1 98.38 135 ALA B CA 1
ATOM 2943 C C . ALA B 1 135 ? 9.328 -9.484 -18.516 1 98.38 135 ALA B C 1
ATOM 2945 O O . ALA B 1 135 ? 10.359 -9.914 -17.984 1 98.38 135 ALA B O 1
ATOM 2946 N N . GLY B 1 136 ? 8.711 -10.062 -19.547 1 98.38 136 GLY B N 1
ATOM 2947 C CA . GLY B 1 136 ? 9.336 -11.203 -20.188 1 98.38 136 GLY B CA 1
ATOM 2948 C C . GLY B 1 136 ? 8.336 -12.141 -20.844 1 98.38 136 GLY B C 1
ATOM 2949 O O . GLY B 1 136 ? 7.211 -11.734 -21.156 1 98.38 136 GLY B O 1
ATOM 2950 N N . THR B 1 137 ? 8.883 -13.297 -21.047 1 98.44 137 THR B N 1
ATOM 2951 C CA . THR B 1 137 ? 8.055 -14.344 -21.641 1 98.44 137 THR B CA 1
ATOM 2952 C C . THR B 1 137 ? 7.602 -15.336 -20.562 1 98.44 137 THR B C 1
ATOM 2954 O O . THR B 1 137 ? 8.422 -15.812 -19.781 1 98.44 137 THR B O 1
ATOM 2957 N N . ILE B 1 138 ? 6.301 -15.57 -20.547 1 98.5 138 ILE B N 1
ATOM 2958 C CA . ILE B 1 138 ? 5.809 -16.656 -19.688 1 98.5 138 ILE B CA 1
ATOM 2959 C C . ILE B 1 138 ? 6.297 -18 -20.234 1 98.5 138 ILE B C 1
ATOM 2961 O O . ILE B 1 138 ? 5.945 -18.391 -21.344 1 98.5 138 ILE B O 1
ATOM 2965 N N . ARG B 1 139 ? 7.059 -18.656 -19.453 1 97.75 139 ARG B N 1
ATOM 2966 C CA . ARG B 1 139 ? 7.625 -19.922 -19.922 1 97.75 139 ARG B CA 1
ATOM 2967 C C . ARG B 1 139 ? 6.797 -21.094 -19.422 1 97.75 139 ARG B C 1
ATOM 2969 O O . ARG B 1 139 ? 6.668 -22.109 -20.125 1 97.75 139 ARG B O 1
ATOM 2976 N N . ARG B 1 140 ? 6.281 -20.938 -18.266 1 97.31 140 ARG B N 1
ATOM 2977 C CA . ARG B 1 140 ? 5.477 -22.016 -17.688 1 97.31 140 ARG B CA 1
ATOM 2978 C C . ARG B 1 140 ? 4.277 -21.453 -16.922 1 97.31 140 ARG B C 1
ATOM 2980 O O . ARG B 1 140 ? 4.383 -20.422 -16.266 1 97.31 140 ARG B O 1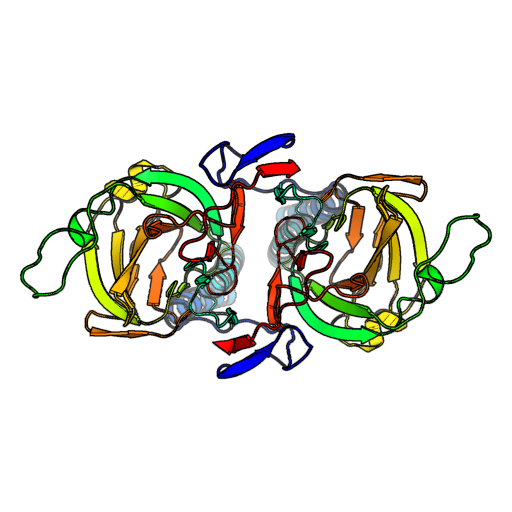
ATOM 2987 N N . VAL B 1 141 ? 3.221 -22.094 -17.047 1 97 141 VAL B N 1
ATOM 2988 C CA . VAL B 1 141 ? 2.045 -22.016 -16.172 1 97 141 VAL B CA 1
ATOM 2989 C C . VAL B 1 141 ? 1.602 -23.422 -15.766 1 97 141 VAL B C 1
ATOM 2991 O O . VAL B 1 141 ? 1.165 -24.203 -16.609 1 97 141 VAL B O 1
ATOM 2994 N N . VAL B 1 142 ? 1.742 -23.734 -14.516 1 95.94 142 VAL B N 1
ATOM 2995 C CA . VAL B 1 142 ? 1.483 -25.094 -14.062 1 95.94 142 VAL B CA 1
ATOM 2996 C C . VAL B 1 142 ? 0.458 -25.078 -12.93 1 95.94 142 VAL B C 1
ATOM 2998 O O . VAL B 1 142 ? 0.726 -24.547 -11.844 1 95.94 142 VAL B O 1
ATOM 3001 N N . TYR B 1 143 ? -0.626 -25.656 -13.211 1 94.44 143 TYR B N 1
ATOM 3002 C CA . TYR B 1 143 ? -1.679 -25.797 -12.211 1 94.44 143 TYR B CA 1
ATOM 3003 C C . TYR B 1 143 ? -1.523 -27.078 -11.422 1 94.44 143 TYR B C 1
ATOM 3005 O O . TYR B 1 143 ? -1.281 -28.141 -11.992 1 94.44 143 TYR B O 1
ATOM 3013 N N . ILE B 1 144 ? -1.648 -27.016 -10.117 1 93.94 144 ILE B N 1
ATOM 3014 C CA . ILE B 1 144 ? -1.594 -28.172 -9.242 1 93.94 144 ILE B CA 1
ATOM 3015 C C . ILE B 1 144 ? -2.82 -28.188 -8.328 1 93.94 144 ILE B C 1
ATOM 3017 O O . ILE B 1 144 ? -2.971 -27.328 -7.461 1 93.94 144 ILE B O 1
ATOM 3021 N N . PRO B 1 145 ? -3.684 -29.203 -8.539 1 91.44 145 PRO B N 1
ATOM 3022 C CA . PRO B 1 145 ? -4.781 -29.312 -7.582 1 91.44 145 PRO B CA 1
ATOM 3023 C C . PRO B 1 145 ? -4.297 -29.578 -6.156 1 91.44 145 PRO B C 1
ATOM 3025 O O . PRO B 1 145 ? -3.191 -30.094 -5.965 1 91.44 145 PRO B O 1
ATOM 3028 N N . GLY B 1 146 ? -5.113 -29.125 -5.195 1 90.56 146 GLY B N 1
ATOM 3029 C CA . GLY B 1 146 ? -4.703 -29.359 -3.818 1 90.56 146 GLY B CA 1
ATOM 3030 C C . GLY B 1 146 ? -5.805 -29.078 -2.814 1 90.56 146 GLY B C 1
ATOM 3031 O O . GLY B 1 146 ? -6.988 -29.094 -3.162 1 90.56 146 GLY B O 1
ATOM 3032 N N . LYS B 1 147 ? -5.348 -28.984 -1.589 1 89.19 147 LYS B N 1
ATOM 3033 C CA . LYS B 1 147 ? -6.262 -28.75 -0.473 1 89.19 147 LYS B CA 1
ATOM 3034 C C . LYS B 1 147 ? -6.609 -27.281 -0.337 1 89.19 147 LYS B C 1
ATOM 3036 O O . LYS B 1 147 ? -6.238 -26.469 -1.188 1 89.19 147 LYS B O 1
ATOM 3041 N N . PHE B 1 148 ? -7.41 -26.938 0.673 1 86.38 148 PHE B N 1
ATOM 3042 C CA . PHE B 1 148 ? -7.832 -25.562 0.945 1 86.38 148 PHE B CA 1
ATOM 3043 C C . PHE B 1 148 ? -7.566 -25.203 2.4 1 86.38 148 PHE B C 1
ATOM 3045 O O . PHE B 1 148 ? -8.484 -24.812 3.127 1 86.38 148 PHE B O 1
ATOM 3052 N N . LEU B 1 149 ? -6.359 -25.281 2.742 1 83.88 149 LEU B N 1
ATOM 3053 C CA . LEU B 1 149 ? -5.949 -24.844 4.078 1 83.88 149 LEU B CA 1
ATOM 3054 C C . LEU B 1 149 ? -5.801 -23.328 4.141 1 83.88 149 LEU B C 1
ATOM 3056 O O . LEU B 1 149 ? -5.789 -22.656 3.107 1 83.88 149 LEU B O 1
ATOM 3060 N N . ASN B 1 150 ? -5.746 -22.797 5.391 1 84.94 150 ASN B N 1
ATOM 3061 C CA . ASN B 1 150 ? -5.445 -21.375 5.543 1 84.94 150 ASN B CA 1
ATOM 3062 C C . ASN B 1 150 ? -4.145 -21 4.84 1 84.94 150 ASN B C 1
ATOM 3064 O O . ASN B 1 150 ? -3.086 -21.562 5.141 1 84.94 150 ASN B O 1
ATOM 3068 N N . ALA B 1 151 ? -4.234 -20.031 3.961 1 84.19 151 ALA B N 1
ATOM 3069 C CA . ALA B 1 151 ? -3.117 -19.688 3.09 1 84.19 151 ALA B CA 1
ATOM 3070 C C . ALA B 1 151 ? -2.002 -19 3.873 1 84.19 151 ALA B C 1
ATOM 3072 O O . ALA B 1 151 ? -0.882 -18.859 3.379 1 84.19 151 ALA B O 1
ATOM 3073 N N . ASP B 1 152 ? -2.256 -18.547 5.07 1 82.94 152 ASP B N 1
ATOM 3074 C CA . ASP B 1 152 ? -1.253 -17.891 5.895 1 82.94 152 ASP B CA 1
ATOM 3075 C C . ASP B 1 152 ? -0.287 -18.906 6.508 1 82.94 152 ASP B C 1
ATOM 3077 O O . ASP B 1 152 ? 0.778 -18.531 7.004 1 82.94 152 ASP B O 1
ATOM 3081 N N . LEU B 1 153 ? -0.618 -20.109 6.418 1 83.25 153 LEU B N 1
ATOM 3082 C CA . LEU B 1 153 ? 0.218 -21.172 6.977 1 83.25 153 LEU B CA 1
ATOM 3083 C C . LEU B 1 153 ? 1.312 -21.578 5.992 1 83.25 153 LEU B C 1
ATOM 3085 O O . LEU B 1 153 ? 1.073 -21.641 4.785 1 83.25 153 LEU B O 1
ATOM 3089 N N . ASP B 1 154 ? 2.467 -21.891 6.488 1 83 154 ASP B N 1
ATOM 3090 C CA . ASP B 1 154 ? 3.598 -22.281 5.648 1 83 154 ASP B CA 1
ATOM 3091 C C . ASP B 1 154 ? 3.266 -23.5 4.805 1 83 154 ASP B C 1
ATOM 3093 O O . ASP B 1 154 ? 3.617 -23.562 3.627 1 83 154 ASP B O 1
ATOM 3097 N N . LYS B 1 155 ? 2.545 -24.422 5.375 1 87.44 155 LYS B N 1
ATOM 3098 C CA . LYS B 1 155 ? 2.225 -25.672 4.695 1 87.44 155 LYS B CA 1
ATOM 3099 C C . LYS B 1 155 ? 1.343 -25.422 3.473 1 87.44 155 LYS B C 1
ATOM 3101 O O . LYS B 1 155 ? 1.211 -26.297 2.609 1 87.44 155 LYS B O 1
ATOM 3106 N N . ALA B 1 156 ? 0.795 -24.297 3.412 1 87.44 156 ALA B N 1
ATOM 3107 C CA . ALA B 1 156 ? -0.1 -23.984 2.301 1 87.44 156 ALA B CA 1
ATOM 3108 C C . ALA B 1 156 ? 0.659 -23.953 0.977 1 87.44 156 ALA B C 1
ATOM 3110 O O . ALA B 1 156 ? 0.103 -24.281 -0.072 1 87.44 156 ALA B O 1
ATOM 3111 N N . SER B 1 157 ? 1.91 -23.609 0.972 1 89.25 157 SER B N 1
ATOM 3112 C CA . SER B 1 157 ? 2.713 -23.531 -0.244 1 89.25 157 SER B CA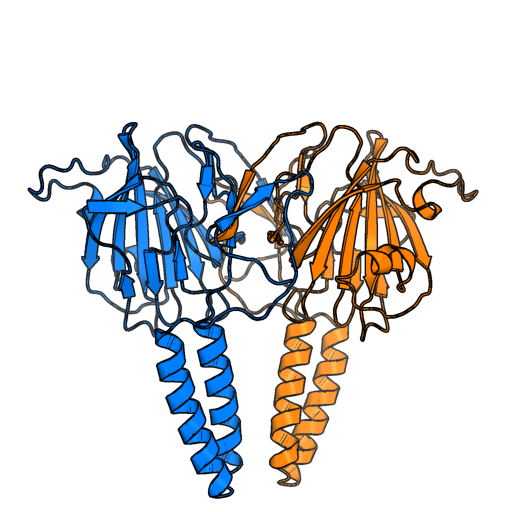 1
ATOM 3113 C C . SER B 1 157 ? 2.885 -24.891 -0.885 1 89.25 157 SER B C 1
ATOM 3115 O O . SER B 1 157 ? 3.129 -25 -2.09 1 89.25 157 SER B O 1
ATOM 3117 N N . GLU B 1 158 ? 2.682 -25.922 -0.08 1 90.06 158 GLU B N 1
ATOM 3118 C CA . GLU B 1 158 ? 2.945 -27.266 -0.583 1 90.06 158 GLU B CA 1
ATOM 3119 C C . GLU B 1 158 ? 1.65 -28.062 -0.754 1 90.06 158 GLU B C 1
ATOM 3121 O O . GLU B 1 158 ? 1.566 -28.953 -1.605 1 90.06 158 GLU B O 1
ATOM 3126 N N . GLU B 1 159 ? 0.637 -27.672 -0.005 1 91.19 159 GLU B N 1
ATOM 3127 C CA . GLU B 1 159 ? -0.511 -28.562 0.077 1 91.19 159 GLU B CA 1
ATOM 3128 C C . GLU B 1 159 ? -1.729 -27.969 -0.622 1 91.19 159 GLU B C 1
ATOM 3130 O O . GLU B 1 159 ? -2.602 -28.703 -1.094 1 91.19 159 GLU B O 1
ATOM 3135 N N . ASN B 1 160 ? -1.772 -26.688 -0.646 1 92.12 160 ASN B N 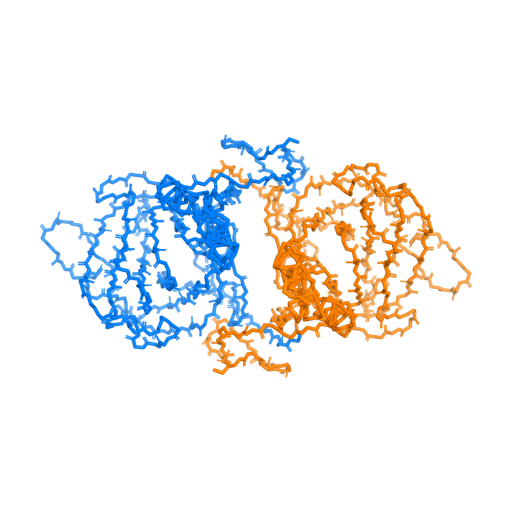1
ATOM 3136 C CA . ASN B 1 160 ? -2.973 -26.062 -1.189 1 92.12 160 ASN B CA 1
ATOM 3137 C C . ASN B 1 160 ? -2.994 -26.125 -2.715 1 92.12 160 ASN B C 1
ATOM 3139 O O . ASN B 1 160 ? -1.959 -26.344 -3.346 1 92.12 160 ASN B O 1
ATOM 3143 N N . GLU B 1 161 ? -4.242 -26.016 -3.311 1 92.31 161 GLU B N 1
ATOM 3144 C CA . GLU B 1 161 ? -4.352 -25.719 -4.734 1 92.31 161 GLU B CA 1
ATOM 3145 C C . GLU B 1 161 ? -3.459 -24.547 -5.117 1 92.31 161 GLU B C 1
ATOM 3147 O O . GLU B 1 161 ? -3.455 -23.516 -4.441 1 92.31 161 GLU B O 1
ATOM 3152 N N . ARG B 1 162 ? -2.682 -24.766 -6.145 1 94.19 162 ARG B N 1
ATOM 3153 C CA . ARG B 1 162 ? -1.736 -23.703 -6.492 1 94.19 162 ARG B CA 1
ATOM 3154 C C . ARG B 1 162 ? -1.443 -23.703 -7.988 1 94.19 162 ARG B C 1
ATOM 3156 O O . ARG B 1 162 ? -1.69 -24.688 -8.672 1 94.19 162 ARG B O 1
ATOM 3163 N N . GLN B 1 163 ? -1.061 -22.594 -8.461 1 95.69 163 GLN B N 1
ATOM 3164 C CA . GLN B 1 163 ? -0.646 -22.359 -9.836 1 95.69 163 GLN B CA 1
ATOM 3165 C C . GLN B 1 163 ? 0.702 -21.656 -9.898 1 95.69 163 GLN B C 1
ATOM 3167 O O . GLN B 1 163 ? 0.856 -20.547 -9.352 1 95.69 163 GLN B O 1
ATOM 3172 N N . HIS B 1 164 ? 1.662 -22.297 -10.578 1 97.19 164 HIS B N 1
ATOM 3173 C CA . HIS B 1 164 ? 3.002 -21.75 -10.727 1 97.19 164 HIS B CA 1
ATOM 3174 C C . HIS B 1 164 ? 3.137 -20.969 -12.039 1 97.19 164 HIS B C 1
ATOM 3176 O O . HIS B 1 164 ? 2.578 -21.375 -13.062 1 97.19 164 HIS B O 1
ATOM 3182 N N . PHE B 1 165 ? 3.871 -19.906 -11.977 1 98 165 PHE B N 1
ATOM 3183 C CA . PHE B 1 165 ? 4.301 -19.172 -13.156 1 98 165 PHE B CA 1
ATOM 3184 C C . PHE B 1 165 ? 5.82 -19.078 -13.219 1 98 165 PHE B C 1
ATOM 3186 O O . PHE B 1 165 ? 6.48 -18.906 -12.195 1 98 165 PHE B O 1
ATOM 3193 N N . LEU B 1 166 ? 6.355 -19.219 -14.398 1 98.38 166 LEU B N 1
ATOM 3194 C CA . LEU B 1 166 ? 7.75 -18.891 -14.672 1 98.38 166 LEU B CA 1
ATOM 3195 C C . LEU B 1 166 ? 7.848 -17.812 -15.758 1 98.38 166 LEU B C 1
ATOM 3197 O O . LEU B 1 166 ? 7.371 -18.016 -16.875 1 98.38 166 LEU B O 1
ATOM 3201 N N . VAL B 1 167 ? 8.414 -16.719 -15.414 1 98.38 167 VAL B N 1
ATOM 3202 C CA . VAL B 1 167 ? 8.656 -15.648 -16.391 1 98.38 167 VAL B CA 1
ATOM 3203 C C . VAL B 1 167 ? 10.156 -15.5 -16.625 1 98.38 167 VAL B C 1
ATOM 3205 O O . VAL B 1 167 ? 10.945 -15.523 -15.688 1 98.38 167 VAL B O 1
ATOM 3208 N N . GLU B 1 168 ? 10.484 -15.367 -17.844 1 97.94 168 GLU B N 1
ATOM 3209 C CA . GLU B 1 168 ? 11.891 -15.258 -18.234 1 97.94 168 GLU B CA 1
ATOM 3210 C C . GLU B 1 168 ? 12.125 -14.016 -19.094 1 97.94 168 GLU B C 1
ATOM 3212 O O . GLU B 1 168 ? 11.43 -13.789 -20.078 1 97.94 168 GLU B O 1
ATOM 3217 N N . ARG B 1 169 ? 13.07 -13.281 -18.625 1 97.12 169 ARG B N 1
ATOM 3218 C CA . ARG B 1 169 ? 13.492 -12.109 -19.391 1 97.12 169 ARG B CA 1
ATOM 3219 C C . ARG B 1 169 ? 14.398 -12.508 -20.547 1 97.12 169 ARG B C 1
ATOM 3221 O O . ARG B 1 169 ? 14.93 -13.625 -20.578 1 97.12 169 ARG B O 1
ATOM 3228 N N . ALA B 1 170 ? 14.711 -11.539 -21.453 1 94.81 170 ALA B N 1
ATOM 3229 C CA . ALA B 1 170 ? 15.555 -11.789 -22.609 1 94.81 170 ALA B CA 1
ATOM 3230 C C . ALA B 1 170 ? 17 -12.055 -22.203 1 94.81 170 ALA B C 1
ATOM 3232 O O . ALA B 1 170 ? 17.719 -12.781 -22.891 1 94.81 170 ALA B O 1
ATOM 3233 N N . ASP B 1 171 ? 17.359 -11.516 -21.109 1 95.44 171 ASP B N 1
ATOM 3234 C CA . ASP B 1 171 ? 18.734 -11.672 -20.672 1 95.44 171 ASP B CA 1
ATOM 3235 C C . ASP B 1 171 ? 18.906 -12.938 -19.828 1 95.44 171 ASP B C 1
ATOM 3237 O O . ASP B 1 171 ? 19.969 -13.156 -19.25 1 95.44 171 ASP B O 1
ATOM 3241 N N . GLY B 1 172 ? 17.891 -13.695 -19.656 1 94.31 172 GLY B N 1
ATOM 3242 C CA . GLY B 1 172 ? 18.016 -14.992 -19.016 1 94.31 172 GLY B CA 1
ATOM 3243 C C . GLY B 1 172 ? 17.562 -14.984 -17.562 1 94.31 172 GLY B C 1
ATOM 3244 O O . GLY B 1 172 ? 17.5 -16.031 -16.922 1 94.31 172 GLY B O 1
ATOM 3245 N N . VAL B 1 173 ? 17.234 -13.844 -17.047 1 96 173 VAL B N 1
ATOM 3246 C CA . VAL B 1 173 ? 16.734 -13.758 -15.688 1 96 173 VAL B CA 1
ATOM 3247 C C . VAL B 1 173 ? 15.375 -14.445 -15.602 1 96 173 VAL B C 1
ATOM 3249 O O . VAL B 1 173 ? 14.492 -14.211 -16.438 1 96 173 VAL B O 1
ATOM 3252 N N . GLN B 1 174 ? 15.273 -15.32 -14.586 1 97.62 174 GLN B N 1
ATOM 3253 C CA . GLN B 1 174 ? 14.016 -16.016 -14.352 1 97.62 174 GLN B CA 1
ATOM 3254 C C . GLN B 1 174 ? 13.453 -15.688 -12.969 1 97.62 174 GLN B C 1
ATOM 3256 O O . GLN B 1 174 ? 14.195 -15.609 -11.992 1 97.62 174 GLN B O 1
ATOM 3261 N N . ILE B 1 175 ? 12.188 -15.5 -12.93 1 98.31 175 ILE B N 1
ATOM 3262 C CA . ILE B 1 175 ? 11.492 -15.367 -11.656 1 98.31 175 ILE B CA 1
ATOM 3263 C C . ILE B 1 175 ? 10.258 -16.266 -11.648 1 98.31 175 ILE B C 1
ATOM 3265 O O . ILE B 1 175 ? 9.445 -16.234 -12.57 1 98.31 175 ILE B O 1
ATOM 3269 N N . GLY B 1 176 ? 10.211 -17.156 -10.703 1 98.44 176 GLY B N 1
ATOM 3270 C CA . GLY B 1 176 ? 9.016 -17.938 -10.438 1 98.44 176 GLY B CA 1
ATOM 3271 C C . GLY B 1 176 ? 8.117 -17.328 -9.391 1 98.44 176 GLY B C 1
ATOM 3272 O O . GLY B 1 176 ? 8.602 -16.719 -8.43 1 98.44 176 GLY B O 1
ATOM 3273 N N . PHE B 1 177 ? 6.836 -17.484 -9.562 1 98.56 177 PHE B N 1
ATOM 3274 C CA . PHE B 1 177 ? 5.891 -17.094 -8.516 1 98.56 177 PHE B CA 1
ATOM 3275 C C . PHE B 1 177 ? 4.668 -18 -8.539 1 98.56 177 PHE B C 1
ATOM 3277 O O . PHE B 1 177 ? 4.363 -18.625 -9.57 1 98.56 177 PHE B O 1
ATOM 3284 N N . THR B 1 178 ? 4.02 -18.141 -7.395 1 97.25 178 THR B N 1
ATOM 3285 C CA . THR B 1 178 ? 2.971 -19.141 -7.215 1 97.25 178 THR B CA 1
ATOM 3286 C C . THR B 1 178 ? 1.731 -18.5 -6.586 1 97.25 178 THR B C 1
ATOM 3288 O O . THR B 1 178 ? 1.818 -17.859 -5.535 1 97.25 178 THR B O 1
ATOM 3291 N N . GLN B 1 179 ? 0.607 -18.656 -7.238 1 96.25 179 GLN B N 1
ATOM 3292 C CA . GLN B 1 179 ? -0.693 -18.375 -6.637 1 96.25 179 GLN B CA 1
ATOM 3293 C C . GLN B 1 179 ? -1.165 -19.547 -5.773 1 96.25 179 GLN B C 1
ATOM 3295 O O . GLN B 1 179 ? -1.233 -20.672 -6.238 1 96.25 179 GLN B O 1
ATOM 3300 N N . ILE B 1 180 ? -1.468 -19.266 -4.582 1 94.75 180 ILE B N 1
ATOM 3301 C CA . ILE B 1 180 ? -1.904 -20.297 -3.652 1 94.75 180 ILE B CA 1
ATOM 3302 C C . ILE B 1 180 ? -3.309 -19.984 -3.145 1 94.75 180 ILE B C 1
ATOM 3304 O O . ILE B 1 180 ? -3.543 -18.906 -2.588 1 94.75 180 ILE B O 1
ATOM 3308 N N . ALA B 1 181 ? -4.176 -20.906 -3.291 1 90 181 ALA B N 1
ATOM 3309 C CA . ALA B 1 181 ? -5.559 -20.719 -2.865 1 90 181 ALA B CA 1
ATOM 3310 C C . ALA B 1 181 ? -5.699 -20.891 -1.355 1 90 181 ALA B C 1
ATOM 3312 O O . ALA B 1 181 ? -4.891 -21.578 -0.726 1 90 181 ALA B O 1
ATOM 3313 N N . GLY B 1 182 ? -6.676 -20.219 -0.83 1 86.62 182 GLY B N 1
ATOM 3314 C CA . GLY B 1 182 ? -6.934 -20.312 0.598 1 86.62 182 GLY B CA 1
ATOM 3315 C C . GLY B 1 182 ? -8.117 -21.203 0.934 1 86.62 182 GLY B C 1
ATOM 3316 O O . GLY B 1 182 ? -8.398 -22.172 0.217 1 86.62 182 GLY B O 1
ATOM 3317 N N . LEU B 1 183 ? -8.758 -20.938 2.074 1 78.19 183 LEU B N 1
ATOM 3318 C CA . LEU B 1 183 ? -9.75 -21.781 2.727 1 78.19 183 LEU B CA 1
ATOM 3319 C C . LEU B 1 183 ? -11.008 -21.891 1.876 1 78.19 183 LEU B C 1
ATOM 3321 O O . LEU B 1 183 ? -11.641 -22.953 1.84 1 78.19 183 LEU B O 1
ATOM 3325 N N . ILE B 1 184 ? -11.367 -20.844 1.225 1 68.38 184 ILE B N 1
ATOM 3326 C CA . ILE B 1 184 ? -12.672 -20.812 0.565 1 68.38 184 ILE B CA 1
ATOM 3327 C C . ILE B 1 184 ? -12.484 -20.922 -0.947 1 68.38 184 ILE B C 1
ATOM 3329 O O . ILE B 1 184 ? -13.445 -21.141 -1.685 1 68.38 184 ILE B O 1
ATOM 3333 N N . ALA B 1 185 ? -11.062 -20.891 -1.382 1 60.53 185 ALA B N 1
ATOM 3334 C CA . ALA B 1 185 ? -10.781 -20.656 -2.795 1 60.53 185 ALA B CA 1
ATOM 3335 C C . ALA B 1 185 ? -11 -21.922 -3.623 1 60.53 185 ALA B C 1
ATOM 3337 O O . ALA B 1 185 ? -10.484 -22.984 -3.283 1 60.53 185 ALA B O 1
ATOM 3338 N N . ARG B 1 186 ? -12.07 -21.703 -4.516 1 63.41 186 ARG B N 1
ATOM 3339 C CA . ARG B 1 186 ? -12.289 -22.844 -5.406 1 63.41 186 ARG B CA 1
ATOM 3340 C C . ARG B 1 186 ? -11.586 -22.641 -6.742 1 63.41 186 ARG B C 1
ATOM 3342 O O . ARG B 1 186 ? -11.391 -23.578 -7.5 1 63.41 186 ARG B O 1
ATOM 3349 N N . ARG B 1 187 ? -11.133 -21.266 -6.871 1 78.19 187 ARG B N 1
ATOM 3350 C CA . ARG B 1 187 ? -10.703 -21.219 -8.266 1 78.19 187 ARG B CA 1
ATOM 3351 C C . ARG B 1 187 ? -9.602 -20.188 -8.477 1 78.19 187 ARG B C 1
ATOM 3353 O O . ARG B 1 187 ? -9.688 -19.078 -7.961 1 78.19 187 ARG B O 1
ATOM 3360 N N . ILE B 1 188 ? -8.5 -20.625 -9.047 1 87.69 188 ILE B N 1
ATOM 3361 C CA . ILE B 1 188 ? -7.441 -19.797 -9.617 1 87.69 188 ILE B CA 1
ATOM 3362 C C . ILE B 1 188 ? -7.641 -19.672 -11.125 1 87.69 188 ILE B C 1
ATOM 3364 O O . ILE B 1 188 ? -7.789 -20.672 -11.828 1 87.69 188 ILE B O 1
ATOM 3368 N N . VAL B 1 189 ? -7.711 -18.438 -11.609 1 87.44 189 VAL B N 1
ATOM 3369 C CA . VAL B 1 189 ? -7.961 -18.203 -13.031 1 87.44 189 VAL B CA 1
ATOM 3370 C C . VAL B 1 189 ? -6.758 -17.5 -13.656 1 87.44 189 VAL B C 1
ATOM 3372 O O . VAL B 1 189 ? -6.516 -16.312 -13.391 1 87.44 189 VAL B O 1
ATOM 3375 N N . PRO B 1 190 ? -6.004 -18.203 -14.492 1 92.69 190 PRO B N 1
ATOM 3376 C CA . PRO B 1 190 ? -4.914 -17.547 -15.203 1 92.69 190 PRO B CA 1
ATOM 3377 C C . PRO B 1 190 ? -5.406 -16.688 -16.375 1 92.69 190 PRO B C 1
ATOM 3379 O O . PRO B 1 190 ? -6.363 -17.062 -17.047 1 92.69 190 PRO B O 1
ATOM 3382 N N . PHE B 1 191 ? -4.758 -15.539 -16.562 1 96.12 191 PHE B N 1
ATOM 3383 C CA . PHE B 1 191 ? -5.066 -14.68 -17.703 1 96.12 191 PHE B CA 1
ATOM 3384 C C . PHE B 1 191 ? -4.062 -14.898 -18.828 1 96.12 191 PHE B C 1
ATOM 3386 O O . PHE B 1 191 ? -4.215 -14.336 -19.922 1 96.12 191 PHE B O 1
ATOM 3393 N N . VAL B 1 192 ? -2.965 -15.703 -18.516 1 97.62 192 VAL B N 1
ATOM 3394 C CA . VAL B 1 192 ? -1.87 -15.883 -19.469 1 97.62 192 VAL B CA 1
ATOM 3395 C C . VAL B 1 192 ? -1.554 -17.375 -19.609 1 97.62 192 VAL B C 1
ATOM 3397 O O . VAL B 1 192 ? -1.99 -18.188 -18.797 1 97.62 192 VAL B O 1
ATOM 3400 N N . LYS B 1 193 ? -0.833 -17.688 -20.641 1 96.81 193 LYS B N 1
ATOM 3401 C CA . LYS B 1 193 ? -0.357 -19.047 -20.891 1 96.81 193 LYS B CA 1
ATOM 3402 C C . LYS B 1 193 ? 1.104 -19.031 -21.344 1 96.81 193 LYS B C 1
ATOM 3404 O O . LYS B 1 193 ? 1.669 -17.984 -21.625 1 96.81 193 LYS B O 1
ATOM 3409 N N . GLY B 1 194 ? 1.646 -20.281 -21.328 1 96.25 194 GLY B N 1
ATOM 3410 C CA . GLY B 1 194 ? 3.008 -20.391 -21.828 1 96.25 194 GLY B CA 1
ATOM 3411 C C . GLY B 1 194 ? 3.193 -19.797 -23.203 1 96.25 194 GLY B C 1
ATOM 3412 O O . GLY B 1 194 ? 2.365 -20.016 -24.094 1 96.25 194 GLY B O 1
ATOM 3413 N N . GLY B 1 195 ? 4.297 -19 -23.359 1 97.06 195 GLY B N 1
ATOM 3414 C CA . GLY B 1 195 ? 4.598 -18.391 -24.641 1 97.06 195 GLY B CA 1
ATOM 3415 C C . GLY B 1 195 ? 4.184 -16.938 -24.703 1 97.06 195 GLY B C 1
ATOM 3416 O O . GLY B 1 195 ? 4.656 -16.188 -25.562 1 97.06 195 GLY B O 1
ATOM 3417 N N . ASP B 1 196 ? 3.295 -16.484 -23.828 1 98.38 196 ASP B N 1
ATOM 3418 C CA . ASP B 1 196 ? 2.84 -15.102 -23.844 1 98.38 196 ASP B CA 1
ATOM 3419 C C . ASP B 1 196 ? 3.959 -14.156 -23.422 1 98.38 196 ASP B C 1
ATOM 3421 O O . ASP B 1 196 ? 4.75 -14.477 -22.531 1 98.38 196 ASP B O 1
ATOM 3425 N N . ILE B 1 197 ? 4.012 -13 -24.062 1 98.5 197 ILE B N 1
ATOM 3426 C CA . ILE B 1 197 ? 4.898 -11.922 -23.641 1 98.5 197 ILE B CA 1
ATOM 3427 C C . ILE B 1 197 ? 4.133 -10.961 -22.734 1 98.5 197 ILE B C 1
ATOM 3429 O O . ILE B 1 197 ? 3.029 -10.523 -23.062 1 98.5 197 ILE B O 1
ATOM 3433 N N . VAL B 1 198 ? 4.707 -10.68 -21.594 1 98.19 198 VAL B N 1
ATOM 3434 C CA . VAL B 1 198 ? 4.023 -9.812 -20.641 1 98.19 198 VAL B CA 1
ATOM 3435 C C . VAL B 1 198 ? 4.93 -8.641 -20.266 1 98.19 198 VAL B C 1
ATOM 3437 O O . VAL B 1 198 ? 6.152 -8.781 -20.219 1 98.19 198 VAL B O 1
ATOM 3440 N N . ALA B 1 199 ? 4.316 -7.469 -20.016 1 97.38 199 ALA B N 1
ATOM 3441 C CA . ALA B 1 199 ? 5.004 -6.328 -19.406 1 97.38 199 ALA B CA 1
ATOM 3442 C C . ALA B 1 199 ? 5.082 -6.477 -17.891 1 97.38 199 ALA B C 1
ATOM 3444 O O . ALA B 1 199 ? 4.34 -7.262 -17.297 1 97.38 199 ALA B O 1
ATOM 3445 N N . VAL B 1 200 ? 6.004 -5.797 -17.328 1 97.88 200 VAL B N 1
ATOM 3446 C CA . VAL B 1 200 ? 6.035 -5.73 -15.875 1 97.88 200 VAL B CA 1
ATOM 3447 C C . VAL B 1 200 ? 4.738 -5.109 -15.359 1 97.88 200 VAL B C 1
ATOM 3449 O O . VAL B 1 200 ? 4.25 -4.125 -15.914 1 97.88 200 VAL B O 1
ATOM 3452 N N . GLY B 1 201 ? 4.125 -5.758 -14.305 1 97.88 201 GLY B N 1
ATOM 3453 C CA . GLY B 1 201 ? 2.904 -5.242 -13.711 1 97.88 201 GLY B CA 1
ATOM 3454 C C . GLY B 1 201 ? 1.655 -5.645 -14.477 1 97.88 201 GLY B C 1
ATOM 3455 O O . GLY B 1 201 ? 0.539 -5.336 -14.055 1 97.88 201 GLY B O 1
ATOM 3456 N N . GLN B 1 202 ? 1.829 -6.293 -15.586 1 97.5 202 GLN B N 1
ATOM 3457 C CA . GLN B 1 202 ? 0.666 -6.742 -16.344 1 97.5 202 GLN B CA 1
ATOM 3458 C C . GLN B 1 202 ? -0.139 -7.773 -15.555 1 97.5 202 GLN B C 1
ATOM 3460 O O . GLN B 1 202 ? 0.432 -8.656 -14.914 1 97.5 202 GLN B O 1
ATOM 3465 N N . ARG B 1 203 ? -1.492 -7.711 -15.625 1 97.5 203 ARG B N 1
ATOM 3466 C CA . ARG B 1 203 ? -2.379 -8.672 -14.977 1 97.5 203 ARG B CA 1
ATOM 3467 C C . ARG B 1 203 ? -2.164 -10.078 -15.523 1 97.5 203 ARG B C 1
ATOM 3469 O O . ARG B 1 203 ? -2.16 -10.281 -16.734 1 97.5 203 ARG B O 1
ATOM 3476 N N . VAL B 1 204 ? -2.018 -11.047 -14.578 1 97.5 204 VAL B N 1
ATOM 3477 C CA . VAL B 1 204 ? -1.696 -12.383 -15.07 1 97.5 204 VAL B CA 1
ATOM 3478 C C . VAL B 1 204 ? -2.703 -13.391 -14.523 1 97.5 204 VAL B C 1
ATOM 3480 O O . VAL B 1 204 ? -2.762 -14.531 -14.984 1 97.5 204 VAL B O 1
ATOM 3483 N N . GLY B 1 205 ? -3.469 -12.945 -13.523 1 94.06 205 GLY B N 1
ATOM 3484 C CA . GLY B 1 205 ? -4.43 -13.906 -12.992 1 94.06 205 GLY B CA 1
ATOM 3485 C C . GLY B 1 205 ? -5.234 -13.359 -11.828 1 94.06 205 GLY B C 1
ATOM 3486 O O . GLY B 1 205 ? -5 -12.234 -11.383 1 94.06 205 GLY B O 1
ATOM 3487 N N . LEU B 1 206 ? -6.152 -14.203 -11.422 1 91.56 206 LEU B N 1
ATOM 3488 C CA . LEU B 1 206 ? -7.062 -13.891 -10.328 1 91.56 206 LEU B CA 1
ATOM 3489 C C . LEU B 1 206 ? -7.242 -15.094 -9.414 1 91.56 206 LEU B C 1
ATOM 3491 O O . LEU B 1 206 ? -7.367 -16.234 -9.883 1 91.56 206 LEU B O 1
ATOM 3495 N N . ILE B 1 207 ? -7.082 -14.82 -8.125 1 88.5 207 ILE B N 1
ATOM 3496 C CA . ILE B 1 207 ? -7.371 -15.859 -7.145 1 88.5 207 ILE B CA 1
ATOM 3497 C C . ILE B 1 207 ? -8.641 -15.508 -6.379 1 88.5 207 ILE B C 1
ATOM 3499 O O . ILE B 1 207 ? -8.75 -14.422 -5.809 1 88.5 207 ILE B O 1
ATOM 3503 N N . ARG B 1 208 ? -9.508 -16.344 -6.262 1 78.38 208 ARG B N 1
ATOM 3504 C CA . ARG B 1 208 ? -10.742 -16.062 -5.543 1 78.38 208 ARG B CA 1
ATOM 3505 C C . ARG B 1 208 ? -10.602 -16.375 -4.059 1 78.38 208 ARG B C 1
ATOM 3507 O O . ARG B 1 208 ? -9.953 -17.359 -3.689 1 78.38 208 ARG B O 1
ATOM 3514 N N . PHE B 1 209 ? -11.164 -15.586 -3.16 1 70 209 PHE B N 1
ATOM 3515 C CA . PHE B 1 209 ? -11.516 -15.664 -1.747 1 70 209 PHE B CA 1
ATOM 3516 C C . PHE B 1 209 ? -10.297 -16.031 -0.909 1 70 209 PHE B C 1
ATOM 3518 O O . PHE B 1 209 ? -10.297 -17.062 -0.222 1 70 209 PHE B O 1
ATOM 3525 N N . GLY B 1 210 ? -9.305 -15.336 -0.654 1 64.38 210 GLY B N 1
ATOM 3526 C CA . GLY B 1 210 ? -8.164 -15.422 0.243 1 64.38 210 GLY B CA 1
ATOM 3527 C C . GLY B 1 210 ? -7.027 -16.25 -0.32 1 64.38 210 GLY B C 1
ATOM 3528 O O . GLY B 1 210 ? -7.215 -17.422 -0.676 1 64.38 210 GLY B O 1
ATOM 3529 N N . SER B 1 211 ? -5.91 -15.586 -0.402 1 87.81 211 SER B N 1
ATOM 3530 C CA . SER B 1 211 ? -4.832 -16.297 -1.089 1 87.81 211 SER B CA 1
ATOM 3531 C C . SER B 1 211 ? -3.467 -15.734 -0.692 1 87.81 211 SER B C 1
ATOM 3533 O O . SER B 1 211 ? -3.375 -14.852 0.16 1 87.81 211 SER B O 1
ATOM 3535 N N . ARG B 1 212 ? -2.645 -16.531 -1.105 1 94.19 212 ARG B N 1
ATOM 3536 C CA . ARG B 1 212 ? -1.24 -16.156 -0.954 1 94.19 212 ARG B CA 1
ATOM 3537 C C . ARG B 1 212 ? -0.5 -16.266 -2.283 1 94.19 212 ARG B C 1
ATOM 3539 O O . ARG B 1 212 ? -0.844 -17.094 -3.125 1 94.19 212 ARG B O 1
ATOM 3546 N N . VAL B 1 213 ? 0.452 -15.367 -2.469 1 97.5 213 VAL B N 1
ATOM 3547 C CA . VAL B 1 213 ? 1.353 -15.469 -3.611 1 97.5 213 VAL B CA 1
ATOM 3548 C C . VAL B 1 213 ? 2.797 -15.555 -3.125 1 97.5 213 VAL B C 1
ATOM 3550 O O . VAL B 1 213 ? 3.244 -14.727 -2.332 1 97.5 213 VAL B O 1
ATOM 3553 N N . ASP B 1 214 ? 3.482 -16.562 -3.555 1 98.19 214 ASP B N 1
ATOM 3554 C CA . ASP B 1 214 ? 4.91 -16.719 -3.305 1 98.19 214 ASP B CA 1
ATOM 3555 C C . ASP B 1 214 ? 5.734 -16.234 -4.496 1 98.19 214 ASP B C 1
ATOM 3557 O O . ASP B 1 214 ? 5.414 -16.547 -5.645 1 98.19 214 ASP B O 1
ATOM 3561 N N . VAL B 1 215 ? 6.781 -15.516 -4.199 1 98.81 215 VAL B N 1
ATOM 3562 C CA . VAL B 1 215 ? 7.715 -15.07 -5.227 1 98.81 215 VAL B CA 1
ATOM 3563 C C . VAL B 1 215 ? 9.109 -15.617 -4.93 1 98.81 215 VAL B C 1
ATOM 3565 O O . VAL B 1 215 ? 9.602 -15.508 -3.803 1 98.81 215 VAL B O 1
ATOM 3568 N N . TYR B 1 216 ? 9.734 -16.156 -5.883 1 98.75 216 TYR B N 1
ATOM 3569 C CA . TYR B 1 216 ? 11.086 -16.688 -5.754 1 98.75 216 TYR B CA 1
ATOM 3570 C C . TYR B 1 216 ? 12.102 -15.781 -6.441 1 98.75 216 TYR B C 1
ATOM 3572 O O . TYR B 1 216 ? 12.195 -15.766 -7.668 1 98.75 216 TYR B O 1
ATOM 3580 N N . LEU B 1 217 ? 12.883 -15.086 -5.656 1 98.5 217 LEU B N 1
ATOM 3581 C CA . LEU B 1 217 ? 13.82 -14.102 -6.18 1 98.5 217 LEU B CA 1
ATOM 3582 C C . LEU B 1 217 ? 15.078 -14.781 -6.715 1 98.5 217 LEU B C 1
ATOM 3584 O O . LEU B 1 217 ? 15.523 -15.797 -6.176 1 98.5 217 LEU B O 1
ATOM 3588 N N . PRO B 1 218 ? 15.664 -14.211 -7.777 1 96.62 218 PRO B N 1
ATOM 3589 C CA . PRO B 1 218 ? 16.906 -14.805 -8.297 1 96.62 218 PRO B CA 1
ATOM 3590 C C . PRO B 1 218 ? 18.031 -14.797 -7.27 1 96.62 218 PRO B C 1
ATOM 3592 O O . PRO B 1 218 ? 18.031 -13.977 -6.344 1 96.62 218 PRO B O 1
ATOM 3595 N N . ALA B 1 219 ? 18.969 -15.672 -7.531 1 95.94 219 ALA B N 1
ATOM 3596 C CA . ALA B 1 219 ? 20.141 -15.734 -6.656 1 95.94 219 ALA B CA 1
ATOM 3597 C C . ALA B 1 219 ? 20.812 -14.367 -6.547 1 95.94 219 ALA B C 1
ATOM 3599 O O . ALA B 1 219 ? 20.953 -13.656 -7.539 1 95.94 219 ALA B O 1
ATOM 3600 N N . GLY B 1 220 ? 21.188 -14.008 -5.305 1 96.44 220 GLY B N 1
ATOM 3601 C CA . GLY B 1 220 ? 21.891 -12.758 -5.078 1 96.44 220 GLY B CA 1
ATOM 3602 C C . GLY B 1 220 ? 20.953 -11.578 -4.891 1 96.44 220 GLY B C 1
ATOM 3603 O O . GLY B 1 220 ? 21.406 -10.445 -4.715 1 96.44 220 GLY B O 1
ATOM 3604 N N . THR B 1 221 ? 19.672 -11.789 -4.93 1 98.12 221 THR B N 1
ATOM 3605 C CA . THR B 1 221 ? 18.672 -10.742 -4.801 1 98.12 221 THR B CA 1
ATOM 3606 C C . THR B 1 221 ? 17.891 -10.906 -3.498 1 98.12 221 THR B C 1
ATOM 3608 O O . THR B 1 221 ? 17.328 -11.969 -3.23 1 98.12 221 THR B O 1
ATOM 3611 N N . GLU B 1 222 ? 17.922 -9.891 -2.676 1 98.38 222 GLU B N 1
ATOM 3612 C CA . GLU B 1 222 ? 17.141 -9.914 -1.437 1 98.38 222 GLU B CA 1
ATOM 3613 C C . GLU B 1 222 ? 16.047 -8.852 -1.447 1 98.38 222 GLU B C 1
ATOM 3615 O O . GLU B 1 222 ? 16.156 -7.848 -2.156 1 98.38 222 GLU B O 1
ATOM 3620 N N . PRO B 1 223 ? 14.984 -9.086 -0.695 1 98.56 223 PRO B N 1
ATOM 3621 C CA . PRO B 1 223 ? 13.852 -8.156 -0.755 1 98.56 223 PRO B CA 1
ATOM 3622 C C . PRO B 1 223 ? 14.188 -6.789 -0.171 1 98.56 223 PRO B C 1
ATOM 3624 O O . PRO B 1 223 ? 15.023 -6.68 0.725 1 98.56 223 PRO B O 1
ATOM 3627 N N . LYS B 1 224 ? 13.477 -5.789 -0.662 1 97.88 224 LYS B N 1
ATOM 3628 C CA . LYS B 1 224 ? 13.539 -4.426 -0.15 1 97.88 224 LYS B CA 1
ATOM 3629 C C . LYS B 1 224 ? 12.367 -4.133 0.78 1 97.88 224 LYS B C 1
ATOM 3631 O O . LYS B 1 224 ? 12.141 -2.98 1.163 1 97.88 224 LYS B O 1
ATOM 3636 N N . VAL B 1 225 ? 11.578 -5.129 1.095 1 97.94 225 VAL B N 1
ATOM 3637 C CA . VAL B 1 225 ? 10.438 -5.043 2.006 1 97.94 225 VAL B CA 1
ATOM 3638 C C . VAL B 1 225 ? 10.68 -5.941 3.217 1 97.94 225 VAL B C 1
ATOM 3640 O O . VAL B 1 225 ? 11.438 -6.914 3.139 1 97.94 225 VAL B O 1
ATOM 3643 N N . LEU B 1 226 ? 9.977 -5.645 4.266 1 97.75 226 LEU B N 1
ATOM 3644 C CA . LEU B 1 226 ? 10.188 -6.332 5.531 1 97.75 226 LEU B CA 1
ATOM 3645 C C . LEU B 1 226 ? 9.016 -7.262 5.844 1 97.75 226 LEU B C 1
ATOM 3647 O O . LEU B 1 226 ? 7.891 -7.02 5.406 1 97.75 226 LEU B O 1
ATOM 3651 N N . MET B 1 227 ? 9.398 -8.242 6.695 1 96.5 227 MET B N 1
ATOM 3652 C CA . MET B 1 227 ? 8.336 -9 7.348 1 96.5 227 MET B CA 1
ATOM 3653 C C . MET B 1 227 ? 7.305 -8.07 7.98 1 96.5 227 MET B C 1
ATOM 3655 O O . MET B 1 227 ? 7.668 -7.094 8.641 1 96.5 227 MET B O 1
ATOM 3659 N N . GLY B 1 228 ? 6 -8.344 7.637 1 96.56 228 GLY B N 1
ATOM 3660 C CA . GLY B 1 228 ? 4.941 -7.605 8.305 1 96.56 228 GLY B CA 1
ATOM 3661 C C . GLY B 1 228 ? 4.547 -6.332 7.582 1 96.56 228 GLY B C 1
ATOM 3662 O O . GLY B 1 228 ? 3.617 -5.641 7.992 1 96.56 228 GLY B O 1
ATOM 3663 N N . GLN B 1 229 ? 5.223 -6.031 6.504 1 98 229 GLN B N 1
ATOM 3664 C CA . GLN B 1 229 ? 4.844 -4.859 5.727 1 98 229 GLN B CA 1
ATOM 3665 C C . GLN B 1 229 ? 3.746 -5.195 4.719 1 98 229 GLN B C 1
ATOM 3667 O O . GLN B 1 229 ? 3.615 -6.344 4.297 1 98 229 GLN B O 1
ATOM 3672 N N . LYS B 1 230 ? 2.996 -4.18 4.367 1 98 230 LYS B N 1
ATOM 3673 C CA . LYS B 1 230 ? 2.029 -4.293 3.279 1 98 230 LYS B CA 1
ATOM 3674 C C . LYS B 1 230 ? 2.652 -3.889 1.947 1 98 230 LYS B C 1
ATOM 3676 O O . LYS B 1 230 ? 3.492 -2.988 1.896 1 98 230 LYS B O 1
ATOM 3681 N N . VAL B 1 231 ? 2.189 -4.551 0.886 1 98.5 231 VAL B N 1
ATOM 3682 C CA . VAL B 1 231 ? 2.674 -4.238 -0.454 1 98.5 231 VAL B CA 1
ATOM 3683 C C . VAL B 1 231 ? 1.494 -4.125 -1.417 1 98.5 231 VAL B C 1
ATOM 3685 O O . VAL B 1 231 ? 0.393 -4.59 -1.116 1 98.5 231 VAL B O 1
ATOM 3688 N N . ILE B 1 232 ? 1.73 -3.459 -2.549 1 98.5 232 ILE B N 1
ATOM 3689 C CA . ILE B 1 232 ? 0.718 -3.189 -3.562 1 98.5 232 ILE B CA 1
ATOM 3690 C C . ILE B 1 232 ? 1.153 -3.789 -4.898 1 98.5 232 ILE B C 1
ATOM 3692 O O . ILE B 1 232 ? 2.248 -3.5 -5.391 1 98.5 232 ILE B O 1
ATOM 3696 N N . ALA B 1 233 ? 0.255 -4.566 -5.48 1 98.62 233 ALA B N 1
ATOM 3697 C CA . ALA B 1 233 ? 0.562 -5.27 -6.723 1 98.62 233 ALA B CA 1
ATOM 3698 C C . ALA B 1 233 ? 0.889 -4.281 -7.844 1 98.62 233 ALA B C 1
ATOM 3700 O O . ALA B 1 233 ? 0.155 -3.314 -8.062 1 98.62 233 ALA B O 1
ATOM 3701 N N . GLY B 1 234 ? 2.021 -4.523 -8.492 1 98.5 234 GLY B N 1
ATOM 3702 C CA . GLY B 1 234 ? 2.396 -3.74 -9.656 1 98.5 234 GLY B CA 1
ATOM 3703 C C . GLY B 1 234 ? 3.031 -2.408 -9.297 1 98.5 234 GLY B C 1
ATOM 3704 O O . GLY B 1 234 ? 3.516 -1.69 -10.172 1 98.5 234 GLY B O 1
ATOM 3705 N N . GLU B 1 235 ? 3.025 -2.07 -8.039 1 98.62 235 GLU B N 1
ATOM 3706 C CA . GLU B 1 235 ? 3.533 -0.751 -7.672 1 98.62 235 GLU B CA 1
ATOM 3707 C C . GLU B 1 235 ? 4.703 -0.859 -6.699 1 98.62 235 GLU B C 1
ATOM 3709 O O . GLU B 1 235 ? 5.73 -0.198 -6.875 1 98.62 235 GLU B O 1
ATOM 3714 N N . THR B 1 236 ? 4.633 -1.643 -5.598 1 98.62 236 THR B N 1
ATOM 3715 C CA . THR B 1 236 ? 5.707 -1.781 -4.621 1 98.62 236 THR B CA 1
ATOM 3716 C C . THR B 1 236 ? 6.898 -2.52 -5.23 1 98.62 236 THR B C 1
ATOM 3718 O O . THR B 1 236 ? 6.738 -3.598 -5.805 1 98.62 236 THR B O 1
ATOM 3721 N N . VAL B 1 237 ? 8.047 -1.943 -5.148 1 98.44 237 VAL B N 1
ATOM 3722 C CA . VAL B 1 237 ? 9.273 -2.629 -5.555 1 98.44 237 VAL B CA 1
ATOM 3723 C C . VAL B 1 237 ? 9.68 -3.637 -4.484 1 98.44 237 VAL B C 1
ATOM 3725 O O . VAL B 1 237 ? 10.156 -3.256 -3.416 1 98.44 237 VAL B O 1
ATOM 3728 N N . LEU B 1 238 ? 9.523 -4.875 -4.824 1 98.56 238 LEU B N 1
ATOM 3729 C CA . LEU B 1 238 ? 9.805 -5.961 -3.895 1 98.56 238 LEU B CA 1
ATOM 3730 C C . LEU B 1 238 ? 11.312 -6.164 -3.744 1 98.56 238 LEU B C 1
ATOM 3732 O O . LEU B 1 238 ? 11.789 -6.543 -2.67 1 98.56 238 LEU B O 1
ATOM 3736 N N . ALA B 1 239 ? 12.008 -5.984 -4.824 1 98.69 239 ALA B N 1
ATOM 3737 C CA . ALA B 1 239 ? 13.453 -6.203 -4.859 1 98.69 239 ALA B CA 1
ATOM 3738 C C . ALA B 1 239 ? 14.078 -5.535 -6.082 1 98.69 239 ALA B C 1
ATOM 3740 O O . ALA B 1 239 ? 13.367 -5.133 -7.008 1 98.69 239 ALA B O 1
ATOM 3741 N N . GLU B 1 240 ? 15.352 -5.352 -5.996 1 98.06 240 GLU B N 1
ATOM 3742 C CA . GLU B 1 240 ? 16.188 -5 -7.141 1 98.06 240 GLU B CA 1
ATOM 3743 C C . GLU B 1 240 ? 17.156 -6.133 -7.484 1 98.06 240 GLU B C 1
ATOM 3745 O O . GLU B 1 240 ? 17.938 -6.566 -6.637 1 98.06 240 GLU B O 1
ATOM 3750 N N . ILE B 1 241 ? 17.062 -6.555 -8.719 1 98.12 241 ILE B N 1
ATOM 3751 C CA . ILE B 1 241 ? 17.828 -7.719 -9.156 1 98.12 241 ILE B CA 1
ATOM 3752 C C . ILE B 1 241 ? 19.312 -7.484 -8.914 1 98.12 241 ILE B C 1
ATOM 3754 O O . ILE B 1 241 ? 19.859 -6.453 -9.312 1 98.12 241 ILE B O 1
ATOM 3758 N N . GLY B 1 242 ? 19.938 -8.367 -8.258 1 97.38 242 GLY B N 1
ATOM 3759 C CA . GLY B 1 242 ? 21.375 -8.32 -8.008 1 97.38 242 GLY B CA 1
ATOM 3760 C C . GLY B 1 242 ? 21.734 -7.547 -6.754 1 97.38 242 GLY B C 1
ATOM 3761 O O . GLY B 1 242 ? 22.906 -7.434 -6.406 1 97.38 242 GLY B O 1
ATOM 3762 N N . GLU B 1 243 ? 20.734 -6.965 -6.035 1 97.19 243 GLU B N 1
ATOM 3763 C CA . GLU B 1 243 ? 20.969 -6.254 -4.785 1 97.19 243 GLU B CA 1
ATOM 3764 C C . GLU B 1 243 ? 20.5 -7.074 -3.586 1 97.19 243 GLU B C 1
ATOM 3766 O O . GLU B 1 243 ? 19.469 -7.73 -3.648 1 97.19 243 GLU B O 1
ATOM 3771 N N . ALA B 1 244 ? 21.328 -6.984 -2.537 1 96.88 244 ALA B N 1
ATOM 3772 C CA . ALA B 1 244 ? 20.984 -7.754 -1.344 1 96.88 244 ALA B CA 1
ATOM 3773 C C . ALA B 1 244 ? 21.156 -6.91 -0.082 1 96.88 244 ALA B C 1
ATOM 3775 O O . ALA B 1 244 ? 21.906 -7.285 0.823 1 96.88 244 ALA B O 1
ATOM 3776 N N . PRO B 1 245 ? 20.391 -5.871 -0.016 1 93.69 245 PRO B N 1
ATOM 3777 C CA . PRO B 1 245 ? 20.516 -5.051 1.192 1 93.69 245 PRO B CA 1
ATOM 3778 C C . PRO B 1 245 ? 20 -5.762 2.441 1 93.69 245 PRO B C 1
ATOM 3780 O O . PRO B 1 245 ? 19.109 -6.625 2.348 1 93.69 245 PRO B O 1
ATOM 3783 N N . MET B 1 246 ? 20.594 -5.445 3.576 1 95.44 246 MET B N 1
ATOM 3784 C CA . MET B 1 246 ? 20.016 -5.828 4.863 1 95.44 246 MET B CA 1
ATOM 3785 C C . MET B 1 246 ? 19.234 -4.676 5.477 1 95.44 246 MET B C 1
ATOM 3787 O O . MET B 1 246 ? 19.781 -3.59 5.688 1 95.44 246 MET B O 1
ATOM 3791 N N . ILE B 1 247 ? 17.984 -4.895 5.637 1 96.06 247 ILE B N 1
ATOM 3792 C CA . ILE B 1 247 ? 17.125 -3.842 6.152 1 96.06 247 ILE B CA 1
ATOM 3793 C C . ILE B 1 247 ? 16.422 -4.324 7.426 1 96.06 247 ILE B C 1
ATOM 3795 O O . ILE B 1 247 ? 15.93 -5.449 7.48 1 96.06 247 ILE B O 1
ATOM 3799 N N . GLU B 1 248 ? 16.391 -3.502 8.453 1 96.69 248 GLU B N 1
ATOM 3800 C CA . GLU B 1 248 ? 15.664 -3.766 9.688 1 96.69 248 GLU B CA 1
ATOM 3801 C C . GLU B 1 248 ? 14.531 -2.768 9.883 1 96.69 248 GLU B C 1
ATOM 3803 O O . GLU B 1 248 ? 14.562 -1.663 9.336 1 96.69 248 GLU B O 1
ATOM 3808 N N . GLY B 1 249 ? 13.492 -3.25 10.5 1 96.5 249 GLY B N 1
ATOM 3809 C CA . GLY B 1 249 ? 12.375 -2.389 10.852 1 96.5 249 GLY B CA 1
ATOM 3810 C C . GLY B 1 249 ? 11.82 -2.672 12.234 1 96.5 249 GLY B C 1
ATOM 3811 O O . GLY B 1 249 ? 12.273 -3.592 12.922 1 96.5 249 GLY B O 1
ATOM 3812 N N . ILE B 1 250 ? 10.906 -1.828 12.656 1 95.25 250 ILE B N 1
ATOM 3813 C CA . ILE B 1 250 ? 10.281 -1.96 13.969 1 95.25 250 ILE B CA 1
ATOM 3814 C C . ILE B 1 250 ? 8.766 -1.91 13.82 1 95.25 250 ILE B C 1
ATOM 3816 O O . ILE B 1 250 ? 8.234 -1.093 13.062 1 95.25 250 ILE B O 1
ATOM 3820 N N . GLY B 1 251 ? 8.109 -2.877 14.438 1 93.94 251 GLY B N 1
ATOM 3821 C CA . GLY B 1 251 ? 6.66 -2.824 14.523 1 93.94 251 GLY B CA 1
ATOM 3822 C C . GLY B 1 251 ? 6.156 -1.739 15.461 1 93.94 251 GLY B C 1
ATOM 3823 O O . GLY B 1 251 ? 6.629 -1.618 16.594 1 93.94 251 GLY B O 1
ATOM 3824 N N . GLN B 1 252 ? 5.176 -0.915 15.016 1 91.88 252 GLN B N 1
ATOM 3825 C CA . GLN B 1 252 ? 4.672 0.148 15.883 1 91.88 252 GLN B CA 1
ATOM 3826 C C . GLN B 1 252 ? 3.305 0.636 15.422 1 91.88 252 GLN B C 1
ATOM 3828 O O . GLN B 1 252 ? 2.939 0.461 14.25 1 91.88 252 GLN B O 1
#

Radius of gyration: 23.33 Å; Cα contacts (8 Å, |Δi|>4): 1447; chains: 2; bounding box: 63×66×46 Å

=== Feature glossary ===
Feature key, reading from the visual/contextual features back to the raw sequence:

Rendered structure images. Structure images are PyMOL renders from six orthogonal camera directions. Cartoon representation draws helices as coils and strands as arrows; sticks shows the backbone as bonds; surface shows the solvent-excluded envelope. Rainbow coloring maps sequence position to hue (blue→red, N→C); chain coloring assigns a distinct color per polypeptide.

Contact-map, Ramachandran, and PAE plots. Three diagnostic plots accompany the record. The Cα contact map visualizes the tertiary structure as a 2D adjacency matrix (8 Å cutoff, sequence-local contacts suppressed). The Ramachandran plot shows the distribution of backbone (φ, ψ) torsions, with points in the α and β basins reflecting secondary structure content. The PAE plot shows AlphaFold's inter-residue confidence as a color matrix.

InterPro / GO / CATH / organism. The annotation block draws on four external resources. InterPro: which protein families and domains the sequence belongs to. GO: standardized terms for what the protein does, what process it participates in, and where in the cell it acts. CATH: which structural fold it has in the CATH hierarchy. Organism: the species of origin.

Nearest PDB structures. Structural nearest neighbors (via Foldseek easy-search vs the PDB). Reported per hit: target PDB id, E-value, and alignment TM-score. A TM-score above ~0.5 is the conventional threshold for 'same fold'.

Predicted aligned error. Predicted aligned error is AlphaFold's pairwise confidence. Unlike pLDDT (per-residue), PAE is per-residue-pair and captures whether two parts of the structure are correctly placed relative to each other. Units are ångströms of expected positional error.

Solvent-accessible surface area. SASA measures how much of the protein is reachable by solvent. It is computed by rolling a water-sized probe over the atomic surface and summing the exposed area (Å²). Per-residue SASA distinguishes core (buried, low SASA) from surface (exposed, high SASA) residues; total SASA is a whole-molecule size measure.

B-factor. Crystallographic B-factors measure how much each atom's electron density is smeared out, in Å². They rise in mobile loops and surface residues and fall in the buried interior. In AlphaFold models this column is repurposed to hold pLDDT instead.

pLDDT. For AlphaFold models, the B-factor field carries pLDDT — the model's own estimate of local accuracy on a 0–100 scale. Regions with pLDDT<50 should be treated as essentially unmodeled; they often correspond to intrinsically disordered segments.

Backbone torsions (φ/ψ). φ (phi) and ψ (psi) are the two rotatable backbone dihedrals per residue: φ is the C(i-1)–N–Cα–C torsion, ψ is the N–Cα–C–N(i+1) torsion, both in degrees on (−180°, 180°]. α-helical residues cluster near (−60°, −45°); β-strand residues near (−120°, +130°). A Ramachandran plot is simply a scatter of (φ, ψ) for every residue.

Radius of gyration, Cα contacts, bounding box. Radius of gyration (Rg) is the root-mean-square distance of Cα atoms from their centroid — a single number for overall size and compactness. A globular domain of N residues has Rg ≈ 2.2·N^0.38 Å; an extended or disordered chain has a much larger Rg. The Cα contact count is the number of residue pairs whose Cα atoms are within 8 Å and are more than four positions apart in sequence — a standard proxy for tertiary packing density. The bounding box is the smallest axis-aligned box enclosing all Cα atoms.

Secondary structure (3-state, P-SEA). Three-state secondary structure (P-SEA) collapses the eight DSSP classes into helix (a), strand (b), and coil (c). P-SEA assigns these from Cα geometry alone — distances and angles — without requiring backbone oxygens, so it works on any Cα trace.

Secondary structure (8-state, DSSP). Secondary structure is the local, repeating backbone conformation. DSSP classifies it into eight states by reading the hydrogen-bond network: three helix types (H, G, I), two β types (E, B), two non-regular types (T, S), and unstructured coil (-).

Foldseek 3Di. The Foldseek 3Di string encodes local tertiary geometry as a 20-letter alphabet — one character per residue — derived from the relative positions of nearby Cα atoms. Unlike the amino-acid sequence, 3Di is a direct function of the 3D structure, so two proteins with the same fold have similar 3Di strings even at low sequence identity.

mmCIF coordinates. Structure coordinates are given as an mmCIF _atom_site loop: one row per atom with element, residue name, chain id, sequence number, and x/y/z position in Å. Only the four main-chain atoms per residue are included here; side chains are omitted to keep the record compact.

Sequence. This is the polypeptide sequence — one letter per residue, N-terminus first. Length ranges from a few dozen residues for small domains to over a thousand for large multi-domain proteins.